Protein 4IJ5 (pdb70)

Secondary structure (DSSP, 8-state):
-EEEEEEEPPPBTTTTTTB--TT--PPBPHHHHHHHHHHHHHHTTS---EEEE-SSHHHHHHHHHHHHTTT--EEE-GGGSPP--GGGTT-BHHHHHHH-HHHHHHHHH-GGG-B-TTS-BHHHHHHHHHHHHHHHHHH-TTSEEEEEE-HHHHHHHHHHHHT--GGGGGGB---TT-EEEEEE-SS-EEEEEEEE-GGGGGG--PPPTT-/-EEEEEEEPPPBTTTTTTB--TT--PPBPHHHHHHHHHHHHHHTTS---EEEE-SSHHHHHHHHHHHTTTT-PEEE-GGGSPP--GGGTT-BHHHHHHHSHHHHHHHHH-GGG-B-TTS-BHHHHHHHHHHHHHHHHHHTTTSEEEEEE-HHHHHHHHHHHHT--GGGGGGB---TT-EEEEEE-SS-EEEEEEEE-GGGGGG--PPPTT-

Foldseek 3Di:
DEWEKEWEFFAFPCFVQQQAAAQNAGAHDPLRLLLLLLLLVVLLVDDADAEEFAPGRRQVSSRVNNCVSPVHDYHYDNLQEGWRLAPSHGPHPVRCCVPPVVLLVCCQQPQQPDQHVRTGHLVSSLVSLLVVVVVCCVPAPPGYYYYYHHLSSVLSVVCSQQVHDCSCSVVAFHWHGFIWIWDADPPGIRGPGGGDRPSSVPSTDGGDPSD/DEWEKEWEFFAFPCFVQQQAAAPNAGARDPLRLVLLLLLLVVLLVDDADAEEFAPGRRQVSSRVNNCVNVVHDYHHDNLQEGWRLAPSHGPHPVRCCVPPVVLLVCCQQPQQPHQHDRTGHLVSSLVSLLVVVVVCCVPAPVGYYYYYHHLSSVLSNVCSQQVHDCSCSVVAFHFHSFIWIWDADPPGIRGPGGGDRPSSVPSGDGGDPSD

Sequence (422 aa):
MVKLILLVRHAESEWNPVGRYQGLLDPDLSERGKKQAKLLAQELSREHLDVIYSSPLKRTYLTALEIAEAKNLEVIKEDRIIEIDHGMWSGMLVEEVMEKYPEDFRRWVEEPHKVEFQGGESLASVYNRVKGFLEEVRKRHWNQTVVVVSHTTVPMRAMYCALLGVDLSKFWSFGCDNASYSVIHMEERRNVILLKLNITCCHLGEFYVEAHKAIMVKLILLVRHAESEWNPVGRYQGLLDPDLSERGKKQAKLLAQELSREHLDVIYSSPLKRTYLTALEIAEAKNLEVIKEDRIIEIDHGMWSGMLVEEVMEKYPEDFRRWVEEPHKVEFQGGESLASVYNRVKGFLEEVRKRHWNQTVVVVSHTVPMRAMYCALLGVDLSKFWSFGCDNASYSVIHMEERRNVILKLNITCCHLGEFYVEAHKAI

Structure (mmCIF, N/CA/C/O backbone):
data_4IJ5
#
_entry.id   4IJ5
#
_cell.length_a   49.810
_cell.length_b   73.630
_cell.length_c   124.280
_cell.angle_alpha   90.000
_cell.angle_beta   90.000
_cell.angle_gamma   90.000
#
_symmetry.space_group_name_H-M   'P 21 21 21'
#
loop_
_entity.id
_entity.type
_entity.pdbx_description
1 polymer 'Phosphoserine phosphatase 1'
2 non-polymer 'CHLORIDE ION'
3 non-polymer 1,2-ETHANEDIOL
4 water water
#
loop_
_atom_site.group_PDB
_atom_site.id
_atom_site.type_symbol
_atom_site.label_atom_id
_atom_site.label_alt_id
_atom_site.label_comp_id
_atom_site.label_asym_id
_atom_site.label_entity_id
_atom_site.label_seq_id
_atom_site.pdbx_PDB_ins_code
_atom_site.Cartn_x
_atom_site.Cartn_y
_atom_site.Cartn_z
_atom_site.occupancy
_atom_site.B_iso_or_equiv
_atom_site.auth_seq_id
_atom_site.auth_comp_id
_atom_site.auth_asym_id
_atom_site.auth_atom_id
_atom_site.pdbx_PDB_model_num
ATOM 1 N N . MET A 1 1 ? 6.913 -4.055 20.648 1.00 19.27 1 MET A N 1
ATOM 2 C CA . MET A 1 1 ? 5.625 -4.253 19.909 1.00 18.38 1 MET A CA 1
ATOM 3 C C . MET A 1 1 ? 5.617 -3.386 18.666 1.00 16.78 1 MET A C 1
ATOM 4 O O . MET A 1 1 ? 6.401 -2.448 18.556 1.00 16.45 1 MET A O 1
ATOM 9 N N . VAL A 1 2 ? 4.739 -3.703 17.721 1.00 14.93 2 VAL A N 1
ATOM 10 C CA . VAL A 1 2 ? 4.506 -2.794 16.604 1.00 14.11 2 VAL A CA 1
ATOM 11 C C . VAL A 1 2 ? 3.241 -1.998 16.899 1.00 13.15 2 VAL A C 1
ATOM 12 O O . VAL A 1 2 ? 2.224 -2.586 17.260 1.00 12.47 2 VAL A O 1
ATOM 16 N N . LYS A 1 3 ? 3.308 -0.678 16.725 1.00 13.10 3 LYS A N 1
ATOM 17 C CA . LYS A 1 3 ? 2.091 0.137 16.724 1.00 12.65 3 LYS A CA 1
ATOM 18 C C . LYS A 1 3 ? 1.693 0.282 15.272 1.00 11.99 3 LYS A C 1
ATOM 19 O O . LYS A 1 3 ? 2.332 0.974 14.496 1.00 11.84 3 LYS A O 1
ATOM 25 N N . LEU A 1 4 ? 0.639 -0.440 14.911 1.00 11.27 4 LEU A N 1
ATOM 26 C CA . LEU A 1 4 ? 0.164 -0.542 13.553 1.00 11.13 4 LEU A CA 1
ATOM 27 C C . LEU A 1 4 ? -1.063 0.360 13.414 1.00 10.35 4 LEU A C 1
ATOM 28 O O . LEU A 1 4 ? -2.052 0.190 14.113 1.00 10.34 4 LEU A O 1
ATOM 33 N N . ILE A 1 5 ? -0.973 1.345 12.537 1.00 10.06 5 ILE A N 1
ATOM 34 C CA . ILE A 1 5 ? -2.049 2.287 12.286 1.00 9.77 5 ILE A CA 1
ATOM 35 C C . ILE A 1 5 ? -2.627 1.960 10.921 1.00 9.23 5 ILE A C 1
ATOM 36 O O . ILE A 1 5 ? -1.977 2.179 9.898 1.00 9.43 5 ILE A O 1
ATOM 41 N N . LEU A 1 6 ? -3.831 1.377 10.925 1.00 8.65 6 LEU A N 1
ATOM 42 C CA A LEU A 1 6 ? -4.460 0.908 9.709 0.50 8.36 6 LEU A CA 1
ATOM 43 C CA B LEU A 1 6 ? -4.460 0.919 9.685 0.50 8.26 6 LEU A CA 1
ATOM 44 C C . LEU A 1 6 ? -5.446 1.969 9.224 1.00 8.05 6 LEU A C 1
ATOM 45 O O . LEU A 1 6 ? -6.420 2.283 9.925 1.00 8.36 6 LEU A O 1
ATOM 54 N N . VAL A 1 7 ? -5.186 2.505 8.035 1.00 7.86 7 VAL A N 1
ATOM 55 C CA . VAL A 1 7 ? -5.919 3.637 7.476 1.00 7.85 7 VAL A CA 1
ATOM 56 C C . VAL A 1 7 ? -6.656 3.225 6.210 1.00 7.49 7 VAL A C 1
ATOM 57 O O . VAL A 1 7 ? -6.070 2.641 5.306 1.00 7.53 7 VAL A O 1
ATOM 61 N N . ARG A 1 8 ? -7.931 3.567 6.127 1.00 7.12 8 ARG A N 1
ATOM 62 C CA . ARG A 1 8 ? -8.658 3.464 4.851 1.00 7.07 8 ARG A CA 1
ATOM 63 C C . ARG A 1 8 ? -8.465 4.767 4.089 1.00 7.29 8 ARG A C 1
ATOM 64 O O . ARG A 1 8 ? -8.554 5.868 4.661 1.00 7.62 8 ARG A O 1
ATOM 72 N N . HIS A 1 9 ? -8.184 4.650 2.789 1.00 7.35 9 HIS A N 1
ATOM 73 C CA . HIS A 1 9 ? -8.052 5.843 1.952 1.00 7.80 9 HIS A CA 1
ATOM 74 C C . HIS A 1 9 ? -9.225 6.795 2.116 1.00 8.06 9 HIS A C 1
ATOM 75 O O . HIS A 1 9 ? -10.374 6.386 2.398 1.00 7.76 9 HIS A O 1
ATOM 82 N N . ALA A 1 10 ? -8.929 8.069 1.919 1.00 8.71 10 ALA A N 1
ATOM 83 C CA . ALA A 1 10 ? -9.975 9.078 1.815 1.00 9.20 10 ALA A CA 1
ATOM 84 C C . ALA A 1 10 ? -10.912 8.815 0.637 1.00 9.20 10 ALA A C 1
ATOM 85 O O . ALA A 1 10 ? -10.619 8.040 -0.275 1.00 8.91 10 ALA A O 1
ATOM 87 N N . GLU A 1 11 ? -12.027 9.518 0.650 1.00 9.74 11 GLU A N 1
ATOM 88 C CA . GLU A 1 11 ? -13.084 9.293 -0.330 1.00 10.03 11 GLU A CA 1
ATOM 89 C C . GLU A 1 11 ? -12.607 9.466 -1.770 1.00 10.30 11 GLU A C 1
ATOM 90 O O . GLU A 1 11 ? -12.010 10.497 -2.111 1.00 10.50 11 GLU A O 1
ATOM 96 N N . SER A 1 12 ? -12.886 8.469 -2.613 1.00 10.22 12 SER A N 1
ATOM 97 C CA . SER A 1 12 ? -12.612 8.619 -4.032 1.00 10.68 12 SER A CA 1
ATOM 98 C C . SER A 1 12 ? -13.848 9.131 -4.759 1.00 11.08 12 SER A C 1
ATOM 99 O O . SER A 1 12 ? -14.947 9.158 -4.201 1.00 11.09 12 SER A O 1
ATOM 102 N N . GLU A 1 13 ? -13.664 9.491 -6.022 1.00 11.74 13 GLU A N 1
ATOM 103 C CA . GLU A 1 13 ? -14.780 9.972 -6.841 1.00 12.62 13 GLU A CA 1
ATOM 104 C C . GLU A 1 13 ? -15.905 8.946 -6.985 1.00 12.01 13 GLU A C 1
ATOM 105 O O . GLU A 1 13 ? -17.030 9.342 -7.275 1.00 12.63 13 GLU A O 1
ATOM 111 N N . TRP A 1 14 ? -15.614 7.653 -6.815 1.00 11.19 14 TRP A N 1
ATOM 112 C CA . TRP A 1 14 ? -16.622 6.609 -6.992 1.00 10.98 14 TRP A CA 1
ATOM 113 C C . TRP A 1 14 ? -17.305 6.217 -5.700 1.00 11.01 14 TRP A C 1
ATOM 114 O O . TRP A 1 14 ? -18.296 5.469 -5.729 1.00 11.19 14 TRP A O 1
ATOM 125 N N . ASN A 1 15 ? -16.785 6.685 -4.568 1.00 11.38 15 ASN A N 1
ATOM 126 C CA . ASN A 1 15 ? -17.379 6.283 -3.284 1.00 11.48 15 ASN A CA 1
ATOM 127 C C . ASN A 1 15 ? -18.821 6.798 -3.058 1.00 12.30 15 ASN A C 1
ATOM 128 O O . ASN A 1 15 ? -19.669 6.001 -2.643 1.00 12.39 15 ASN A O 1
ATOM 133 N N . PRO A 1 16 ? -19.120 8.083 -3.346 1.00 13.29 16 PRO A N 1
ATOM 134 C CA . PRO A 1 16 ? -20.491 8.554 -3.078 1.00 14.23 16 PRO A CA 1
ATOM 135 C C . PRO A 1 16 ? -21.580 7.822 -3.861 1.00 14.88 16 PRO A C 1
ATOM 136 O O . PRO A 1 16 ? -22.669 7.610 -3.323 1.00 15.81 16 PRO A O 1
ATOM 140 N N . VAL A 1 17 ? -21.303 7.408 -5.097 1.00 15.05 17 VAL A N 1
ATOM 141 C CA . VAL A 1 17 ? -22.295 6.657 -5.887 1.00 15.57 17 VAL A CA 1
ATOM 142 C C . VAL A 1 17 ? -22.254 5.128 -5.650 1.00 15.03 17 VAL A C 1
ATOM 143 O O . VAL A 1 17 ? -23.132 4.391 -6.083 1.00 15.89 17 VAL A O 1
ATOM 147 N N . GLY A 1 18 ? -21.264 4.664 -4.919 1.00 14.28 18 GLY A N 1
ATOM 148 C CA . GLY A 1 18 ? -21.140 3.236 -4.646 1.00 13.81 18 GLY A CA 1
ATOM 149 C C . GLY A 1 18 ? -20.784 2.420 -5.882 1.00 13.69 18 GLY A C 1
ATOM 150 O O . GLY A 1 18 ? -21.366 1.363 -6.129 1.00 14.19 18 GLY A O 1
ATOM 151 N N . ARG A 1 19 ? -19.822 2.895 -6.658 1.00 12.96 19 ARG A N 1
ATOM 152 C CA . ARG A 1 19 ? -19.340 2.152 -7.815 1.00 12.38 19 ARG A CA 1
ATOM 153 C C . ARG A 1 19 ? -18.134 1.305 -7.407 1.00 11.49 19 ARG A C 1
ATOM 154 O O . ARG A 1 19 ? -17.168 1.815 -6.835 1.00 11.37 19 ARG A O 1
ATOM 162 N N . TYR A 1 20 ? -18.190 0.004 -7.695 1.00 10.91 20 TYR A N 1
ATOM 163 C CA . TYR A 1 20 ? -17.092 -0.925 -7.359 1.00 10.41 20 TYR A CA 1
ATOM 164 C C . TYR A 1 20 ? -15.817 -0.510 -8.091 1.00 10.17 20 TYR A C 1
ATOM 165 O O . TYR A 1 20 ? -15.812 -0.370 -9.319 1.00 10.19 20 TYR A O 1
ATOM 174 N N . GLN A 1 21 ? -14.748 -0.320 -7.322 1.00 9.99 21 GLN A N 1
ATOM 175 C CA . GLN A 1 21 ? -13.502 0.193 -7.867 1.00 10.24 21 GLN A CA 1
ATOM 176 C C . GLN A 1 21 ? -12.524 -0.920 -8.226 1.00 10.10 21 GLN A C 1
ATOM 177 O O . GLN A 1 21 ? -11.939 -0.880 -9.288 1.00 10.90 21 GLN A O 1
ATOM 183 N N . GLY A 1 22 ? -12.345 -1.902 -7.348 1.00 9.39 22 GLY A N 1
ATOM 184 C CA . GLY A 1 22 ? -11.350 -2.947 -7.557 1.00 9.13 22 GLY A CA 1
ATOM 185 C C . GLY A 1 22 ? -9.989 -2.339 -7.858 1.00 9.07 22 GLY A C 1
ATOM 186 O O . GLY A 1 22 ? -9.525 -1.415 -7.171 1.00 8.67 22 GLY A O 1
ATOM 187 N N . LEU A 1 23 ? -9.353 -2.852 -8.906 1.00 9.43 23 LEU A N 1
ATOM 188 C CA . LEU A 1 23 ? -8.028 -2.411 -9.313 1.00 9.96 23 LEU A CA 1
ATOM 189 C C . LEU A 1 23 ? -8.063 -1.184 -10.190 1.00 10.13 23 LEU A C 1
ATOM 190 O O . LEU A 1 23 ? -7.025 -0.699 -10.597 1.00 10.54 23 LEU A O 1
ATOM 195 N N . LEU A 1 24 ? -9.254 -0.673 -10.469 1.00 9.96 24 LEU A N 1
ATOM 196 C CA . LEU A 1 24 ? -9.395 0.558 -11.237 1.00 10.24 24 LEU A CA 1
ATOM 197 C C . LEU A 1 24 ? -9.054 1.751 -10.357 1.00 10.31 24 LEU A C 1
ATOM 198 O O . LEU A 1 24 ? -9.010 1.635 -9.132 1.00 10.00 24 LEU A O 1
ATOM 203 N N . ASP A 1 25 ? -8.778 2.902 -10.957 1.00 10.63 25 ASP A N 1
ATOM 204 C CA . ASP A 1 25 ? -7.953 3.914 -10.278 1.00 10.89 25 ASP A CA 1
ATOM 205 C C . ASP A 1 25 ? -8.502 5.349 -10.337 1.00 11.13 25 ASP A C 1
ATOM 206 O O . ASP A 1 25 ? -7.833 6.251 -10.836 1.00 11.79 25 ASP A O 1
ATOM 211 N N . PRO A 1 26 ? -9.724 5.564 -9.802 1.00 10.86 26 PRO A N 1
ATOM 212 C CA . PRO A 1 26 ? -10.210 6.937 -9.741 1.00 11.40 26 PRO A CA 1
ATOM 213 C C . PRO A 1 26 ? -9.456 7.841 -8.740 1.00 11.65 26 PRO A C 1
ATOM 214 O O . PRO A 1 26 ? -8.839 7.366 -7.773 1.00 11.33 26 PRO A O 1
ATOM 218 N N . ASP A 1 27 ? -9.534 9.138 -8.988 1.00 12.47 27 ASP A N 1
ATOM 219 C CA . ASP A 1 27 ? -8.943 10.150 -8.132 1.00 13.23 27 ASP A CA 1
ATOM 220 C C . ASP A 1 27 ? -9.718 10.273 -6.824 1.00 12.47 27 ASP A C 1
ATOM 221 O O . ASP A 1 27 ? -10.852 9.786 -6.700 1.00 11.71 27 ASP A O 1
ATOM 226 N N . LEU A 1 28 ? -9.114 10.932 -5.841 1.00 12.66 28 LEU A N 1
ATOM 227 C CA . LEU A 1 28 ? -9.856 11.322 -4.652 1.00 12.52 28 LEU A CA 1
ATOM 228 C C . LEU A 1 28 ? -10.922 12.335 -5.050 1.00 13.05 28 LEU A C 1
ATOM 229 O O . LEU A 1 28 ? -10.712 13.157 -5.959 1.00 14.01 28 LEU A O 1
ATOM 234 N N . SER A 1 29 ? -12.056 12.303 -4.360 1.00 12.90 29 SER A N 1
ATOM 235 C CA . SER A 1 29 ? -13.027 13.391 -4.498 1.00 13.64 29 SER A CA 1
ATOM 236 C C . SER A 1 29 ? -12.494 14.641 -3.817 1.00 14.75 29 SER A C 1
ATOM 237 O O . SER A 1 29 ? -11.540 14.588 -3.049 1.00 14.39 29 SER A O 1
ATOM 240 N N . GLU A 1 30 ? -13.118 15.786 -4.080 1.00 16.32 30 GLU A N 1
ATOM 241 C CA . GLU A 1 30 ? -12.705 16.989 -3.376 1.00 17.91 30 GLU A CA 1
ATOM 242 C C . GLU A 1 30 ? -12.878 16.848 -1.854 1.00 17.18 30 GLU A C 1
ATOM 243 O O . GLU A 1 30 ? -12.009 17.279 -1.091 1.00 17.23 30 GLU A O 1
ATOM 249 N N . ARG A 1 31 ? -13.985 16.241 -1.430 1.00 16.54 31 ARG A N 1
ATOM 250 C CA . ARG A 1 31 ? -14.171 15.927 -0.016 1.00 16.36 31 ARG A CA 1
ATOM 251 C C . ARG A 1 31 ? -13.043 15.015 0.490 1.00 15.11 31 ARG A C 1
ATOM 252 O O . ARG A 1 31 ? -12.536 15.207 1.591 1.00 14.87 31 ARG A O 1
ATOM 260 N N . GLY A 1 32 ? -12.649 14.016 -0.307 1.00 14.23 32 GLY A N 1
ATOM 261 C CA . GLY A 1 32 ? -11.590 13.104 0.088 1.00 13.34 32 GLY A CA 1
ATOM 262 C C . GLY A 1 32 ? -10.260 13.816 0.250 1.00 13.65 32 GLY A C 1
ATOM 263 O O . GLY A 1 32 ? -9.497 13.501 1.142 1.00 13.09 32 GLY A O 1
ATOM 264 N N . LYS A 1 33 ? -9.968 14.779 -0.622 1.00 14.39 33 LYS A N 1
ATOM 265 C CA . LYS A 1 33 ? -8.727 15.548 -0.484 1.00 15.40 33 LYS A CA 1
ATOM 266 C C . LYS A 1 33 ? -8.684 16.286 0.866 1.00 15.69 33 LYS A C 1
ATOM 267 O O . LYS A 1 33 ? -7.646 16.331 1.527 1.00 15.79 33 LYS A O 1
ATOM 273 N N . LYS A 1 34 ? -9.829 16.825 1.268 1.00 16.03 34 LYS A N 1
ATOM 274 C CA . LYS A 1 34 ? -9.973 17.467 2.576 1.00 16.73 34 LYS A CA 1
ATOM 275 C C . LYS A 1 34 ? -9.843 16.460 3.717 1.00 15.46 34 LYS A C 1
ATOM 276 O O . LYS A 1 34 ? -9.150 16.717 4.705 1.00 15.62 34 LYS A O 1
ATOM 282 N N . GLN A 1 35 ? -10.499 15.311 3.582 1.00 14.09 35 GLN A N 1
ATOM 283 C CA . GLN A 1 35 ? -10.351 14.267 4.589 1.00 13.15 35 GLN A CA 1
ATOM 284 C C . GLN A 1 35 ? -8.899 13.867 4.779 1.00 12.93 35 GLN A C 1
ATOM 285 O O . GLN A 1 35 ? -8.461 13.670 5.898 1.00 12.87 35 GLN A O 1
ATOM 291 N N . ALA A 1 36 ? -8.162 13.706 3.680 1.00 12.86 36 ALA A N 1
ATOM 292 C CA . ALA A 1 36 ? -6.778 13.256 3.752 1.00 12.94 36 ALA A CA 1
ATOM 293 C C . ALA A 1 36 ? -5.916 14.239 4.518 1.00 14.04 36 ALA A C 1
ATOM 294 O O . ALA A 1 36 ? -5.026 13.840 5.254 1.00 13.88 36 ALA A O 1
ATOM 296 N N . LYS A 1 37 ? -6.168 15.526 4.316 1.00 15.16 37 LYS A N 1
ATOM 297 C CA . LYS A 1 37 ? -5.422 16.555 5.033 1.00 16.54 37 LYS A CA 1
ATOM 298 C C . LYS A 1 37 ? -5.735 16.509 6.529 1.00 16.33 37 LYS A C 1
ATOM 299 O O . LYS A 1 37 ? -4.826 16.610 7.359 1.00 16.64 37 LYS A O 1
ATOM 305 N N . LEU A 1 38 ? -7.010 16.329 6.865 1.00 15.82 38 LEU A N 1
ATOM 306 C CA . LEU A 1 38 ? -7.424 16.273 8.278 1.00 15.84 38 LEU A CA 1
ATOM 307 C C . LEU A 1 38 ? -6.848 15.053 8.985 1.00 15.18 38 L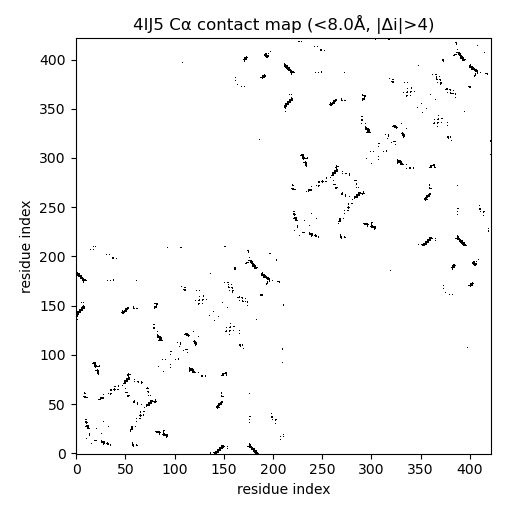EU A C 1
ATOM 308 O O . LEU A 1 38 ? -6.441 15.128 10.139 1.00 15.52 38 LEU A O 1
ATOM 313 N N . LEU A 1 39 ? -6.838 13.922 8.296 1.00 14.21 39 LEU A N 1
ATOM 314 C CA . LEU A 1 39 ? -6.232 12.698 8.822 1.00 13.67 39 LEU A CA 1
ATOM 315 C C . LEU A 1 39 ? -4.717 12.865 8.984 1.00 14.46 39 LEU A C 1
ATOM 316 O O . LEU A 1 39 ? -4.148 12.441 9.985 1.00 14.30 39 LEU A O 1
ATOM 321 N N . ALA A 1 40 ? -4.059 13.473 8.001 1.00 15.42 40 ALA A N 1
ATOM 322 C CA . ALA A 1 40 ? -2.618 13.708 8.098 1.00 16.58 40 ALA A CA 1
ATOM 323 C C . ALA A 1 40 ? -2.266 14.586 9.300 1.00 18.11 40 ALA A C 1
ATOM 324 O O . ALA A 1 40 ? -1.279 14.335 9.980 1.00 18.19 40 ALA A O 1
ATOM 326 N N . GLN A 1 41 ? -3.077 15.603 9.557 1.00 19.67 41 GLN A N 1
ATOM 327 C CA . GLN A 1 41 ? -2.851 16.503 10.704 1.00 21.82 41 GLN A CA 1
ATOM 328 C C . GLN A 1 41 ? -2.985 15.750 12.026 1.00 21.48 41 GLN A C 1
ATOM 329 O O . GLN A 1 41 ? -2.237 15.991 12.970 1.00 22.22 41 GLN A O 1
ATOM 335 N N . GLU A 1 42 ? -3.947 14.841 12.097 1.00 20.55 42 GLU A N 1
ATOM 336 C CA . GLU A 1 42 ? -4.141 14.047 13.303 1.00 20.53 42 GLU A CA 1
ATOM 337 C C . GLU A 1 42 ? -2.973 13.086 13.537 1.00 19.81 42 GLU A C 1
ATOM 338 O O . GLU A 1 42 ? -2.474 12.975 14.663 1.00 20.06 42 GLU A O 1
ATOM 344 N N . LEU A 1 43 ? -2.532 12.387 12.492 1.00 18.66 43 LEU A N 1
ATOM 345 C CA . LEU A 1 43 ? -1.463 11.388 12.649 1.00 18.42 43 LEU A CA 1
ATOM 346 C C . LEU A 1 43 ? -0.077 12.012 12.886 1.00 19.94 43 LEU A C 1
ATOM 347 O O . LEU A 1 43 ? 0.813 11.367 13.448 1.00 20.37 43 LEU A O 1
ATOM 352 N N . SER A 1 44 ? 0.077 13.254 12.451 1.00 21.19 44 SER A N 1
ATOM 353 C CA . SER A 1 44 ? 1.356 13.976 12.585 1.00 22.58 44 SER A CA 1
ATOM 354 C C . SER A 1 44 ? 1.668 14.335 14.036 1.00 24.06 44 SER A C 1
ATOM 355 O O . SER A 1 44 ? 2.796 14.699 14.347 1.00 24.08 44 SER A O 1
ATOM 358 N N . ARG A 1 45 ? 0.676 14.215 14.913 1.00 24.75 45 ARG A N 1
ATOM 359 C CA . ARG A 1 45 ? 0.841 14.489 16.337 1.00 26.80 45 ARG A CA 1
ATOM 360 C C . ARG A 1 45 ? 1.658 13.415 17.023 1.00 27.09 45 ARG A C 1
ATOM 361 O O . ARG A 1 45 ? 2.020 13.560 18.193 1.00 28.33 45 ARG A O 1
ATOM 369 N N . GLU A 1 46 ? 1.950 12.328 16.320 1.00 26.99 46 GLU A N 1
ATOM 370 C CA . GLU A 1 46 ? 2.795 11.299 16.915 1.00 27.41 46 GLU A CA 1
ATOM 371 C C . GLU A 1 46 ? 3.901 10.803 16.007 1.00 26.09 46 GLU A C 1
ATOM 372 O O . GLU A 1 46 ? 3.943 11.105 14.816 1.00 25.32 46 GLU A O 1
ATOM 378 N N . HIS A 1 47 ? 4.820 10.055 16.601 1.00 25.07 47 HIS A N 1
ATOM 379 C CA . HIS A 1 47 ? 5.984 9.589 15.887 1.00 24.49 47 HIS A CA 1
ATOM 380 C C . HIS A 1 47 ? 5.571 8.494 14.920 1.00 21.98 47 HIS A C 1
ATOM 381 O O . HIS A 1 47 ? 4.952 7.514 15.320 1.00 20.83 47 HIS A O 1
ATOM 388 N N . LEU A 1 48 ? 5.919 8.662 13.653 1.00 20.78 48 LEU A N 1
ATOM 389 C CA . LEU A 1 48 ? 5.709 7.625 12.641 1.00 19.14 48 LEU A CA 1
ATOM 390 C C . LEU A 1 48 ? 7.056 7.194 12.068 1.00 19.18 48 LEU A C 1
ATOM 391 O O . LEU A 1 48 ? 7.899 8.036 11.740 1.00 20.42 48 LEU A O 1
ATOM 396 N N . ASP A 1 49 ? 7.273 5.887 11.977 1.00 17.98 49 ASP A N 1
ATOM 397 C CA . ASP A 1 49 ? 8.527 5.365 11.422 1.00 18.23 49 ASP A CA 1
ATOM 398 C C . ASP A 1 49 ? 8.462 5.052 9.940 1.00 17.90 49 ASP A C 1
ATOM 399 O O . ASP A 1 49 ? 9.423 5.315 9.214 1.00 18.94 49 ASP A O 1
ATOM 404 N N . VAL A 1 50 ? 7.330 4.509 9.479 1.00 16.61 50 VAL A N 1
ATOM 405 C CA . VAL A 1 50 ? 7.235 4.007 8.112 1.00 16.27 50 VAL A CA 1
ATOM 406 C C . VAL A 1 50 ? 5.783 4.055 7.654 1.00 14.97 50 VAL A C 1
ATOM 407 O O . VAL A 1 50 ? 4.886 3.873 8.456 1.00 14.20 50 VAL A O 1
ATOM 411 N N . ILE A 1 51 ? 5.581 4.345 6.378 1.00 14.78 51 ILE A N 1
ATOM 412 C CA . ILE A 1 51 ? 4.235 4.373 5.799 1.00 13.95 51 ILE A CA 1
ATOM 413 C C . ILE A 1 51 ? 4.202 3.504 4.554 1.00 13.59 51 ILE A C 1
ATOM 414 O O . ILE A 1 51 ? 4.954 3.737 3.600 1.00 14.01 51 ILE A O 1
ATOM 419 N N . TYR A 1 52 ? 3.356 2.485 4.582 1.00 12.45 52 TYR A N 1
ATOM 420 C CA . TYR A 1 52 ? 3.087 1.616 3.439 1.00 12.12 52 TYR A CA 1
ATOM 421 C C . TYR A 1 52 ? 1.764 2.008 2.837 1.00 11.27 52 TYR A C 1
ATOM 422 O O . TYR A 1 52 ? 0.838 2.362 3.566 1.00 10.62 52 TYR A O 1
ATOM 431 N N . SER A 1 53 ? 1.656 1.934 1.515 1.00 11.13 53 SER A N 1
ATOM 432 C CA . SER A 1 53 ? 0.378 2.238 0.856 1.00 10.39 53 SER A CA 1
ATOM 433 C C . SER A 1 53 ? 0.119 1.307 -0.308 1.00 10.24 53 SER A C 1
ATOM 434 O O . SER A 1 53 ? 1.023 0.971 -1.063 1.00 10.84 53 SER A O 1
ATOM 437 N N . SER A 1 54 ? -1.139 0.928 -0.485 1.00 9.53 54 SER A N 1
ATOM 438 C CA . SER A 1 54 ? -1.571 0.416 -1.756 1.00 9.48 54 SER A CA 1
ATOM 439 C C . SER A 1 54 ? -1.168 1.439 -2.841 1.00 10.02 54 SER A C 1
ATOM 440 O O . SER A 1 54 ? -1.278 2.647 -2.638 1.00 9.90 54 SER A O 1
ATOM 443 N N . PRO A 1 55 ? -0.710 0.961 -4.014 1.00 10.65 55 PRO A N 1
ATOM 444 C CA . PRO A 1 55 ? -0.215 1.861 -5.049 1.00 11.42 55 PRO A CA 1
ATOM 445 C C . PRO A 1 55 ? -1.287 2.623 -5.838 1.00 11.38 55 PRO A C 1
ATOM 446 O O . PRO A 1 55 ? -0.943 3.510 -6.637 1.00 12.21 55 PRO A O 1
ATOM 450 N N . LEU A 1 56 ? -2.556 2.306 -5.619 1.00 10.84 56 LEU A N 1
ATOM 451 C CA . LEU A 1 56 ? -3.630 3.017 -6.310 1.00 10.89 56 LEU A CA 1
ATOM 452 C C . LEU A 1 56 ? -3.686 4.462 -5.850 1.00 11.16 56 LEU A C 1
ATOM 453 O O . LEU A 1 56 ? -3.239 4.773 -4.750 1.00 11.35 56 LEU A O 1
ATOM 458 N N . LYS A 1 57 ? -4.181 5.359 -6.703 1.00 11.53 57 LYS A N 1
ATOM 459 C CA . LYS A 1 57 ? -4.172 6.798 -6.414 1.00 12.26 57 LYS A CA 1
ATOM 460 C C . LYS A 1 57 ? -4.887 7.153 -5.113 1.00 11.25 57 LYS A C 1
ATOM 461 O O . LYS A 1 57 ? -4.378 7.917 -4.292 1.00 11.31 57 LYS A O 1
ATOM 467 N N . ARG A 1 58 ? -6.058 6.575 -4.902 1.00 10.19 58 ARG A N 1
ATOM 468 C CA . ARG A 1 58 ? -6.852 6.950 -3.732 1.00 9.73 58 ARG A CA 1
ATOM 469 C C . ARG A 1 58 ? -6.089 6.707 -2.427 1.00 9.50 58 ARG A C 1
ATOM 470 O O . ARG A 1 58 ? -6.110 7.531 -1.517 1.00 9.68 58 ARG A O 1
ATOM 478 N N . THR A 1 59 ? -5.431 5.562 -2.344 1.00 9.32 59 THR A N 1
ATOM 479 C CA . THR A 1 59 ? -4.616 5.222 -1.188 1.00 9.30 59 THR A CA 1
ATOM 480 C C . THR A 1 59 ? -3.294 5.998 -1.182 1.00 10.14 59 THR A C 1
ATOM 481 O O . THR A 1 59 ? -2.896 6.596 -0.160 1.00 10.20 59 TH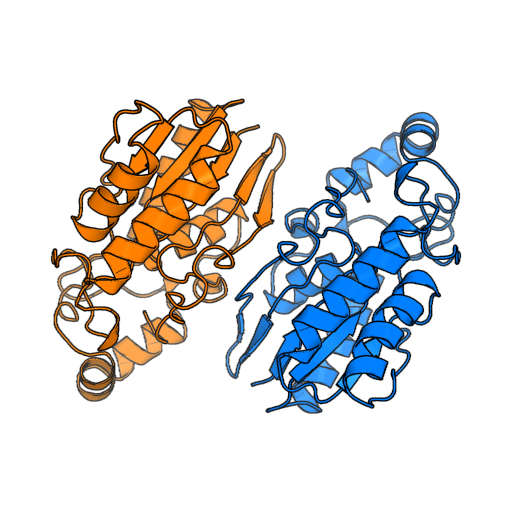R A O 1
ATOM 485 N N . TYR A 1 60 ? -2.608 6.008 -2.318 1.00 10.80 60 TYR A N 1
ATOM 486 C CA . TYR A 1 60 ? -1.301 6.668 -2.379 1.00 11.93 60 TYR A CA 1
ATOM 487 C C . TYR A 1 60 ? -1.366 8.165 -2.050 1.00 12.25 60 TYR A C 1
ATOM 488 O O . TYR A 1 60 ? -0.512 8.669 -1.318 1.00 12.65 60 TYR A O 1
ATOM 497 N N . LEU A 1 61 ? -2.390 8.857 -2.557 1.00 12.11 61 LEU A N 1
ATOM 498 C CA . LEU A 1 61 ? -2.561 10.279 -2.271 1.00 12.76 61 LEU A CA 1
ATOM 499 C C . LEU A 1 61 ? -2.888 10.522 -0.802 1.00 12.37 61 LEU A C 1
ATOM 500 O O . LEU A 1 61 ? -2.434 11.509 -0.213 1.00 13.12 61 LEU A O 1
ATOM 505 N N . THR A 1 62 ? -3.652 9.621 -0.189 1.00 11.43 62 THR A N 1
ATOM 506 C CA . THR A 1 62 ? -3.910 9.716 1.250 1.00 11.14 62 THR A CA 1
ATOM 507 C C . THR A 1 62 ? -2.609 9.537 2.035 1.00 11.46 62 THR A C 1
ATOM 508 O O . THR A 1 62 ? -2.293 10.328 2.938 1.00 11.94 62 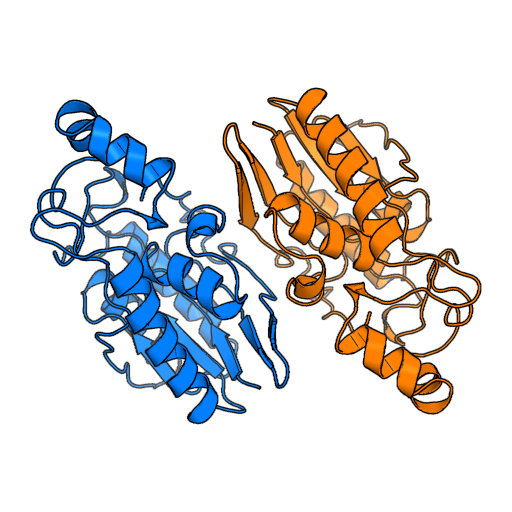THR A O 1
ATOM 512 N N . ALA A 1 63 ? -1.836 8.521 1.658 1.00 11.48 63 ALA A N 1
ATOM 513 C CA . ALA A 1 63 ? -0.524 8.240 2.271 1.00 12.11 63 ALA A CA 1
ATOM 514 C C . ALA A 1 63 ? 0.465 9.391 2.108 1.00 13.50 63 ALA A C 1
ATOM 515 O O . ALA A 1 63 ? 1.190 9.683 3.042 1.00 13.94 63 ALA A O 1
ATOM 517 N N . LEU A 1 64 ? 0.465 10.043 0.945 1.00 14.25 64 LEU A N 1
ATOM 518 C CA . LEU A 1 64 ? 1.367 11.160 0.691 1.00 15.85 64 LEU A CA 1
ATOM 519 C C . LEU A 1 64 ? 1.088 12.319 1.627 1.00 16.61 64 LEU A C 1
ATOM 520 O O . LEU A 1 64 ? 2.026 12.980 2.084 1.00 17.49 64 LEU A O 1
ATOM 525 N N . GLU A 1 65 ? -0.184 12.595 1.907 1.00 16.71 65 GLU A N 1
ATOM 526 C CA . GLU A 1 65 ? -0.518 13.669 2.847 1.00 18.07 65 GLU A CA 1
ATOM 527 C C . GLU A 1 65 ? 0.020 13.350 4.235 1.00 18.01 65 GLU A C 1
ATOM 528 O O . GLU A 1 65 ? 0.562 14.219 4.905 1.00 18.21 65 GLU A O 1
ATOM 534 N N . ILE A 1 66 ? -0.147 12.100 4.662 1.00 17.44 66 ILE A N 1
ATOM 535 C CA . ILE A 1 66 ? 0.389 11.654 5.959 1.00 17.95 66 ILE A CA 1
ATOM 536 C C . ILE A 1 66 ? 1.923 11.758 5.998 1.00 19.13 66 ILE A C 1
ATOM 537 O O . ILE A 1 66 ? 2.494 12.271 6.975 1.00 20.39 66 ILE A O 1
ATOM 542 N N . ALA A 1 67 ? 2.569 11.324 4.917 1.00 19.49 67 ALA A N 1
ATOM 543 C CA . ALA A 1 67 ? 4.031 11.285 4.805 1.00 21.00 67 ALA A CA 1
ATOM 544 C C . ALA A 1 67 ? 4.668 12.666 4.715 1.00 23.31 67 ALA A C 1
ATOM 545 O O . ALA A 1 67 ? 5.733 12.892 5.297 1.00 24.90 67 ALA A O 1
ATOM 547 N N . GLU A 1 68 ? 4.040 13.564 3.957 1.00 24.70 68 GLU A N 1
ATOM 548 C CA . GLU A 1 68 ? 4.556 14.926 3.770 1.00 27.15 68 GLU A CA 1
ATOM 549 C C . GLU A 1 68 ? 4.631 15.618 5.114 1.00 28.43 68 GLU A C 1
ATOM 550 O O . GLU A 1 68 ? 5.588 16.340 5.384 1.00 28.81 68 GLU A O 1
ATOM 556 N N . ALA A 1 69 ? 3.634 15.349 5.959 1.00 29.19 69 ALA A N 1
ATOM 557 C CA . ALA A 1 69 ? 3.494 15.987 7.256 1.00 30.44 69 ALA A CA 1
ATOM 558 C C . ALA A 1 69 ? 4.587 15.549 8.224 1.00 31.98 69 ALA A C 1
ATOM 559 O O . ALA A 1 69 ? 4.781 16.185 9.263 1.00 33.39 69 ALA A O 1
ATOM 561 N N . LYS A 1 70 ? 5.304 14.478 7.876 1.00 32.46 70 LYS A N 1
ATOM 562 C CA . LYS A 1 70 ? 6.353 13.927 8.732 1.00 33.02 70 LYS A CA 1
ATOM 563 C C . LYS A 1 70 ? 7.706 13.753 8.036 1.00 32.66 70 LYS A C 1
ATOM 564 O O . LYS A 1 70 ? 8.621 13.162 8.614 1.00 32.59 70 LYS A O 1
ATOM 570 N N . ASN A 1 71 ? 7.835 14.263 6.812 1.00 31.75 71 ASN A N 1
ATOM 571 C CA . ASN A 1 71 ? 9.043 14.088 6.000 1.00 32.13 71 ASN A CA 1
ATOM 572 C C . ASN A 1 71 ? 9.432 12.632 5.743 1.00 30.92 71 ASN A C 1
ATOM 573 O O . ASN A 1 71 ? 10.616 12.286 5.784 1.00 31.95 71 ASN A O 1
ATOM 578 N N . LEU A 1 72 ? 8.441 11.773 5.508 1.00 27.97 72 LEU A N 1
ATOM 579 C CA . LEU A 1 72 ? 8.709 10.365 5.208 1.00 27.10 72 LEU A CA 1
ATOM 580 C C . LEU A 1 72 ? 8.427 10.031 3.749 1.00 25.85 72 LEU A C 1
ATOM 581 O O . LEU A 1 72 ? 7.697 10.747 3.080 1.00 25.77 72 LEU A O 1
ATOM 586 N N . GLU A 1 73 ? 9.018 8.937 3.274 1.00 25.68 73 GLU A N 1
ATOM 587 C CA . GLU A 1 73 ? 8.708 8.357 1.971 1.00 25.60 73 GLU A CA 1
ATOM 588 C C . GLU A 1 73 ? 7.517 7.402 2.105 1.00 22.95 73 GLU A C 1
ATOM 589 O O . GLU A 1 73 ? 7.311 6.782 3.152 1.00 23.34 73 GLU A O 1
ATOM 595 N N . VAL A 1 74 ? 6.716 7.310 1.059 1.00 21.23 74 VAL A N 1
ATOM 596 C CA . VAL A 1 74 ? 5.677 6.283 1.028 1.00 19.22 74 VAL A CA 1
ATOM 597 C C . VAL A 1 74 ? 6.246 5.068 0.314 1.00 18.99 74 VAL A C 1
ATOM 598 O O . VAL A 1 74 ? 6.844 5.196 -0.760 1.00 20.39 74 VAL A O 1
ATOM 602 N N . ILE A 1 75 ? 6.121 3.905 0.934 1.00 17.92 75 ILE A N 1
ATOM 603 C CA . ILE A 1 75 ? 6.508 2.651 0.317 1.00 17.76 75 ILE A CA 1
ATOM 604 C C . ILE A 1 75 ? 5.268 2.016 -0.291 1.00 16.56 75 ILE A C 1
ATOM 605 O O . ILE A 1 75 ? 4.342 1.606 0.432 1.00 15.18 75 ILE A O 1
ATOM 610 N N . LYS A 1 76 ? 5.227 1.957 -1.617 1.00 16.65 76 LYS A N 1
ATOM 611 C CA . LYS A 1 76 ? 4.177 1.228 -2.304 1.00 16.03 76 LYS A CA 1
ATOM 612 C C . LYS A 1 76 ? 4.237 -0.259 -2.014 1.00 15.90 76 LYS A C 1
ATOM 613 O O . LYS A 1 76 ? 5.311 -0.875 -1.984 1.00 16.77 76 LYS A O 1
ATOM 619 N N . GLU A 1 77 ? 3.068 -0.835 -1.773 1.00 14.76 77 GLU A N 1
ATOM 620 C CA . GLU A 1 77 ? 2.979 -2.209 -1.330 1.00 14.65 77 GLU A CA 1
ATOM 621 C C . GLU A 1 77 ? 1.821 -2.910 -2.045 1.00 13.95 77 GLU A C 1
ATOM 622 O O . GLU A 1 77 ? 0.651 -2.693 -1.734 1.00 13.05 77 GLU A O 1
ATOM 628 N N . ASP A 1 78 ? 2.161 -3.787 -2.987 1.00 14.56 78 ASP A N 1
ATOM 629 C CA . ASP A 1 78 ? 1.138 -4.528 -3.724 1.00 14.31 78 ASP A CA 1
ATOM 630 C C . ASP A 1 78 ? 0.299 -5.449 -2.842 1.00 13.30 78 ASP A C 1
ATOM 631 O O . ASP A 1 78 ? -0.848 -5.717 -3.158 1.00 12.51 78 ASP A O 1
ATOM 636 N N . ARG A 1 79 ? 0.852 -5.936 -1.734 1.00 12.99 79 ARG A N 1
ATOM 637 C CA . ARG A 1 79 ? 0.105 -6.898 -0.915 1.00 12.42 79 ARG A CA 1
ATOM 638 C C . ARG A 1 79 ? -1.106 -6.326 -0.210 1.00 11.12 79 ARG A C 1
ATOM 639 O O . ARG A 1 79 ? -1.939 -7.102 0.249 1.00 10.73 79 ARG A O 1
ATOM 647 N N . ILE A 1 80 ? -1.212 -4.995 -0.148 1.00 10.38 80 ILE A N 1
ATOM 648 C CA . ILE A 1 80 ? -2.353 -4.330 0.484 1.00 9.46 80 ILE A CA 1
ATOM 649 C C . ILE A 1 80 ? -3.257 -3.617 -0.539 1.00 8.96 80 ILE A C 1
ATOM 650 O O . ILE A 1 80 ? -4.110 -2.808 -0.182 1.00 8.46 80 ILE A O 1
ATOM 655 N N . ILE A 1 81 ? -3.068 -3.922 -1.817 1.00 9.17 81 ILE A N 1
ATOM 656 C CA . ILE A 1 81 ? -3.909 -3.380 -2.870 1.00 8.95 81 ILE A CA 1
ATOM 657 C C . ILE A 1 81 ? -5.342 -3.911 -2.728 1.00 8.54 81 ILE A C 1
ATOM 658 O O . ILE A 1 81 ? -5.579 -4.954 -2.100 1.00 8.39 81 ILE A O 1
ATOM 663 N N . GLU A 1 82 ? -6.293 -3.179 -3.305 1.00 8.38 82 GLU A N 1
ATOM 664 C CA . GLU A 1 82 ? -7.708 -3.576 -3.314 1.00 8.31 82 GLU A CA 1
ATOM 665 C C . GLU A 1 82 ? -7.887 -4.953 -3.925 1.00 8.42 82 GLU A C 1
ATOM 666 O O . GLU A 1 82 ? -7.103 -5.365 -4.774 1.00 8.87 82 GLU A O 1
ATOM 672 N N . ILE A 1 83 ? -8.928 -5.653 -3.485 1.00 8.18 83 ILE A N 1
ATOM 673 C CA . ILE A 1 83 ? -9.323 -6.885 -4.137 1.00 8.63 83 ILE A CA 1
ATOM 674 C C . ILE A 1 83 ? -9.628 -6.624 -5.609 1.00 9.01 83 ILE A C 1
ATOM 675 O O . ILE A 1 83 ? -10.192 -5.587 -5.967 1.00 8.57 83 ILE A O 1
ATOM 680 N N . ASP A 1 84 ? -9.275 -7.580 -6.467 1.00 9.83 84 ASP A N 1
ATOM 681 C CA . ASP A 1 84 ? -9.696 -7.500 -7.856 1.00 10.63 84 ASP A CA 1
ATOM 682 C C . ASP A 1 84 ? -11.152 -7.956 -7.966 1.00 10.89 84 ASP A C 1
ATOM 683 O O . ASP A 1 84 ? -11.462 -9.149 -7.964 1.00 11.07 84 ASP A O 1
ATOM 688 N N . HIS A 1 85 ? -12.048 -6.973 -8.077 1.00 11.17 85 HIS A N 1
ATOM 689 C CA . HIS A 1 85 ? -13.480 -7.241 -8.189 1.00 12.03 85 HIS A CA 1
ATOM 690 C C . HIS A 1 85 ? -13.900 -7.805 -9.539 1.00 12.54 85 HIS A C 1
ATOM 691 O O . HIS A 1 85 ? -15.073 -8.129 -9.729 1.00 12.39 85 HIS A O 1
ATOM 698 N N . GLY A 1 86 ? -12.960 -7.943 -10.469 1.00 13.01 86 GLY A N 1
ATOM 699 C CA . GLY A 1 86 ? -13.246 -8.587 -11.745 1.00 14.07 86 GLY A CA 1
ATOM 700 C C . GLY A 1 86 ? -14.411 -7.921 -12.457 1.00 14.50 86 GLY A C 1
ATOM 701 O O . GLY A 1 86 ? -14.440 -6.711 -12.625 1.00 13.97 86 GLY A O 1
ATOM 702 N N . MET A 1 87 ? -15.399 -8.726 -12.834 1.00 15.66 87 MET A N 1
ATOM 703 C CA . MET A 1 87 ? -16.543 -8.234 -13.601 1.00 16.68 87 MET A CA 1
ATOM 704 C C . MET A 1 87 ? -17.411 -7.196 -12.872 1.00 14.78 87 MET A C 1
ATOM 705 O O . MET A 1 87 ? -18.123 -6.417 -13.514 1.00 14.84 87 MET A O 1
ATOM 710 N N . TRP A 1 88 ? -17.327 -7.121 -11.541 1.00 12.82 88 TRP A N 1
ATOM 711 C CA . TRP A 1 88 ? -18.070 -6.096 -10.826 1.00 11.88 88 TRP A CA 1
ATOM 712 C C . TRP A 1 88 ? -17.417 -4.735 -10.950 1.00 11.43 88 TRP A C 1
ATOM 713 O O . TRP A 1 88 ? -18.052 -3.729 -10.642 1.00 11.58 88 TRP A O 1
ATOM 724 N N . SER A 1 89 ? -16.146 -4.687 -11.346 1.00 11.42 89 SER A N 1
ATOM 725 C CA . SER A 1 89 ? -15.432 -3.411 -11.407 1.00 11.14 89 SER A CA 1
ATOM 726 C C . SER A 1 89 ? -16.120 -2.424 -12.363 1.00 11.32 89 SER A C 1
ATOM 727 O O . SER A 1 89 ? -16.361 -2.748 -13.507 1.00 12.26 89 SER A O 1
ATOM 730 N N . GLY A 1 90 ? -16.449 -1.239 -11.858 1.00 11.00 90 GLY A N 1
ATOM 731 C CA . GLY A 1 90 ? -17.169 -0.229 -12.615 1.00 11.30 90 GLY A CA 1
ATOM 732 C C . GLY A 1 90 ? -18.684 -0.267 -12.440 1.00 11.64 90 GLY A C 1
ATOM 733 O O . GLY A 1 90 ? -19.381 0.634 -12.890 1.00 12.02 90 GLY A O 1
ATOM 734 N N . MET A 1 91 ? -19.203 -1.293 -11.777 1.00 11.53 91 MET A N 1
ATOM 735 C CA . MET A 1 91 ? -20.646 -1.392 -11.582 1.00 11.87 91 MET A CA 1
ATOM 736 C C . MET A 1 91 ? -21.094 -0.765 -10.273 1.00 11.85 91 MET A C 1
ATOM 737 O O . MET A 1 91 ? -20.411 -0.855 -9.270 1.00 11.34 91 MET A O 1
ATOM 742 N N . LEU A 1 92 ? -22.287 -0.168 -10.282 1.00 12.55 92 LEU A N 1
ATOM 743 C CA . LEU A 1 92 ? -22.919 0.286 -9.057 1.00 12.86 92 LEU A CA 1
ATOM 744 C C . LEU A 1 92 ? -23.370 -0.918 -8.243 1.00 12.93 92 LEU A C 1
ATOM 745 O O . LEU A 1 92 ? -23.678 -1.969 -8.806 1.00 13.17 92 LEU A O 1
ATOM 750 N N . VAL A 1 93 ? -23.455 -0.744 -6.934 1.00 13.26 93 VAL A N 1
ATOM 751 C CA . VAL A 1 93 ? -23.986 -1.799 -6.049 1.00 13.69 93 VAL A CA 1
ATOM 752 C C . VAL A 1 93 ? -25.359 -2.259 -6.570 1.00 14.71 93 VAL A C 1
ATOM 753 O O . VAL A 1 93 ? -25.622 -3.466 -6.683 1.00 14.64 93 VAL A O 1
ATOM 757 N N . GLU A 1 94 ? -26.251 -1.315 -6.861 1.00 15.52 94 GLU A N 1
ATOM 758 C CA . GLU A 1 94 ? -27.578 -1.676 -7.323 1.00 16.53 94 GLU A CA 1
ATOM 759 C C . GLU A 1 94 ? -27.522 -2.421 -8.663 1.00 16.15 94 GLU A C 1
ATOM 760 O O . GLU A 1 94 ? -28.393 -3.249 -8.933 1.00 16.59 94 GLU A O 1
ATOM 766 N N . GLU A 1 95 ? -26.527 -2.127 -9.514 1.00 15.11 95 GLU A N 1
ATOM 767 C CA . GLU A 1 95 ? -26.375 -2.865 -10.784 1.00 15.10 95 GLU A CA 1
ATOM 768 C C . GLU A 1 95 ? -25.943 -4.319 -10.564 1.00 14.77 95 GLU A C 1
ATOM 769 O O . GLU A 1 95 ? -26.407 -5.245 -11.262 1.00 15.35 95 GLU A O 1
ATOM 775 N N . VAL A 1 96 ? -25.050 -4.519 -9.609 1.00 13.92 96 VAL A N 1
ATOM 776 C CA . VAL A 1 96 ? -24.603 -5.857 -9.253 1.00 13.66 96 VAL A CA 1
ATOM 777 C C . VAL A 1 96 ? -25.759 -6.645 -8.637 1.00 14.51 96 VAL A C 1
ATOM 778 O O . VAL A 1 96 ? -25.947 -7.820 -8.962 1.00 14.46 96 VAL A O 1
ATOM 782 N N . MET A 1 97 ? -26.552 -5.990 -7.789 1.00 15.13 97 MET A N 1
ATOM 783 C CA . MET A 1 97 ? -27.695 -6.655 -7.133 1.00 1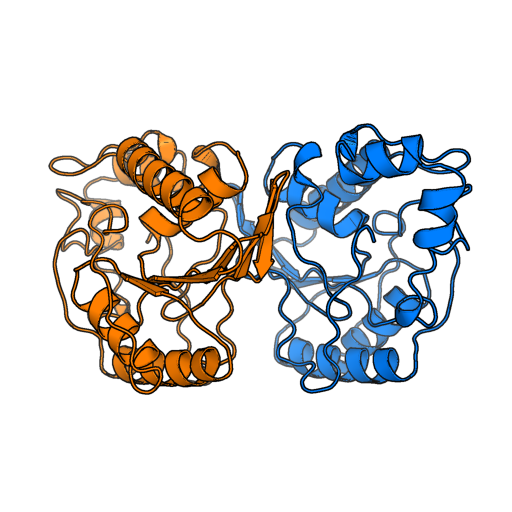6.47 97 MET A CA 1
ATOM 784 C C . MET A 1 97 ? -28.689 -7.168 -8.162 1.00 17.59 97 MET A C 1
ATOM 785 O O . MET A 1 97 ? -29.287 -8.232 -7.981 1.00 17.65 97 MET A O 1
ATOM 790 N N . GLU A 1 98 ? -28.855 -6.409 -9.242 1.00 18.00 98 GLU A N 1
ATOM 791 C CA . GLU A 1 98 ? -29.817 -6.748 -10.304 1.00 19.76 98 GLU A CA 1
ATOM 792 C C . GLU A 1 98 ? -29.260 -7.824 -11.242 1.00 19.29 98 GLU A C 1
ATOM 793 O O . GLU A 1 98 ? -29.959 -8.787 -11.566 1.00 20.23 98 GLU A O 1
ATOM 799 N N . LYS A 1 99 ? -28.005 -7.671 -11.661 1.00 18.38 99 LYS A N 1
ATOM 800 C CA . LYS A 1 99 ? -27.421 -8.555 -12.664 1.00 18.55 99 LYS A CA 1
ATOM 801 C C . LYS A 1 99 ? -26.900 -9.866 -12.082 1.00 17.90 99 LYS A C 1
ATOM 802 O O . LYS A 1 99 ? -27.049 -10.917 -12.699 1.00 18.71 99 LYS A O 1
ATOM 808 N N . TYR A 1 100 ? -26.295 -9.795 -10.897 1.00 16.44 100 TYR A N 1
ATOM 809 C CA . TYR A 1 100 ? -25.648 -10.946 -10.285 1.00 16.04 100 TYR A CA 1
ATOM 810 C C . TYR A 1 100 ? -26.191 -11.166 -8.877 1.00 15.49 100 TYR A C 1
ATOM 811 O O . TYR A 1 100 ? -25.425 -11.161 -7.907 1.00 14.57 100 TYR A O 1
ATOM 820 N N . PRO A 1 101 ? -27.511 -11.371 -8.743 1.00 15.82 101 PRO A N 1
ATOM 821 C CA . PRO A 1 101 ? -28.074 -11.402 -7.396 1.00 15.64 101 PRO A CA 1
ATOM 822 C C . PRO A 1 101 ? -27.541 -12.527 -6.526 1.00 15.45 101 PRO A C 1
ATOM 823 O O . PRO A 1 101 ? -27.376 -12.333 -5.324 1.00 14.94 101 PRO A O 1
ATOM 827 N N . GLU A 1 102 ? -27.256 -13.685 -7.110 1.00 15.94 102 GLU A N 1
ATOM 828 C CA . GLU A 1 102 ? -26.768 -14.815 -6.309 1.00 16.18 102 GLU A CA 1
ATOM 829 C C . GLU A 1 102 ? -25.330 -14.598 -5.864 1.00 15.31 102 GLU A C 1
ATOM 830 O O . GLU A 1 102 ? -24.973 -14.937 -4.740 1.00 15.08 102 GLU A O 1
ATOM 836 N N . ASP A 1 103 ? -24.507 -14.008 -6.735 1.00 14.92 103 ASP A N 1
ATOM 837 C CA . ASP A 1 103 ? -23.129 -13.668 -6.361 1.00 14.26 103 ASP A CA 1
ATOM 838 C C . ASP A 1 103 ? -23.103 -12.564 -5.313 1.00 13.31 103 ASP A C 1
ATOM 839 O O . ASP A 1 103 ? -22.267 -12.588 -4.395 1.00 12.92 103 ASP A O 1
ATOM 844 N N . PHE A 1 104 ? -24.001 -11.589 -5.455 1.00 13.08 104 PHE A N 1
ATOM 845 C CA . PHE A 1 104 ? -24.131 -10.571 -4.435 1.00 12.56 104 PHE A CA 1
ATOM 846 C C . PHE A 1 104 ? -24.518 -11.147 -3.077 1.00 12.75 104 PHE A C 1
ATOM 847 O O . PHE A 1 104 ? -23.974 -10.766 -2.036 1.00 12.14 104 PHE A O 1
ATOM 855 N N . ARG A 1 105 ? -25.468 -12.080 -3.083 1.00 13.76 105 ARG A N 1
ATOM 856 C CA . ARG A 1 105 ? -25.878 -12.715 -1.851 1.00 14.49 105 ARG A CA 1
ATOM 857 C C . ARG A 1 105 ? -24.707 -13.442 -1.181 1.00 14.15 105 ARG A C 1
ATOM 858 O O . ARG A 1 105 ? -24.527 -13.361 0.032 1.00 13.77 105 ARG A O 1
ATOM 866 N N . ARG A 1 106 ? -23.930 -14.169 -1.979 1.00 14.37 106 ARG A N 1
ATOM 867 C CA . ARG A 1 106 ? -22.767 -14.870 -1.436 1.00 14.56 106 ARG A CA 1
ATOM 868 C C . ARG A 1 106 ? -21.740 -13.908 -0.822 1.00 13.40 106 ARG A C 1
ATOM 869 O O . ARG A 1 106 ? -21.172 -14.189 0.234 1.00 13.00 106 ARG A O 1
ATOM 877 N N . TRP A 1 107 ? -21.506 -12.779 -1.482 1.00 12.62 107 TRP A N 1
ATOM 878 C CA . TRP A 1 107 ? -20.614 -11.756 -0.960 1.00 11.96 107 TRP A CA 1
ATOM 879 C C . TRP A 1 107 ? -21.074 -11.252 0.395 1.00 11.96 107 TRP A C 1
ATOM 880 O O . TRP A 1 107 ? -20.271 -11.148 1.329 1.00 11.31 107 TRP A O 1
ATOM 891 N N . VAL A 1 108 ? -22.356 -10.935 0.517 1.00 12.71 108 VAL A N 1
ATOM 892 C CA . VAL A 1 108 ? -22.850 -10.332 1.744 1.00 13.27 108 VAL A CA 1
ATOM 893 C C . VAL A 1 108 ? -23.064 -11.330 2.874 1.00 13.83 108 VAL A C 1
ATOM 894 O O . VAL A 1 108 ? -22.946 -10.952 4.043 1.00 13.99 108 VAL A O 1
ATOM 898 N N . GLU A 1 109 ? -23.340 -12.602 2.548 1.00 14.34 109 GLU A N 1
ATOM 899 C CA . GLU A 1 109 ? -23.636 -13.622 3.556 1.00 15.10 109 GLU A CA 1
ATOM 900 C C . GLU A 1 109 ? -22.465 -14.546 3.860 1.00 14.99 109 GLU A C 1
ATOM 901 O O . GLU A 1 109 ? -22.308 -15.009 5.000 1.00 15.55 109 GLU A O 1
ATOM 907 N N . GLU A 1 110 ? -21.649 -14.832 2.851 1.00 14.79 110 GLU A N 1
ATOM 908 C CA . GLU A 1 110 ? -20.555 -15.790 2.967 1.00 14.97 110 GLU A CA 1
ATOM 909 C C . GLU A 1 110 ? -19.314 -15.296 2.233 1.00 13.79 110 GLU A C 1
ATOM 910 O O . GLU A 1 110 ? -18.820 -15.934 1.317 1.00 13.81 110 GLU A O 1
ATOM 916 N N . PRO A 1 111 ? -18.794 -14.136 2.647 1.00 12.46 111 PRO A N 1
ATOM 917 C CA . PRO A 1 111 ? -17.731 -13.488 1.880 1.00 11.89 111 PRO A CA 1
ATOM 918 C C . PRO A 1 111 ? -16.480 -14.346 1.707 1.00 12.19 111 PRO A C 1
ATOM 919 O O . PRO A 1 111 ? -15.787 -14.255 0.703 1.00 11.68 111 PRO A O 1
ATOM 923 N N . HIS A 1 112 ? -16.187 -15.150 2.714 1.00 12.88 112 HIS A N 1
ATOM 924 C CA . HIS A 1 112 ? -15.003 -16.001 2.697 1.00 13.75 112 HIS A CA 1
ATOM 925 C C . HIS A 1 112 ? -15.016 -17.025 1.557 1.00 14.97 112 HIS A C 1
ATOM 926 O O . HIS A 1 112 ? -13.957 -17.517 1.194 1.00 15.52 112 HIS A O 1
ATOM 933 N N . LYS A 1 113 ? -16.185 -17.305 0.980 1.00 16.05 113 LYS A N 1
ATOM 934 C CA . LYS A 1 113 ? -16.302 -18.246 -0.141 1.00 17.86 113 LYS A CA 1
ATOM 935 C C . LYS A 1 113 ? -16.172 -17.595 -1.518 1.00 17.52 113 LYS A C 1
ATOM 936 O O . LYS A 1 113 ? -16.188 -18.293 -2.550 1.00 18.12 113 LYS A O 1
ATOM 942 N N . VAL A 1 114 ? -16.077 -16.273 -1.571 1.00 16.31 114 VAL A N 1
ATOM 943 C CA . VAL A 1 114 ? -16.230 -15.579 -2.856 1.00 16.32 114 VAL A CA 1
ATOM 944 C C . VAL A 1 114 ? -14.943 -15.593 -3.668 1.00 16.28 114 VAL A C 1
ATOM 945 O O . VAL A 1 114 ? -13.844 -15.448 -3.129 1.00 15.46 114 VAL A O 1
ATOM 949 N N . GLU A 1 115 ? -15.101 -15.823 -4.969 1.00 16.56 115 GLU A N 1
ATOM 950 C CA . GLU A 1 115 ? -14.046 -15.597 -5.933 1.00 17.42 115 GLU A CA 1
ATOM 951 C C . GLU A 1 115 ? -14.663 -14.810 -7.072 1.00 16.61 115 GLU A C 1
ATOM 952 O O . GLU A 1 115 ? -15.546 -15.319 -7.769 1.00 17.05 115 GLU A O 1
ATOM 958 N N . PHE A 1 116 ? -14.220 -13.568 -7.254 1.00 15.51 116 PHE A N 1
ATOM 959 C CA . PHE A 1 116 ? -14.807 -12.705 -8.270 1.00 15.27 116 PHE A CA 1
ATOM 960 C C . PHE A 1 116 ? -14.422 -13.214 -9.643 1.00 16.22 116 PHE A C 1
ATOM 961 O O . PHE A 1 116 ? -13.252 -13.466 -9.903 1.00 15.85 116 PHE A O 1
ATOM 969 N N . GLN A 1 117 ? -15.425 -13.397 -10.498 1.00 17.65 117 GLN A N 1
ATOM 970 C CA . GLN A 1 117 ? -15.192 -13.856 -11.862 1.00 19.59 117 GLN A CA 1
ATOM 971 C C . GLN A 1 117 ? -14.327 -12.814 -12.587 1.00 18.08 117 GLN A C 1
ATOM 972 O O . GLN A 1 117 ? -14.614 -11.620 -12.573 1.00 17.53 117 GLN A O 1
ATOM 978 N N . GLY A 1 118 ? -13.238 -13.299 -13.169 1.00 18.08 118 GLY A N 1
ATOM 979 C CA . GLY A 1 118 ? -12.241 -12.453 -13.798 1.00 17.73 118 GLY A CA 1
ATOM 980 C C . GLY A 1 118 ? -11.351 -11.736 -12.800 1.00 16.62 118 GLY A C 1
ATOM 981 O O . GLY A 1 118 ? -10.481 -10.968 -13.199 1.00 17.37 118 GLY A O 1
ATOM 982 N N . GLY A 1 119 ? -11.555 -11.993 -11.511 1.00 15.38 119 GLY A N 1
ATOM 983 C CA . GLY A 1 119 ? -10.808 -11.297 -10.462 1.00 14.08 119 GLY A CA 1
ATOM 984 C C . GLY A 1 119 ? -10.249 -12.233 -9.418 1.00 13.74 119 GLY A C 1
ATOM 985 O O . GLY A 1 119 ? -9.813 -13.340 -9.724 1.00 14.43 119 GLY A O 1
ATOM 986 N N . GLU A 1 120 ? -10.259 -11.769 -8.174 1.00 12.46 120 GLU A N 1
ATOM 987 C CA . GLU A 1 120 ? -9.541 -12.381 -7.084 1.00 12.31 120 GLU A CA 1
ATOM 988 C C . GLU A 1 120 ? -10.516 -12.979 -6.054 1.00 11.87 120 GLU A C 1
ATOM 989 O O . GLU A 1 120 ? -11.660 -12.554 -5.953 1.00 11.46 120 GLU A O 1
ATOM 995 N N . SER A 1 121 ? -10.069 -13.974 -5.309 1.00 12.10 121 SER A N 1
ATOM 996 C CA . SER A 1 121 ? -10.848 -14.505 -4.208 1.00 11.94 121 SER A CA 1
ATOM 997 C C . SER A 1 121 ? -10.520 -13.770 -2.915 1.00 11.20 121 SER A C 1
ATOM 998 O O . SER A 1 121 ? -9.413 -13.205 -2.748 1.00 10.85 121 SER A O 1
ATOM 1001 N N . LEU A 1 122 ? -11.472 -13.766 -1.987 1.00 10.77 122 LEU A N 1
ATOM 1002 C CA . LEU A 1 122 ? -11.217 -13.185 -0.688 1.00 10.21 122 LEU A CA 1
ATOM 1003 C C . LEU A 1 122 ? -10.137 -13.962 0.038 1.00 10.46 122 LEU A C 1
ATOM 1004 O O . LEU A 1 122 ? -9.322 -13.349 0.740 1.00 10.13 122 LEU A O 1
ATOM 1009 N N . ALA A 1 123 ? -10.110 -15.284 -0.111 1.00 11.15 123 ALA A N 1
ATOM 1010 C CA . ALA A 1 123 ? -9.032 -16.058 0.470 1.00 11.62 123 ALA A CA 1
ATOM 1011 C C . ALA A 1 123 ? -7.651 -15.583 0.018 1.00 11.66 123 ALA A C 1
ATOM 1012 O O . ALA A 1 123 ? -6.736 -15.490 0.833 1.00 11.62 123 ALA A O 1
ATOM 1014 N N . SER A 1 124 ? -7.500 -15.272 -1.272 1.00 11.92 124 SER A N 1
ATOM 1015 C CA . SER A 1 124 ? -6.244 -14.734 -1.808 1.00 12.13 124 SER A CA 1
ATOM 1016 C C . SER A 1 124 ? -5.874 -13.410 -1.143 1.00 11.18 124 SER A C 1
ATOM 1017 O O . SER A 1 124 ? -4.721 -13.187 -0.7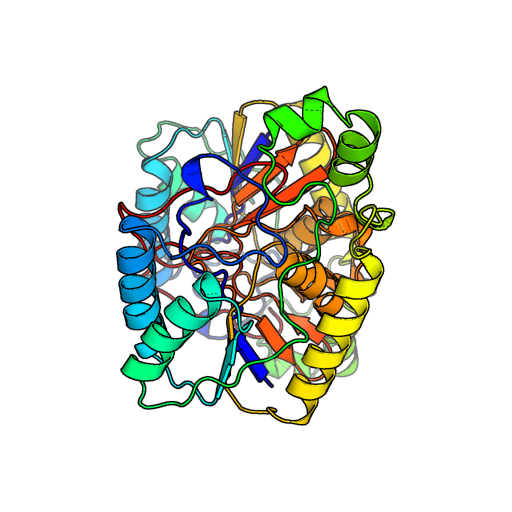83 1.00 11.38 124 SER A O 1
ATOM 1020 N N . VAL A 1 125 ? -6.855 -12.539 -0.930 1.00 10.25 125 VAL A N 1
ATOM 1021 C CA . VAL A 1 125 ? -6.595 -11.287 -0.231 1.00 9.58 125 VAL A CA 1
ATOM 1022 C C . VAL A 1 125 ? -6.088 -11.562 1.189 1.00 9.58 125 VAL A C 1
ATOM 1023 O O . VAL A 1 125 ? -5.123 -10.954 1.645 1.00 9.65 125 VAL A O 1
ATOM 1027 N N . TYR A 1 126 ? -6.768 -12.448 1.905 1.00 9.71 126 TYR A N 1
ATOM 1028 C CA . TYR A 1 126 ? -6.379 -12.779 3.258 1.00 9.92 126 TYR A CA 1
ATOM 1029 C C . TYR A 1 126 ? -4.921 -13.272 3.270 1.00 10.63 126 TYR A C 1
ATOM 1030 O O . TYR A 1 126 ? -4.105 -12.843 4.095 1.00 10.51 126 TYR A O 1
ATOM 1039 N N . ASN A 1 127 ? -4.589 -14.162 2.347 1.00 11.38 127 ASN A N 1
ATOM 1040 C CA . ASN A 1 127 ? -3.231 -14.701 2.337 1.00 12.39 127 ASN A CA 1
ATOM 1041 C C . ASN A 1 127 ? -2.168 -13.636 2.109 1.00 12.17 127 ASN A C 1
ATOM 1042 O O . ASN A 1 127 ? -1.117 -13.655 2.759 1.00 12.66 127 ASN A O 1
ATOM 1047 N N . ARG A 1 128 ? -2.408 -12.722 1.176 1.00 11.68 128 ARG A N 1
ATOM 1048 C CA . ARG A 1 128 ? -1.387 -11.718 0.882 1.00 11.69 128 ARG A CA 1
ATOM 1049 C C . ARG A 1 128 ? -1.253 -10.662 1.979 1.00 11.28 128 ARG A C 1
ATOM 1050 O O . ARG A 1 128 ? -0.139 -10.253 2.313 1.00 11.70 128 ARG A O 1
ATOM 1058 N N . VAL A 1 129 ? -2.373 -10.234 2.560 1.00 10.60 129 VAL A N 1
ATOM 1059 C CA . VAL A 1 129 ? -2.290 -9.261 3.640 1.00 10.26 129 VAL A CA 1
ATOM 1060 C C . VAL A 1 129 ? -1.660 -9.868 4.903 1.00 10.95 129 VAL A C 1
ATOM 1061 O O . VAL A 1 129 ? -0.938 -9.191 5.629 1.00 10.84 129 VAL A O 1
ATOM 1065 N N . LYS A 1 130 ? -1.957 -11.138 5.174 1.00 11.59 130 LYS A N 1
ATOM 1066 C CA . LYS A 1 130 ? -1.372 -11.781 6.346 1.00 12.25 130 LYS A CA 1
ATOM 1067 C C . LYS A 1 130 ? 0.134 -11.955 6.176 1.00 12.92 130 LYS A C 1
ATOM 1068 O O . LYS A 1 130 ? 0.876 -11.715 7.106 1.00 13.03 130 LYS A O 1
ATOM 1074 N N . GLY A 1 131 ? 0.586 -12.329 4.987 1.00 13.56 131 GLY A N 1
ATOM 1075 C CA . GLY A 1 131 ? 2.029 -12.415 4.744 1.00 14.50 131 GLY A CA 1
ATOM 1076 C C . GLY A 1 131 ? 2.699 -11.057 4.954 1.00 14.30 131 GLY A C 1
ATOM 1077 O O . GLY A 1 131 ? 3.761 -10.976 5.547 1.00 15.07 131 GLY A O 1
ATOM 1078 N N . PHE A 1 132 ? 2.064 -9.985 4.473 1.00 13.57 132 PHE A N 1
ATOM 1079 C CA . PHE A 1 132 ? 2.556 -8.630 4.696 1.00 13.49 132 PHE A CA 1
ATOM 1080 C C . PHE A 1 132 ? 2.643 -8.310 6.191 1.00 13.49 132 PHE A C 1
ATOM 1081 O O . PHE A 1 132 ? 3.668 -7.826 6.668 1.00 14.08 132 PHE A O 1
ATOM 1089 N N . LEU A 1 133 ? 1.569 -8.571 6.929 1.00 13.15 133 LEU A N 1
ATOM 1090 C CA . LEU A 1 133 ? 1.564 -8.293 8.371 1.00 13.20 133 LEU A CA 1
ATOM 1091 C C . LEU A 1 133 ? 2.606 -9.096 9.151 1.00 14.09 133 LEU A C 1
ATOM 1092 O O . LEU A 1 133 ? 3.201 -8.595 10.126 1.00 13.86 133 LEU A O 1
ATOM 1097 N N . GLU A 1 134 ? 2.824 -10.346 8.743 1.00 15.07 134 GLU A N 1
ATOM 1098 C CA . GLU A 1 134 ? 3.857 -11.162 9.387 1.00 16.72 134 GLU A CA 1
ATOM 1099 C C . GLU A 1 134 ? 5.229 -10.563 9.155 1.00 17.43 134 GLU A C 1
ATOM 1100 O O . GLU A 1 134 ? 6.067 -10.558 10.052 1.00 17.65 134 GLU A O 1
ATOM 1106 N N . GLU A 1 135 ? 5.459 -10.051 7.954 1.00 17.36 135 GLU A N 1
ATOM 1107 C CA . GLU A 1 135 ? 6.737 -9.434 7.645 1.00 18.49 135 GLU A CA 1
ATOM 1108 C C . GLU A 1 135 ? 6.883 -8.100 8.388 1.00 17.70 135 GLU A C 1
ATOM 1109 O O . GLU A 1 135 ? 7.963 -7.776 8.868 1.00 18.34 135 GLU A O 1
ATOM 1115 N N . VAL A 1 136 ? 5.789 -7.350 8.536 1.00 16.21 136 VAL A N 1
ATOM 1116 C CA . VAL A 1 136 ? 5.814 -6.111 9.304 1.00 15.90 136 VAL A CA 1
ATOM 1117 C C . VAL A 1 136 ? 6.179 -6.384 10.770 1.00 16.37 136 VAL A C 1
ATOM 1118 O O . VAL A 1 136 ? 6.981 -5.663 11.372 1.00 16.54 136 VAL A O 1
ATOM 1122 N N . ARG A 1 137 ? 5.587 -7.428 11.338 1.00 16.43 137 ARG A N 1
ATOM 1123 C CA . ARG A 1 137 ? 5.834 -7.791 12.740 1.00 17.30 137 ARG A CA 1
ATOM 1124 C C . ARG A 1 137 ? 7.326 -8.061 12.993 1.00 18.89 137 ARG A C 1
ATOM 1125 O O . ARG A 1 137 ? 7.865 -7.686 14.021 1.00 19.32 137 ARG A O 1
ATOM 1133 N N . LYS A 1 138 ? 7.969 -8.708 12.030 1.00 20.04 138 LYS A N 1
ATOM 1134 C CA . LYS A 1 138 ? 9.386 -9.057 12.133 1.00 22.08 138 LYS A CA 1
ATOM 1135 C C . LYS A 1 138 ? 10.263 -7.831 11.915 1.00 21.97 138 LYS A C 1
ATOM 1136 O O . LYS A 1 138 ? 11.244 -7.618 12.625 1.00 22.94 138 LYS A O 1
ATOM 1142 N N . ARG A 1 139 ? 9.929 -7.041 10.909 1.00 20.93 139 ARG A N 1
ATOM 1143 C CA . ARG A 1 139 ? 10.805 -5.968 10.457 1.00 21.66 139 ARG A CA 1
ATOM 1144 C C . ARG A 1 139 ? 10.699 -4.712 11.313 1.00 20.31 139 ARG A C 1
ATOM 1145 O O . ARG A 1 139 ? 11.690 -4.001 11.524 1.00 20.84 139 ARG A O 1
ATOM 1153 N N . HIS A 1 140 ? 9.505 -4.456 11.832 1.00 18.25 140 HIS A N 1
ATOM 1154 C CA . HIS A 1 140 ? 9.194 -3.170 12.424 1.00 17.28 140 HIS A CA 1
ATOM 1155 C C . HIS A 1 140 ? 8.862 -3.241 13.894 1.00 16.75 140 HIS A C 1
ATOM 1156 O O . HIS A 1 140 ? 8.170 -2.389 14.422 1.00 15.74 140 HIS A O 1
ATOM 1163 N N . TRP A 1 141 ? 9.395 -4.241 14.574 1.00 17.28 141 TRP A N 1
ATOM 1164 C CA . TRP A 1 141 ? 9.263 -4.319 16.013 1.00 17.29 141 TRP A CA 1
ATOM 1165 C C . TRP A 1 141 ? 9.757 -3.028 16.655 1.00 17.48 141 TRP A C 1
ATOM 1166 O O . TRP A 1 141 ? 10.792 -2.489 16.250 1.00 18.23 141 TRP A O 1
ATOM 1177 N N . ASN A 1 142 ? 9.015 -2.527 17.640 1.00 16.74 142 ASN A N 1
ATOM 1178 C CA . ASN A 1 142 ? 9.330 -1.254 18.333 1.00 16.78 142 ASN A CA 1
ATOM 1179 C C . ASN A 1 142 ? 9.174 -0.002 17.466 1.00 16.47 142 ASN A C 1
ATOM 1180 O O . ASN A 1 142 ? 9.702 1.058 17.774 1.00 17.09 142 ASN A O 1
ATOM 1185 N N . GLN A 1 143 ? 8.421 -0.116 16.379 1.00 15.47 143 GLN A N 1
ATOM 1186 C CA . GLN A 1 143 ? 8.175 1.015 15.515 1.00 15.19 143 GLN A CA 1
ATOM 1187 C C . GLN A 1 143 ? 6.687 1.250 15.326 1.00 14.13 143 GLN A C 1
ATOM 1188 O O . GLN A 1 143 ? 5.869 0.394 15.660 1.00 13.55 143 GLN A O 1
ATOM 1194 N N . THR A 1 144 ? 6.362 2.422 14.800 1.00 14.10 144 THR A N 1
ATOM 1195 C CA . THR A 1 144 ? 4.998 2.797 14.454 1.00 13.23 144 THR A CA 1
ATOM 1196 C C . THR A 1 144 ? 4.882 2.785 12.936 1.00 12.90 144 THR A C 1
ATOM 1197 O O . THR A 1 144 ? 5.624 3.460 12.225 1.00 13.42 144 THR A O 1
ATOM 1201 N N . VAL A 1 145 ? 3.964 1.972 12.451 1.00 12.02 145 VAL A N 1
ATOM 1202 C CA . VAL A 1 145 ? 3.826 1.671 11.032 1.00 11.72 145 VAL A CA 1
ATOM 1203 C C . VAL A 1 145 ? 2.425 2.061 10.568 1.00 10.93 145 VAL A C 1
ATOM 1204 O O . VAL A 1 145 ? 1.444 1.586 11.128 1.00 10.46 145 VAL A O 1
ATOM 1208 N N . VAL A 1 146 ? 2.340 2.905 9.551 1.00 10.90 146 VAL A N 1
ATOM 1209 C CA . VAL A 1 146 ? 1.062 3.290 8.935 1.00 10.36 146 VAL A CA 1
ATOM 1210 C C . VAL A 1 146 ? 0.874 2.427 7.703 1.00 10.05 146 VAL A C 1
ATOM 1211 O O . VAL A 1 146 ? 1.799 2.240 6.920 1.00 10.46 146 VAL A O 1
ATOM 1215 N N . VAL A 1 147 ? -0.327 1.891 7.555 1.00 9.25 147 VAL A N 1
ATOM 1216 C CA . VAL A 1 147 ? -0.682 1.035 6.425 1.00 9.04 147 VAL A CA 1
ATOM 1217 C C . VAL A 1 147 ? -1.945 1.651 5.816 1.00 8.52 147 VAL A C 1
ATOM 1218 O O . VAL A 1 147 ? -2.994 1.665 6.451 1.00 8.37 147 VAL A O 1
ATOM 1222 N N . VAL A 1 148 ? -1.821 2.183 4.605 1.00 8.58 148 VAL A N 1
ATOM 1223 C CA . VAL A 1 148 ? -2.960 2.823 3.926 1.00 8.22 148 VAL A CA 1
ATOM 1224 C C . VAL A 1 148 ? -3.503 1.865 2.869 1.00 7.83 148 VAL A C 1
ATOM 1225 O O . VAL A 1 148 ? -2.807 1.495 1.916 1.00 7.98 148 VAL A O 1
ATOM 1229 N N . SER A 1 149 ? -4.761 1.462 3.044 1.00 7.25 149 SER A N 1
ATOM 1230 C CA . SER A 1 149 ? -5.344 0.406 2.243 1.00 7.08 149 SER A CA 1
ATOM 1231 C C . SER A 1 149 ? -6.858 0.641 2.031 1.00 6.84 149 SER A C 1
ATOM 1232 O O . SER A 1 149 ? -7.320 1.759 2.042 1.00 6.74 149 SER A O 1
ATOM 1235 N N . HIS A 1 150 ? -7.575 -0.449 1.782 1.00 6.73 150 HIS A N 1
ATOM 1236 C CA . HIS A 1 150 ? -8.952 -0.426 1.312 1.00 6.76 150 HIS A CA 1
ATOM 1237 C C . HIS A 1 150 ? -9.784 -1.329 2.209 1.00 6.88 150 HIS A C 1
ATOM 1238 O O . HIS A 1 150 ? -9.261 -2.196 2.888 1.00 6.75 150 HIS A O 1
ATOM 1245 N N . THR A 1 151 ? -11.094 -1.151 2.188 1.00 7.14 151 THR A N 1
ATOM 1246 C CA A THR A 1 151 ? -11.983 -1.927 3.063 0.50 7.28 151 THR A CA 1
ATOM 1247 C CA B THR A 1 151 ? -11.955 -1.936 3.063 0.50 7.41 151 THR A CA 1
ATOM 1248 C C . THR A 1 151 ? -11.739 -3.440 2.984 1.00 7.11 151 THR A C 1
ATOM 1249 O O . THR A 1 151 ? -11.661 -4.104 4.007 1.00 6.79 151 THR A O 1
ATOM 1256 N N . VAL A 1 152 ? -11.629 -3.988 1.775 1.00 7.06 152 VAL A N 1
ATOM 1257 C CA . VAL A 1 152 ? -11.589 -5.437 1.645 1.00 6.96 152 VAL A CA 1
ATOM 1258 C C . VAL A 1 152 ? -10.312 -6.031 2.266 1.00 6.94 152 VAL A C 1
ATOM 1259 O O . VAL A 1 152 ? -10.379 -6.867 3.173 1.00 7.11 152 VAL A O 1
ATOM 1263 N N . PRO A 1 153 ? -9.129 -5.566 1.824 1.00 6.96 153 PRO A N 1
ATOM 1264 C CA . PRO A 1 153 ? -7.902 -6.025 2.477 1.00 7.12 153 PRO A CA 1
ATOM 1265 C C . PRO A 1 153 ? -7.852 -5.675 3.960 1.00 7.03 153 PRO A C 1
ATOM 1266 O O . PRO A 1 153 ? -7.332 -6.450 4.750 1.00 7.21 153 PRO A O 1
ATOM 1270 N N . MET A 1 154 ? -8.395 -4.525 4.371 1.00 6.88 154 MET A N 1
ATOM 1271 C CA . MET A 1 154 ? -8.361 -4.177 5.796 1.00 7.02 154 MET A CA 1
ATOM 1272 C C . MET A 1 154 ? -9.183 -5.149 6.637 1.00 7.06 154 MET A C 1
ATOM 1273 O O . MET A 1 154 ? -8.751 -5.568 7.696 1.00 6.82 154 MET A O 1
ATOM 1278 N N . ARG A 1 155 ? -10.382 -5.485 6.181 1.00 7.09 155 ARG A N 1
ATOM 1279 C CA . ARG A 1 155 ? -11.226 -6.436 6.919 1.00 7.37 155 ARG A CA 1
ATOM 1280 C C . ARG A 1 155 ? -10.566 -7.815 6.971 1.00 7.56 155 ARG A C 1
ATOM 1281 O O . ARG A 1 155 ? -10.637 -8.502 7.997 1.00 7.78 155 ARG A O 1
ATOM 1289 N N . ALA A 1 156 ? -9.947 -8.219 5.870 1.00 7.65 156 ALA A N 1
ATOM 1290 C CA . ALA A 1 156 ? -9.145 -9.433 5.870 1.00 8.06 156 ALA A CA 1
ATOM 1291 C C . ALA A 1 156 ? -8.004 -9.343 6.899 1.00 8.39 156 ALA A C 1
ATOM 1292 O O . ALA A 1 156 ? -7.726 -10.314 7.616 1.00 8.47 156 ALA A O 1
ATOM 1294 N N . MET A 1 157 ? -7.377 -8.178 6.991 1.00 8.37 157 MET A N 1
ATOM 1295 C CA . MET A 1 157 ? -6.342 -7.943 7.984 1.00 8.89 157 MET A CA 1
ATOM 1296 C C . MET A 1 157 ? -6.868 -8.094 9.393 1.00 8.34 157 MET A C 1
ATOM 1297 O O . MET A 1 157 ? -6.182 -8.673 10.236 1.00 8.41 157 MET A O 1
ATOM 1302 N N . TYR A 1 158 ? -8.052 -7.569 9.691 1.00 7.89 158 TYR A N 1
ATOM 1303 C CA . TYR A 1 158 ? -8.575 -7.743 11.055 1.00 7.82 158 TYR A CA 1
ATOM 1304 C C . TYR A 1 158 ? -8.760 -9.204 11.410 1.00 8.16 158 TYR A C 1
ATOM 1305 O O . TYR A 1 158 ? -8.462 -9.636 12.526 1.00 8.23 158 TYR A O 1
ATOM 1314 N N . CYS A 1 159 ? -9.254 -9.979 10.451 1.00 8.21 159 CYS A N 1
ATOM 1315 C CA . CYS A 1 159 ? -9.422 -11.402 10.693 1.00 8.74 159 CYS A CA 1
ATOM 1316 C C . CYS A 1 159 ? -8.075 -12.071 10.969 1.00 9.17 159 CYS A C 1
ATOM 1317 O O . CYS A 1 159 ? -7.954 -12.855 11.906 1.00 9.78 159 CYS A O 1
ATOM 1320 N N . ALA A 1 160 ? -7.076 -11.735 10.152 1.00 9.10 160 ALA A N 1
ATOM 1321 C CA . ALA A 1 160 ? -5.724 -12.285 10.299 1.00 9.55 160 ALA A CA 1
ATOM 1322 C C . ALA A 1 160 ? -5.127 -11.894 11.625 1.00 9.70 160 ALA A C 1
ATOM 1323 O O . ALA A 1 160 ? -4.564 -12.720 12.320 1.00 10.36 160 ALA A O 1
ATOM 1325 N N . LEU A 1 161 ? -5.233 -10.608 11.956 1.00 9.16 161 LEU A N 1
ATOM 1326 C CA . LEU A 1 161 ? -4.649 -10.098 13.201 1.00 9.28 161 LEU A CA 1
ATOM 1327 C C . LEU A 1 161 ? -5.252 -10.752 14.441 1.00 9.60 161 LEU A C 1
ATOM 1328 O O . LEU A 1 161 ? -4.539 -11.065 15.396 1.00 10.16 161 LEU A O 1
ATOM 1333 N N . LEU A 1 162 ? -6.560 -10.938 14.451 1.00 9.70 162 LEU A N 1
ATOM 1334 C CA . LEU A 1 162 ? -7.230 -11.559 15.591 1.00 10.07 162 LEU A CA 1
ATOM 1335 C C . LEU A 1 162 ? -7.096 -13.080 15.606 1.00 10.75 162 LEU A C 1
ATOM 1336 O O . LEU A 1 162 ? -7.350 -13.712 16.617 1.00 11.16 162 LEU A O 1
ATOM 1341 N N . GLY A 1 163 ? -6.727 -13.659 14.473 1.00 11.00 163 GLY A N 1
ATOM 1342 C CA . GLY A 1 163 ? -6.702 -15.113 14.323 1.00 11.82 163 GLY A CA 1
ATOM 1343 C C . GLY A 1 163 ? -8.095 -15.700 14.342 1.00 12.08 163 GLY A C 1
ATOM 1344 O O . GLY A 1 163 ? -8.327 -16.747 14.949 1.00 12.79 163 GLY A O 1
ATOM 1345 N N . VAL A 1 164 ? -9.034 -15.018 13.693 1.00 11.63 164 VAL A N 1
ATOM 1346 C CA . VAL A 1 164 ? -10.409 -15.493 13.617 1.00 12.07 164 VAL A CA 1
ATOM 1347 C C . VAL A 1 164 ? -10.751 -15.824 12.180 1.00 12.54 164 VAL A C 1
ATOM 1348 O O . VAL A 1 164 ? -10.020 -15.451 11.269 1.00 12.61 164 VAL A O 1
ATOM 1352 N N . ASP A 1 165 ? -11.856 -16.534 11.980 1.00 13.46 165 ASP A N 1
ATOM 1353 C CA . ASP A 1 165 ? -12.200 -16.984 10.639 1.00 14.04 165 ASP A CA 1
ATOM 1354 C C . ASP A 1 165 ? -12.476 -15.803 9.697 1.00 12.90 165 ASP A C 1
ATOM 1355 O O . ASP A 1 165 ? -13.055 -14.782 10.079 1.00 12.05 165 ASP A O 1
ATOM 1360 N N . LEU A 1 166 ? -12.080 -15.966 8.447 1.00 12.75 166 LEU A N 1
ATOM 1361 C CA . LEU A 1 166 ? -12.339 -14.992 7.404 1.00 11.96 166 LEU A CA 1
ATOM 1362 C C . LEU A 1 166 ? -13.832 -14.757 7.221 1.00 11.75 166 LEU A C 1
ATOM 1363 O O . LEU A 1 166 ? -14.246 -13.719 6.705 1.00 11.13 166 LEU A O 1
ATOM 1368 N N . SER A 1 167 ? -14.662 -15.699 7.671 1.00 12.42 167 SER A N 1
ATOM 1369 C CA . SER A 1 167 ? -16.104 -15.511 7.627 1.00 12.65 167 SER A CA 1
ATOM 1370 C C . SER A 1 167 ? -16.582 -14.335 8.463 1.00 12.07 167 SER A C 1
ATOM 1371 O O . SER A 1 167 ? -17.723 -13.904 8.299 1.00 12.64 167 SER A O 1
ATOM 1374 N N . LYS A 1 168 ? -15.713 -13.831 9.345 1.00 11.70 168 LYS A N 1
ATOM 1375 C CA . LYS A 1 168 ? -16.043 -12.670 10.199 1.00 11.26 168 LYS A CA 1
ATOM 1376 C C . LYS A 1 168 ? -15.776 -11.323 9.521 1.00 10.21 168 LYS A C 1
ATOM 1377 O O . LYS A 1 168 ? -15.976 -10.282 10.125 1.00 10.10 168 LYS A O 1
ATOM 1383 N N . PHE A 1 169 ? -15.373 -11.374 8.251 1.00 9.59 169 PHE A N 1
ATOM 1384 C CA . PHE A 1 169 ? -15.062 -10.239 7.398 1.00 8.78 169 PHE A CA 1
ATOM 1385 C C . PHE A 1 169 ? -15.896 -8.977 7.615 1.00 8.47 169 PHE A C 1
ATOM 1386 O O . PHE A 1 169 ? -15.325 -7.896 7.795 1.00 7.77 169 PHE A O 1
ATOM 1394 N N . TRP A 1 170 ? -17.217 -9.085 7.587 1.00 8.81 170 TRP A N 1
ATOM 1395 C CA . TRP A 1 170 ? -18.071 -7.893 7.609 1.00 9.03 170 TRP A CA 1
ATOM 1396 C C . TRP A 1 170 ? -18.220 -7.248 8.976 1.00 9.36 170 TRP A C 1
ATOM 1397 O O . TRP A 1 170 ? -18.894 -6.212 9.096 1.00 9.50 170 TRP A O 1
ATOM 1408 N N . SER A 1 171 ? -17.624 -7.835 10.002 1.00 9.64 171 SER A N 1
ATOM 1409 C CA . SER A 1 171 ? -17.940 -7.385 11.359 1.00 10.00 171 SER A CA 1
ATOM 1410 C C . SER A 1 171 ? -17.095 -6.196 11.817 1.00 9.36 171 SER A C 1
ATOM 1411 O O . SER A 1 171 ? -17.150 -5.859 12.990 1.00 8.88 171 SER A O 1
ATOM 1414 N N . PHE A 1 172 ? -16.384 -5.524 10.905 1.00 9.01 172 PHE A N 1
ATOM 1415 C CA . PHE A 1 172 ? -15.481 -4.422 11.274 1.00 8.93 172 PHE A CA 1
ATOM 1416 C C . PHE A 1 172 ? -15.805 -3.175 10.469 1.00 9.01 172 PHE A C 1
ATOM 1417 O O . PHE A 1 172 ? -15.825 -3.204 9.246 1.00 9.44 172 PHE A O 1
ATOM 1425 N N . GLY A 1 173 ? -16.053 -2.074 11.158 1.00 8.79 173 GLY A N 1
ATOM 1426 C CA . GLY A 1 173 ? -16.275 -0.795 10.505 1.00 8.68 173 GLY A CA 1
ATOM 1427 C C . GLY A 1 173 ? -15.051 -0.282 9.799 1.00 8.22 173 GLY A C 1
ATOM 1428 O O . GLY A 1 173 ? -13.932 -0.538 10.230 1.00 8.16 173 GLY A O 1
ATOM 1429 N N . CYS A 1 174 ? -15.267 0.429 8.694 1.00 8.34 174 CYS A N 1
ATOM 1430 C CA . CYS A 1 174 ? -14.165 0.911 7.861 1.00 8.19 174 CYS A CA 1
ATOM 1431 C C . CYS A 1 174 ? -14.568 2.095 7.009 1.00 8.33 174 CYS A C 1
ATOM 1432 O O . CYS A 1 174 ? -14.905 1.941 5.834 1.00 8.69 174 CYS A O 1
ATOM 1435 N N . ASP A 1 175 ? -14.553 3.297 7.595 1.00 8.21 175 ASP A N 1
ATOM 1436 C CA . ASP A 1 175 ? -14.977 4.508 6.908 1.00 8.76 175 ASP A CA 1
ATOM 1437 C C . ASP A 1 175 ? -13.804 5.179 6.206 1.00 8.25 175 ASP A C 1
ATOM 1438 O O . ASP A 1 175 ? -12.655 4.984 6.587 1.00 8.01 175 ASP A O 1
ATOM 1443 N N . ASN A 1 176 ? -14.100 5.945 5.165 1.00 8.38 176 ASN A N 1
ATOM 1444 C CA . ASN A 1 176 ? -13.042 6.697 4.477 1.00 8.34 176 ASN A CA 1
ATOM 1445 C C . ASN A 1 176 ? -12.236 7.578 5.433 1.00 8.58 176 ASN A C 1
ATOM 1446 O O . ASN A 1 176 ? -12.795 8.260 6.275 1.00 9.07 176 ASN A O 1
ATOM 1451 N N . ALA A 1 177 ? -10.920 7.554 5.254 1.00 8.45 177 ALA A N 1
ATOM 1452 C CA . ALA A 1 177 ? -9.980 8.359 6.033 1.00 8.74 177 ALA A CA 1
ATOM 1453 C C . ALA A 1 177 ? -10.054 8.117 7.544 1.00 8.71 177 ALA A C 1
ATOM 1454 O O . ALA A 1 177 ? -9.656 8.995 8.335 1.00 9.19 177 ALA A O 1
ATOM 1456 N N . SER A 1 178 ? -10.515 6.926 7.919 1.00 8.27 178 SER A N 1
ATOM 1457 C CA . SER A 1 178 ? -10.493 6.484 9.287 1.00 8.40 178 SER A CA 1
ATOM 1458 C C . SER A 1 178 ? -9.132 5.886 9.591 1.00 8.46 178 SER A C 1
ATOM 1459 O O . SER A 1 178 ? -8.369 5.550 8.688 1.00 8.42 178 SER A O 1
ATOM 1462 N N . TYR A 1 179 ? -8.853 5.703 10.881 1.00 9.06 179 TYR A N 1
ATOM 1463 C CA . TYR A 1 179 ? -7.712 4.915 11.277 1.00 9.31 179 TYR A CA 1
ATOM 1464 C C . TYR A 1 179 ? -8.066 3.992 12.435 1.00 8.82 179 TYR A C 1
ATOM 1465 O O . TYR A 1 179 ? -8.912 4.314 13.262 1.00 8.75 179 TYR A O 1
ATOM 1474 N N . SER A 1 180 ? -7.379 2.874 12.480 1.00 8.44 180 SER A N 1
ATOM 1475 C CA . SER A 1 180 ? -7.474 1.933 13.595 1.00 8.28 180 SER A CA 1
ATOM 1476 C C . SER A 1 180 ? -6.092 1.795 14.173 1.00 8.30 180 SER A C 1
ATOM 1477 O O . SER A 1 180 ? -5.116 1.917 13.437 1.00 8.46 180 SER A O 1
ATOM 1480 N N . VAL A 1 181 ? -6.001 1.517 15.467 1.00 8.42 181 VAL A N 1
ATOM 1481 C CA . VAL A 1 181 ? -4.724 1.360 16.151 1.00 8.82 181 VAL A CA 1
ATOM 1482 C C . VAL A 1 181 ? -4.649 -0.064 16.665 1.00 8.89 181 VAL A C 1
ATOM 1483 O O . VAL A 1 181 ? -5.496 -0.478 17.463 1.00 8.47 181 VAL A O 1
ATOM 1487 N N . ILE A 1 182 ? -3.658 -0.817 16.179 1.00 9.46 182 ILE A N 1
ATOM 1488 C CA . ILE A 1 182 ? -3.444 -2.207 16.554 1.00 10.17 182 ILE A CA 1
ATOM 1489 C C . ILE A 1 182 ? -2.066 -2.269 17.188 1.00 10.75 182 ILE A C 1
ATOM 1490 O O . ILE A 1 182 ? -1.136 -1.692 16.684 1.00 11.12 182 ILE A O 1
ATOM 1495 N N . HIS A 1 183 ? -1.968 -2.916 18.326 1.00 11.16 183 HIS A N 1
ATOM 1496 C CA . HIS A 1 183 ? -0.664 -3.222 18.901 1.00 12.22 183 HIS A CA 1
ATOM 1497 C C . HIS A 1 183 ? -0.347 -4.659 18.604 1.00 12.16 183 HIS A C 1
ATOM 1498 O O . HIS A 1 183 ? -1.084 -5.561 19.004 1.00 11.43 183 HIS A O 1
ATOM 1505 N N . MET A 1 184 ? 0.749 -4.881 17.889 1.00 12.61 184 MET A N 1
ATOM 1506 C CA . MET A 1 184 ? 1.200 -6.223 17.582 1.00 13.38 184 MET A CA 1
ATOM 1507 C C . MET A 1 184 ? 2.146 -6.596 18.724 1.00 14.29 184 MET A C 1
ATOM 1508 O O . MET A 1 184 ? 3.298 -6.160 18.749 1.00 14.74 184 MET A O 1
ATOM 1513 N N . GLU A 1 185 ? 1.644 -7.353 19.692 1.00 14.93 185 GLU A N 1
ATOM 1514 C CA . GLU A 1 185 ? 2.367 -7.625 20.938 1.00 16.47 185 GLU A CA 1
ATOM 1515 C C . GLU A 1 185 ? 3.044 -8.976 20.841 1.00 17.67 185 GLU A C 1
ATOM 1516 O O . GLU A 1 185 ? 2.902 -9.688 19.856 1.00 17.10 185 GLU A O 1
ATOM 1522 N N . GLU A 1 186 ? 3.792 -9.327 21.881 1.00 20.04 186 GLU A N 1
ATOM 1523 C CA . GLU A 1 186 ? 4.489 -10.598 21.906 1.00 22.22 186 GLU A CA 1
ATOM 1524 C C . GLU A 1 186 ? 3.579 -11.801 21.688 1.00 21.60 186 GLU A C 1
ATOM 1525 O O . GLU A 1 186 ? 3.914 -12.694 20.912 1.00 22.56 186 GLU A O 1
ATOM 1531 N N . ARG A 1 187 ? 2.434 -11.815 22.372 1.00 20.82 187 ARG A N 1
ATOM 1532 C CA . ARG A 1 187 ? 1.555 -12.989 22.400 1.00 20.62 187 ARG A CA 1
ATOM 1533 C C . ARG A 1 187 ? 0.330 -12.908 21.495 1.00 18.10 187 ARG A C 1
ATOM 1534 O O . ARG A 1 187 ? -0.320 -13.916 21.257 1.00 17.91 187 ARG A O 1
ATOM 1542 N N . ARG A 1 188 ? 0.022 -11.722 20.982 1.00 15.92 188 ARG A N 1
ATOM 1543 C CA . ARG A 1 188 ? -1.231 -11.508 20.268 1.00 14.42 188 ARG A CA 1
ATOM 1544 C C . ARG A 1 188 ? -1.228 -10.141 19.630 1.00 13.00 188 ARG A C 1
ATOM 1545 O O . ARG A 1 188 ? -0.383 -9.313 19.939 1.00 12.69 188 ARG A O 1
ATOM 1553 N N . ASN A 1 189 ? -2.232 -9.886 18.797 1.00 11.61 189 ASN A N 1
ATOM 1554 C CA . ASN A 1 189 ? -2.503 -8.564 18.275 1.00 10.71 189 ASN A CA 1
ATOM 1555 C C . ASN A 1 189 ? -3.733 -8.013 18.975 1.00 10.09 189 ASN A C 1
ATOM 1556 O O . ASN A 1 189 ? -4.689 -8.734 19.180 1.00 10.16 189 ASN A O 1
ATOM 1561 N N . VAL A 1 190 ? -3.673 -6.748 19.355 1.00 9.59 190 VAL A N 1
ATOM 1562 C CA . VAL A 1 190 ? -4.773 -6.086 20.085 1.00 9.19 190 VAL A CA 1
ATOM 1563 C C . VAL A 1 190 ? -5.292 -4.937 19.235 1.00 8.70 190 VAL A C 1
ATOM 1564 O O . VAL A 1 190 ? -4.519 -4.086 18.822 1.00 8.62 190 VAL A O 1
ATOM 1568 N N . ILE A 1 191 ? -6.595 -4.919 18.961 1.00 8.18 191 ILE A N 1
ATOM 1569 C CA . ILE A 1 191 ? -7.236 -3.771 18.311 1.00 7.99 191 ILE A CA 1
ATOM 1570 C C . ILE A 1 191 ? -7.592 -2.785 19.406 1.00 8.05 191 ILE A C 1
ATOM 1571 O O . ILE A 1 191 ? -8.607 -2.939 20.081 1.00 8.11 191 ILE A O 1
ATOM 1576 N N . LEU A 1 192 ? -6.734 -1.794 19.626 1.00 8.21 192 LEU A N 1
ATOM 1577 C CA A LEU A 1 192 ? -6.958 -0.812 20.680 0.50 8.55 192 LEU A CA 1
ATOM 1578 C CA B LEU A 1 192 ? -6.942 -0.805 20.675 0.50 8.55 192 LEU A CA 1
ATOM 1579 C C . LEU A 1 192 ? -8.048 0.178 20.282 1.00 8.45 192 LEU A C 1
ATOM 1580 O O . LEU A 1 192 ? -8.842 0.606 21.125 1.00 8.69 192 LEU A O 1
ATOM 1589 N N . LYS A 1 193 ? -8.066 0.568 19.010 1.00 8.22 193 LYS A N 1
ATOM 1590 C CA . LYS A 1 193 ? -9.051 1.530 18.493 1.00 8.41 193 LYS A CA 1
ATOM 1591 C C . LYS A 1 193 ? -9.460 1.065 17.123 1.00 7.86 193 LYS A C 1
ATOM 1592 O O . LYS A 1 193 ? -8.618 0.677 16.322 1.00 7.49 193 LYS A O 1
ATOM 1598 N N . LEU A 1 194 ? -10.755 1.113 16.815 1.00 7.75 194 LEU A N 1
ATOM 1599 C CA . LEU A 1 194 ? -11.201 0.704 15.485 1.00 7.61 194 LEU A CA 1
ATOM 1600 C C . LEU A 1 194 ? -12.034 1.802 14.839 1.00 7.64 194 LEU A C 1
ATOM 1601 O O . LEU A 1 194 ? -13.023 2.262 15.406 1.00 7.84 194 LEU A O 1
ATOM 1606 N N . ASN A 1 195 ? -11.633 2.195 13.629 1.00 7.63 195 ASN A N 1
ATOM 1607 C CA . ASN A 1 195 ? -12.430 3.025 12.737 1.00 7.80 195 ASN A CA 1
ATOM 1608 C C . ASN A 1 195 ? -12.679 4.414 13.294 1.00 8.37 195 ASN A C 1
ATOM 1609 O O . ASN A 1 195 ? -13.784 4.938 13.248 1.00 8.64 195 ASN A O 1
ATOM 1614 N N . ILE A 1 196 ? -11.615 5.044 13.797 1.00 8.62 196 ILE A N 1
ATOM 1615 C CA . ILE A 1 196 ? -11.713 6.382 14.356 1.00 9.60 196 ILE A CA 1
ATOM 1616 C C . ILE A 1 196 ? -11.834 7.398 13.230 1.00 9.77 196 ILE A C 1
ATOM 1617 O O . ILE A 1 196 ? -11.066 7.359 12.285 1.00 9.17 196 ILE A O 1
ATOM 1622 N N . THR A 1 197 ? -12.826 8.272 13.344 1.00 10.55 197 THR A N 1
ATOM 1623 C CA . THR A 1 197 ? -13.104 9.311 12.345 1.00 11.20 197 THR A CA 1
ATOM 1624 C C . THR A 1 197 ? -13.311 10.702 12.955 1.00 12.79 197 THR A C 1
ATOM 1625 O O . THR A 1 197 ? -13.682 11.616 12.236 1.00 12.97 197 THR A O 1
ATOM 1629 N N . CYS A 1 198 ? -13.051 10.869 14.251 1.00 13.66 198 CYS A N 1
ATOM 1630 C CA A CYS A 1 198 ? -13.341 12.155 14.918 0.70 14.92 198 CYS A CA 1
ATOM 1631 C CA B CYS A 1 198 ? -13.300 12.135 14.947 0.30 14.99 198 CYS A CA 1
ATOM 1632 C C . CYS A 1 198 ? -12.674 13.357 14.257 1.00 15.38 198 CYS A C 1
ATOM 1633 O O . CYS A 1 198 ? -13.253 14.443 14.260 1.00 16.32 198 CYS A O 1
ATOM 1638 N N . HIS A 1 199 ? -11.481 13.159 13.703 1.00 14.65 199 HIS A N 1
ATOM 1639 C CA . HIS A 1 199 ? -10.701 14.224 13.066 1.00 15.06 199 HIS A CA 1
ATOM 1640 C C . HIS A 1 199 ? -11.371 14.775 11.809 1.00 15.51 199 HIS A C 1
ATOM 1641 O O . HIS A 1 199 ? -11.026 15.864 11.338 1.00 16.24 199 HIS A O 1
ATOM 1648 N N . LEU A 1 200 ? -12.336 14.036 11.271 1.00 15.30 200 LEU A N 1
ATOM 1649 C CA . LEU A 1 200 ? -12.947 14.418 10.008 1.00 15.73 200 LEU A CA 1
ATOM 1650 C C . LEU A 1 200 ? -13.991 15.509 10.149 1.00 17.56 200 LEU A C 1
ATOM 1651 O O . LEU A 1 200 ? -14.255 16.205 9.186 1.00 18.26 200 LEU A O 1
ATOM 1656 N N . GLY A 1 201 ? -14.597 15.625 11.330 1.00 18.64 201 GLY A N 1
ATOM 1657 C CA . GLY A 1 201 ? -15.609 16.658 11.586 1.00 20.53 201 GLY A CA 1
ATOM 1658 C C . GLY A 1 201 ? -16.758 16.510 10.610 1.00 21.40 201 GLY A C 1
ATOM 1659 O O . GLY A 1 201 ? -17.275 15.405 10.426 1.00 20.92 201 GLY A O 1
ATOM 1660 N N . GLU A 1 202 ? -17.110 17.620 9.960 1.00 23.33 202 GLU A N 1
ATOM 1661 C CA . GLU A 1 202 ? -18.227 17.688 9.019 1.00 24.40 202 GLU A CA 1
ATOM 1662 C C . GLU A 1 202 ? -17.964 16.895 7.735 1.00 23.39 202 GLU A C 1
ATOM 1663 O O . GLU A 1 202 ? -18.889 16.638 6.960 1.00 23.58 202 GLU A O 1
ATOM 1669 N N . PHE A 1 203 ? -16.707 16.503 7.513 1.00 22.19 203 PHE A N 1
ATOM 1670 C CA . PHE A 1 203 ? -16.341 15.757 6.298 1.00 21.57 203 PHE A CA 1
ATOM 1671 C C . PHE A 1 203 ? -16.381 14.260 6.507 1.00 20.30 203 PHE A C 1
ATOM 1672 O O . PHE A 1 203 ? -15.972 13.495 5.629 1.00 18.98 203 PHE A O 1
ATOM 1680 N N . TYR A 1 204 ? -16.886 13.829 7.661 1.00 20.21 204 TYR A N 1
ATOM 1681 C CA . TYR A 1 204 ? -17.110 12.403 7.934 1.00 19.78 204 TYR A CA 1
ATOM 1682 C C . TYR A 1 204 ? -18.277 11.871 7.121 1.00 19.85 204 TYR A C 1
ATOM 1683 O O . TYR A 1 204 ? -19.347 12.494 7.076 1.00 20.49 204 TYR A O 1
ATOM 1692 N N . VAL A 1 205 ? -18.064 10.724 6.478 1.00 18.84 205 VAL A N 1
ATOM 1693 C CA . VAL A 1 205 ? -19.091 10.049 5.705 1.00 19.39 205 VAL A CA 1
ATOM 1694 C C . VAL A 1 205 ? -19.116 8.605 6.136 1.00 19.40 205 VAL A C 1
ATOM 1695 O O . VAL A 1 205 ? -18.080 7.945 6.171 1.00 17.50 205 VAL A O 1
ATOM 1699 N N . GLU A 1 206 ? -20.307 8.119 6.463 1.00 22.01 206 GLU A N 1
ATOM 1700 C CA . GLU A 1 206 ? -20.501 6.715 6.793 1.00 23.52 206 GLU A CA 1
ATOM 1701 C C . GLU A 1 206 ? -20.397 5.852 5.535 1.00 23.55 206 GLU A C 1
ATOM 1702 O O . GLU A 1 206 ? -20.926 6.207 4.473 1.00 23.88 206 GLU A O 1
ATOM 1708 N N . ALA A 1 207 ? -19.680 4.735 5.659 1.00 22.19 207 ALA A N 1
ATOM 1709 C CA . ALA A 1 207 ? -19.400 3.843 4.522 1.00 22.74 207 ALA A CA 1
ATOM 1710 C C . ALA A 1 207 ? -20.659 3.180 3.965 1.00 24.01 207 ALA A C 1
ATOM 1711 O O . ALA A 1 207 ? -21.591 2.896 4.708 1.00 26.86 207 ALA A O 1
ATOM 1713 N N . HIS A 1 208 ? -20.644 2.923 2.661 1.00 24.56 208 HIS A N 1
ATOM 1714 C CA . HIS A 1 208 ? -21.719 2.231 1.962 1.00 25.67 208 HIS A CA 1
ATOM 1715 C C . HIS A 1 208 ? -21.763 0.760 2.319 1.00 25.60 208 HIS A C 1
ATOM 1716 O O . HIS A 1 208 ? -20.726 0.120 2.507 1.00 25.17 208 HIS A O 1
ATOM 1723 N N . LYS A 1 209 ? -22.972 0.216 2.355 1.00 26.07 209 LYS A N 1
ATOM 1724 C CA . LYS A 1 209 ? -23.151 -1.217 2.581 1.00 26.67 209 LYS A CA 1
ATOM 1725 C C . LYS A 1 209 ? -22.585 -1.996 1.384 1.00 23.69 209 LYS A C 1
ATOM 1726 O O . LYS A 1 209 ? -22.644 -1.530 0.233 1.00 24.00 209 LYS A O 1
ATOM 1732 N N . ALA A 1 210 ? -21.975 -3.143 1.679 1.00 21.68 210 ALA A N 1
ATOM 1733 C CA . ALA A 1 210 ? -21.505 -4.118 0.681 1.00 20.59 210 ALA A CA 1
ATOM 1734 C C . ALA A 1 210 ? -20.231 -3.682 -0.074 1.00 19.49 210 ALA A C 1
ATOM 1735 O O . ALA A 1 210 ? -19.811 -4.310 -1.077 1.00 19.03 210 ALA A O 1
ATOM 1737 N N . ILE A 1 211 ? -19.605 -2.641 0.451 1.00 18.93 211 ILE A N 1
ATOM 1738 C CA . ILE A 1 211 ? -18.328 -2.136 -0.051 1.00 19.31 211 ILE A CA 1
ATOM 1739 C C . ILE A 1 211 ? -17.274 -2.543 0.969 1.00 18.79 211 ILE A C 1
ATOM 1740 O O . ILE A 1 211 ? -16.324 -3.243 0.627 1.00 19.86 211 ILE A O 1
ATOM 1746 N N . MET B 1 1 ? -32.481 -3.493 13.391 1.00 19.97 1 MET B N 1
ATOM 1747 C CA . MET B 1 1 ? -31.141 -3.672 14.054 1.00 18.69 1 MET B CA 1
ATOM 1748 C C . MET B 1 1 ? -31.096 -2.991 15.413 1.00 17.47 1 MET B C 1
ATOM 1749 O O . MET B 1 1 ? -31.845 -2.054 15.674 1.00 17.60 1 MET B O 1
ATOM 1754 N N . VAL B 1 2 ? -30.215 -3.474 16.292 1.00 15.74 2 VAL B N 1
ATOM 1755 C CA . VAL B 1 2 ? -29.945 -2.774 17.550 1.00 15.00 2 VAL B CA 1
ATOM 1756 C C . VAL B 1 2 ? -28.688 -1.928 17.380 1.00 13.96 2 VAL B C 1
ATOM 1757 O O . VAL B 1 2 ? -27.659 -2.425 16.923 1.00 12.94 2 VAL B O 1
ATOM 1761 N N . LYS B 1 3 ? -28.767 -0.652 17.729 1.00 13.95 3 LYS B N 1
ATOM 1762 C CA . LYS B 1 3 ? -27.564 0.155 17.829 1.00 13.64 3 LYS B CA 1
ATOM 1763 C C . LYS B 1 3 ? -27.109 0.079 19.272 1.00 12.90 3 LYS B C 1
ATOM 1764 O O . LYS B 1 3 ? -27.707 0.674 20.167 1.00 13.45 3 LYS B O 1
ATOM 1770 N N . LEU B 1 4 ? -26.049 -0.690 19.482 1.00 11.95 4 LEU B N 1
ATOM 1771 C CA . LEU B 1 4 ? -25.553 -0.978 20.800 1.00 11.59 4 LEU B CA 1
ATOM 1772 C C . LEU B 1 4 ? -24.336 -0.093 21.066 1.00 10.82 4 LEU B C 1
ATOM 1773 O O . LEU B 1 4 ? -23.374 -0.127 20.318 1.00 10.44 4 LEU B O 1
ATOM 1778 N N . ILE B 1 5 ? -24.399 0.696 22.121 1.00 10.63 5 ILE B N 1
ATOM 1779 C CA . ILE B 1 5 ? -23.317 1.598 22.483 1.00 10.28 5 ILE B CA 1
ATOM 1780 C C . ILE B 1 5 ? -22.742 1.069 23.783 1.00 9.79 5 ILE B C 1
ATOM 1781 O O . ILE B 1 5 ? -23.396 1.160 24.833 1.00 10.12 5 ILE B O 1
ATOM 1786 N N . LEU B 1 6 ? -21.521 0.540 23.708 1.00 9.05 6 LEU B N 1
ATOM 1787 C CA A LEU B 1 6 ? -20.900 -0.115 24.859 0.50 8.69 6 LEU B CA 1
ATOM 1788 C CA B LEU B 1 6 ? -20.901 -0.130 24.839 0.50 8.75 6 LEU B CA 1
ATOM 1789 C C . LEU B 1 6 ? -19.916 0.855 25.478 1.00 8.44 6 LEU B C 1
ATOM 1790 O O . LEU B 1 6 ? -18.940 1.284 24.835 1.00 8.47 6 LEU B O 1
ATOM 1799 N N . VAL B 1 7 ? -20.154 1.199 26.736 1.00 8.28 7 VAL B N 1
ATOM 1800 C CA . VAL B 1 7 ? -19.394 2.224 27.435 1.00 8.13 7 VAL B CA 1
ATOM 1801 C C . VAL B 1 7 ? -18.655 1.627 28.608 1.00 7.71 7 VAL B C 1
ATOM 1802 O O . VAL B 1 7 ? -19.265 0.920 29.416 1.00 7.71 7 VAL B O 1
ATOM 1806 N N . ARG B 1 8 ? -17.370 1.940 28.736 1.00 7.37 8 ARG B N 1
ATOM 1807 C CA . ARG B 1 8 ? -16.668 1.607 29.980 1.00 7.19 8 ARG B CA 1
ATOM 1808 C C . ARG B 1 8 ? -16.860 2.766 30.942 1.00 7.65 8 ARG B C 1
ATOM 1809 O O . ARG B 1 8 ? -16.740 3.913 30.538 1.00 7.96 8 ARG B O 1
ATOM 1817 N N . HIS B 1 9 ? -17.111 2.460 32.212 1.00 7.71 9 HIS B N 1
ATOM 1818 C CA . HIS B 1 9 ? -17.195 3.500 33.229 1.00 8.17 9 HIS B CA 1
ATOM 1819 C C . HIS B 1 9 ? -15.994 4.440 33.193 1.00 8.32 9 HIS B C 1
ATOM 1820 O O . HIS B 1 9 ? -14.855 4.060 32.844 1.00 7.83 9 HIS B O 1
ATOM 1827 N N . ALA B 1 10 ? -16.244 5.666 33.609 1.00 9.11 10 ALA B N 1
ATOM 1828 C CA . ALA B 1 10 ? -15.189 6.634 33.821 1.00 9.71 10 ALA B CA 1
ATOM 1829 C C . ALA B 1 10 ? -14.225 6.169 34.923 1.00 9.76 10 ALA B C 1
ATOM 1830 O O . ALA B 1 10 ? -14.514 5.257 35.700 1.00 9.52 10 ALA B O 1
ATOM 1832 N N . GLU B 1 11 ? -13.086 6.846 34.998 1.00 10.53 11 GLU B N 1
ATOM 1833 C CA . GLU B 1 11 ? -11.998 6.453 35.882 1.00 11.07 11 GLU B CA 1
ATOM 1834 C C . GLU B 1 11 ? -12.430 6.417 37.335 1.00 11.76 11 GLU B C 1
ATOM 1835 O O . GLU B 1 11 ? -12.989 7.389 37.853 1.00 12.04 11 GLU B O 1
ATOM 1841 N N . SER B 1 12 ? -12.131 5.315 38.003 1.00 12.27 12 SER B N 1
ATOM 1842 C CA . SER B 1 12 ? -12.350 5.222 39.430 1.00 13.55 12 SER B CA 1
ATOM 1843 C C . SER B 1 12 ? -11.071 5.607 40.151 1.00 14.68 12 SER B C 1
ATOM 1844 O O . SER B 1 12 ? -9.980 5.694 39.557 1.00 14.18 12 SER B O 1
ATOM 1847 N N . GLU B 1 13 ? -11.209 5.836 41.450 1.00 16.61 13 GLU B N 1
ATOM 1848 C CA . GLU B 1 13 ? -10.069 6.184 42.267 1.00 18.40 13 GLU B CA 1
ATOM 1849 C C . GLU B 1 13 ? -8.977 5.107 42.275 1.00 17.43 13 GLU B C 1
ATOM 1850 O O . GLU B 1 13 ? -7.840 5.404 42.619 1.00 18.53 13 GLU B O 1
ATOM 1856 N N . TRP B 1 14 ? -9.313 3.884 41.865 1.00 15.79 14 TRP B N 1
ATOM 1857 C CA . TRP B 1 14 ? -8.382 2.768 41.869 1.00 14.86 14 TRP B CA 1
ATOM 1858 C C . TRP B 1 14 ? -7.746 2.549 40.540 1.00 14.76 14 TRP B C 1
ATOM 1859 O O . TRP B 1 14 ? -6.798 1.789 40.434 1.00 14.77 14 TRP B O 1
ATOM 1870 N N . ASN B 1 15 ? -8.234 3.227 39.507 1.00 14.87 15 ASN B N 1
ATOM 1871 C CA . ASN B 1 15 ? -7.698 2.988 38.169 1.00 14.54 15 ASN B CA 1
ATOM 1872 C C . ASN B 1 15 ? -6.256 3.507 37.954 1.00 15.65 15 ASN B C 1
ATOM 1873 O O .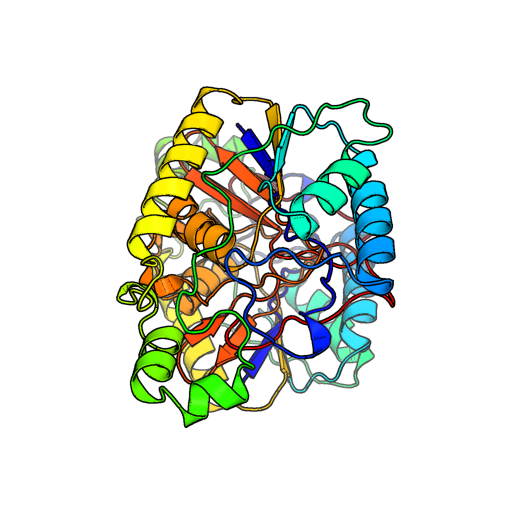 ASN B 1 15 ? -5.447 2.785 37.376 1.00 15.71 15 ASN B O 1
ATOM 1878 N N . PRO B 1 16 ? -5.919 4.733 38.420 1.00 16.29 16 PRO B N 1
ATOM 1879 C CA . PRO B 1 16 ? -4.553 5.229 38.204 1.00 17.64 16 PRO B CA 1
ATOM 1880 C C . PRO B 1 16 ? -3.451 4.362 38.816 1.00 18.09 16 PRO B C 1
ATOM 1881 O O . PRO B 1 16 ? -2.356 4.264 38.249 1.00 19.37 16 PRO B O 1
ATOM 1885 N N . VAL B 1 17 ? -3.714 3.718 39.951 1.00 17.60 17 VAL B N 1
ATOM 1886 C CA . VAL B 1 17 ? -2.663 2.906 40.592 1.00 18.05 17 VAL B CA 1
ATOM 1887 C C . VAL B 1 17 ? -2.668 1.433 40.155 1.00 17.02 17 VAL B C 1
ATOM 1888 O O . VAL B 1 17 ? -1.752 0.661 40.503 1.00 18.19 17 VAL B O 1
ATOM 1892 N N . GLY B 1 18 ? -3.690 1.043 39.399 1.00 15.61 18 GLY B N 1
ATOM 1893 C CA . GLY B 1 18 ? -3.811 -0.328 38.940 1.00 14.74 18 GLY B CA 1
ATOM 1894 C C . GLY B 1 18 ? -4.131 -1.298 40.070 1.00 14.03 18 GLY B C 1
ATOM 1895 O O . GLY B 1 18 ? -3.496 -2.350 40.199 1.00 14.26 18 GLY B O 1
ATOM 1896 N N . ARG B 1 19 ? -5.123 -0.953 40.889 1.00 12.88 19 ARG B N 1
ATOM 1897 C CA . ARG B 1 19 ? -5.542 -1.824 41.984 1.00 12.00 19 ARG B CA 1
ATOM 1898 C C . ARG B 1 19 ? -6.768 -2.571 41.510 1.00 11.45 19 ARG B C 1
ATOM 1899 O O . ARG B 1 19 ? -7.752 -1.946 41.084 1.00 11.23 19 ARG B O 1
ATOM 1907 N N . TYR B 1 20 ? -6.734 -3.902 41.596 1.00 11.10 20 TYR B N 1
ATOM 1908 C CA . TYR B 1 20 ? -7.848 -4.741 41.108 1.00 10.85 20 TYR B CA 1
ATOM 1909 C C . TYR B 1 20 ? -9.120 -4.465 41.919 1.00 10.70 20 TYR B C 1
ATOM 1910 O O . TYR B 1 20 ? -9.107 -4.563 43.142 1.00 11.08 20 TYR B O 1
ATOM 1919 N N . GLN B 1 21 ? -10.197 -4.087 41.232 1.00 10.50 21 GLN B N 1
ATOM 1920 C CA . GLN B 1 21 ? -11.442 -3.714 41.913 1.00 10.68 21 GLN B CA 1
ATOM 1921 C C . GLN B 1 21 ? -12.440 -4.856 42.101 1.00 10.83 21 GLN B C 1
ATOM 1922 O O . GLN B 1 21 ? -12.984 -5.012 43.188 1.00 11.32 21 GLN B O 1
ATOM 1928 N N . GLY B 1 22 ? -12.697 -5.673 41.074 1.00 10.43 22 GLY B N 1
ATOM 1929 C CA . GLY B 1 22 ? -13.717 -6.710 41.189 1.00 10.64 22 GLY B CA 1
ATOM 1930 C C . GLY B 1 22 ? -15.053 -6.113 41.634 1.00 10.52 22 GLY B C 1
ATOM 1931 O O . GLY B 1 22 ? -15.513 -5.078 41.104 1.00 10.29 22 GLY B O 1
ATOM 1932 N N . LEU B 1 23 ? -15.661 -6.739 42.639 1.00 10.85 23 LEU B N 1
ATOM 1933 C CA . LEU B 1 23 ? -16.950 -6.298 43.160 1.00 11.16 23 LEU B CA 1
ATOM 1934 C C . LEU B 1 23 ? -16.837 -5.209 44.233 1.00 11.16 23 LEU B C 1
ATOM 1935 O O . LEU B 1 23 ? -17.840 -4.752 44.782 1.00 11.67 23 LEU B O 1
ATOM 1940 N N . LEU B 1 24 ? -15.608 -4.800 44.547 1.00 10.76 24 LEU B N 1
ATOM 1941 C CA . LEU B 1 24 ? -15.421 -3.656 45.440 1.00 11.06 24 LEU B CA 1
ATOM 1942 C C . LEU B 1 24 ? -15.931 -2.399 44.739 1.00 11.09 24 LEU B C 1
ATOM 1943 O O . LEU B 1 24 ? -15.988 -2.334 43.509 1.00 11.22 24 LEU B O 1
ATOM 1948 N N . ASP B 1 25 ? -16.299 -1.395 45.517 1.00 11.51 25 ASP B N 1
ATOM 1949 C CA . ASP B 1 25 ? -17.122 -0.308 44.997 1.00 11.97 25 ASP B CA 1
ATOM 1950 C C . ASP B 1 25 ? -16.558 1.116 45.248 1.00 12.05 25 ASP B C 1
ATOM 1951 O O . ASP B 1 25 ? -17.226 1.952 45.884 1.00 12.69 25 ASP B O 1
ATOM 1956 N N . PRO B 1 26 ? -15.358 1.426 44.691 1.00 11.56 26 PRO B N 1
ATOM 1957 C CA . PRO B 1 26 ? -14.828 2.781 44.854 1.00 12.05 26 PRO B CA 1
ATOM 1958 C C . PRO B 1 26 ? -15.575 3.815 44.032 1.00 12.12 26 PRO B C 1
ATOM 1959 O O . PRO B 1 26 ? -16.214 3.493 43.037 1.00 12.04 26 PRO B O 1
ATOM 1963 N N . ASP B 1 27 ? -15.467 5.061 44.479 1.00 12.77 27 ASP B N 1
ATOM 1964 C CA . ASP B 1 27 ? -16.016 6.209 43.779 1.00 13.47 27 ASP B CA 1
ATOM 1965 C C . ASP B 1 27 ? -15.254 6.475 42.495 1.00 12.93 27 ASP B C 1
ATOM 1966 O O . ASP B 1 27 ? -14.114 6.046 42.321 1.00 12.50 27 ASP B O 1
ATOM 1971 N N . LEU B 1 28 ? -15.877 7.225 41.600 1.00 13.23 28 LEU B N 1
ATOM 1972 C CA . LEU B 1 28 ? -15.129 7.829 40.506 1.00 12.95 28 LEU B CA 1
ATOM 1973 C C . LEU B 1 28 ? -14.063 8.794 41.066 1.00 13.54 28 LEU B C 1
ATOM 1974 O O . LEU B 1 28 ? -14.237 9.432 42.115 1.00 14.43 28 LEU B O 1
ATOM 1979 N N . SER B 1 29 ? -12.946 8.895 40.356 1.00 13.32 29 SER B N 1
ATOM 1980 C CA . SER B 1 29 ? -11.955 9.928 40.659 1.00 13.99 29 SER B CA 1
ATOM 1981 C C . SER B 1 29 ? -12.489 11.292 40.217 1.00 15.33 29 SER B C 1
ATOM 1982 O O . SER B 1 29 ? -13.480 11.373 39.485 1.00 14.92 29 SER B O 1
ATOM 1985 N N . GLU B 1 30 ? -11.839 12.368 40.640 1.00 16.67 30 GLU B N 1
ATOM 1986 C CA . GLU B 1 30 ? -12.190 13.704 40.133 1.00 18.57 30 GLU B CA 1
ATOM 1987 C C . GLU B 1 30 ? -12.096 13.746 38.599 1.00 17.83 30 GLU B C 1
ATOM 1988 O O . GLU B 1 30 ? -12.987 14.261 37.928 1.00 18.08 30 GLU B O 1
ATOM 1994 N N . ARG B 1 31 ? -11.041 13.158 38.049 1.00 16.71 31 ARG B N 1
ATOM 1995 C CA . ARG B 1 31 ? -10.888 13.088 36.598 1.00 16.27 31 ARG B CA 1
ATOM 1996 C C . ARG B 1 31 ? -12.037 12.283 35.993 1.00 14.90 31 ARG B C 1
ATOM 1997 O O . ARG B 1 31 ? -12.610 12.683 34.975 1.00 14.72 31 ARG B O 1
ATOM 2005 N N . GLY B 1 32 ? -12.370 11.155 36.622 1.00 13.78 32 GLY B N 1
ATOM 2006 C CA . GLY B 1 32 ? -13.472 10.295 36.147 1.00 13.03 32 GLY B CA 1
ATOM 2007 C C . GLY B 1 32 ? -14.802 11.037 36.107 1.00 13.70 32 GLY B C 1
ATOM 2008 O O . GLY B 1 32 ? -15.574 10.901 35.158 1.00 13.37 32 GLY B O 1
ATOM 2009 N N . LYS B 1 33 ? -15.076 11.844 37.130 1.00 14.71 33 LYS B N 1
ATOM 2010 C CA . LYS B 1 33 ? -16.309 12.659 37.131 1.00 15.95 33 LYS B CA 1
ATOM 2011 C C . LYS B 1 33 ? -16.375 13.597 35.925 1.00 16.62 33 LYS B C 1
ATOM 2012 O O . LYS B 1 33 ? -17.437 13.731 35.307 1.00 16.94 33 LYS B O 1
ATOM 2018 N N . LYS B 1 34 ? -15.247 14.211 35.569 1.00 16.93 34 LYS B N 1
ATOM 2019 C CA . LYS B 1 34 ? -15.163 15.035 34.356 1.00 17.90 34 LYS B CA 1
ATOM 2020 C C . LYS B 1 34 ? -15.326 14.204 33.082 1.00 16.71 34 LYS B C 1
ATOM 2021 O O . LYS B 1 34 ? -16.038 14.617 32.151 1.00 17.04 34 LYS B O 1
ATOM 2027 N N . GLN B 1 35 ? -14.701 13.029 33.047 1.00 15.21 35 GLN B N 1
ATOM 2028 C CA . GLN B 1 35 ? -14.821 12.162 31.883 1.00 14.29 35 GLN B CA 1
ATOM 2029 C C . GLN B 1 35 ? -16.271 11.806 31.639 1.00 14.15 35 GLN B C 1
ATOM 2030 O O . GLN B 1 35 ? -16.710 11.775 30.494 1.00 14.21 35 GLN B O 1
ATOM 2036 N N . ALA B 1 36 ? -17.001 11.486 32.711 1.00 14.21 36 ALA B N 1
ATOM 2037 C CA . ALA B 1 36 ? -18.402 11.060 32.573 1.00 14.41 36 ALA B CA 1
ATOM 2038 C C . ALA B 1 36 ? -19.265 12.173 31.976 1.00 15.91 36 ALA B C 1
ATOM 2039 O O . ALA B 1 36 ? -20.162 11.913 31.171 1.00 15.95 36 ALA B O 1
ATOM 2041 N N . LYS B 1 37 ? -18.981 13.416 32.372 1.00 17.35 37 LYS B N 1
ATOM 2042 C CA . LYS B 1 37 ? -19.654 14.583 31.796 1.00 18.99 37 LYS B CA 1
ATOM 2043 C C . LYS B 1 37 ? -19.326 14.762 30.319 1.00 18.90 37 LYS B C 1
ATOM 2044 O O . LYS B 1 37 ? -20.228 15.039 29.539 1.00 19.68 37 LYS B O 1
ATOM 2050 N N . LEU B 1 38 ? -18.058 14.589 29.940 1.00 18.29 38 LEU B N 1
ATOM 2051 C CA . LEU B 1 38 ? -17.647 14.739 28.544 1.00 18.31 38 LEU B CA 1
ATOM 2052 C C . LEU B 1 38 ? -18.243 13.668 27.658 1.00 17.65 38 LEU B C 1
ATOM 2053 O O . LEU B 1 38 ? -18.625 13.950 26.526 1.00 17.95 38 LEU B O 1
ATOM 2058 N N . LEU B 1 39 ? -18.302 12.435 28.164 1.00 16.68 39 LEU B N 1
ATOM 2059 C CA . LEU B 1 39 ? -18.944 11.331 27.449 1.00 16.31 39 LEU B CA 1
ATOM 2060 C C . LEU B 1 39 ? -20.449 11.565 27.317 1.00 17.62 39 LEU B C 1
ATOM 2061 O O . LEU B 1 39 ? -21.029 11.335 26.261 1.00 17.79 39 LEU B O 1
ATOM 2066 N N . ALA B 1 40 ? -21.076 12.047 28.387 1.00 18.98 40 ALA B N 1
ATOM 2067 C CA . ALA B 1 40 ? -22.497 12.377 28.361 1.00 20.86 40 ALA B CA 1
ATOM 2068 C C . ALA B 1 40 ? -22.814 13.400 27.273 1.00 22.74 40 ALA B C 1
ATOM 2069 O O . ALA B 1 40 ? -23.818 13.267 26.552 1.00 23.29 40 ALA B O 1
ATOM 2071 N N . GLN B 1 41 ? -21.950 14.407 27.154 1.00 24.42 41 GLN B N 1
ATOM 2072 C CA . GLN B 1 41 ? -22.116 15.485 26.157 1.00 26.87 41 GLN B CA 1
ATOM 2073 C C . GLN B 1 41 ? -22.012 14.957 24.735 1.00 26.73 41 GLN B C 1
ATOM 2074 O O . GLN B 1 41 ? -22.613 15.485 23.809 1.00 27.67 41 GLN B O 1
ATOM 2080 N N . GLU B 1 42 ? -21.199 13.930 24.557 1.00 25.45 42 GLU B N 1
ATOM 2081 C CA . GLU B 1 42 ? -21.030 13.320 23.243 1.00 25.66 42 GLU B CA 1
ATOM 2082 C C . GLU B 1 42 ? -22.257 12.470 22.847 1.00 25.15 42 GLU B C 1
ATOM 2083 O O . GLU B 1 42 ? -22.710 12.535 21.700 1.00 26.45 42 GLU B O 1
ATOM 2089 N N . LEU B 1 43 ? -22.826 11.720 23.787 1.00 24.74 43 LEU B N 1
ATOM 2090 C CA . LEU B 1 43 ? -23.951 10.807 23.506 1.00 24.44 43 LEU B CA 1
ATOM 2091 C C . LEU B 1 43 ? -25.329 11.477 23.488 1.00 26.88 43 LEU B C 1
ATOM 2092 O O . LEU B 1 43 ? -26.300 10.900 22.972 1.00 27.08 43 LEU B O 1
ATOM 2097 N N . SER B 1 44 ? -25.399 12.678 24.058 1.00 28.71 44 SER B N 1
ATOM 2098 C CA . SER B 1 44 ? -26.647 13.427 24.137 1.00 31.13 44 SER B CA 1
ATOM 2099 C C . SER B 1 44 ? -27.069 13.996 22.791 1.00 32.92 44 SER B C 1
ATOM 2100 O O . SER B 1 44 ? -28.198 14.446 22.623 1.00 33.47 44 SER B O 1
ATOM 2103 N N . ARG B 1 45 ? -26.146 13.968 21.843 1.00 32.81 45 ARG B N 1
ATOM 2104 C CA . ARG B 1 45 ? -26.368 14.512 20.538 1.00 34.42 45 ARG B CA 1
ATOM 2105 C C . ARG B 1 45 ? -27.212 13.521 19.758 1.00 34.02 45 ARG B C 1
ATOM 2106 O O . ARG B 1 45 ? -27.687 13.822 18.675 1.00 35.09 45 ARG B O 1
ATOM 2114 N N . GLU B 1 46 ? -27.422 12.327 20.301 1.00 32.65 46 GLU B N 1
ATOM 2115 C CA . GLU B 1 46 ? -28.270 11.399 19.581 1.00 32.69 46 GLU B CA 1
ATOM 2116 C C . GLU B 1 46 ? -29.328 10.667 20.380 1.00 31.13 46 GLU B C 1
ATOM 2117 O O . GLU B 1 46 ? -29.321 10.668 21.604 1.00 30.53 46 GLU B O 1
ATOM 2123 N N . HIS B 1 47 ? -30.240 10.029 19.657 1.00 28.94 47 HIS B N 1
ATOM 2124 C CA . HIS B 1 47 ? -31.394 9.418 20.273 1.00 27.89 47 HIS B CA 1
ATOM 2125 C C . HIS B 1 47 ? -31.001 8.150 21.009 1.00 24.68 47 HIS B C 1
ATOM 2126 O O . HIS B 1 47 ? -30.440 7.242 20.418 1.00 22.97 47 HIS B O 1
ATOM 2133 N N . LEU B 1 48 ? -31.315 8.106 22.298 1.00 23.59 48 LEU B N 1
ATOM 2134 C CA . LEU B 1 48 ? -31.068 6.930 23.120 1.00 21.82 48 LEU B CA 1
ATOM 2135 C C . LEU B 1 48 ? -32.407 6.435 23.659 1.00 22.08 48 LEU B C 1
ATOM 2136 O O . LEU B 1 48 ? -33.217 7.222 24.184 1.00 23.70 48 LEU B O 1
ATOM 2141 N N . ASP B 1 49 ? -32.664 5.140 23.503 1.00 20.71 49 ASP B N 1
ATOM 2142 C CA . ASP B 1 49 ? -33.915 4.549 23.992 1.00 21.42 49 ASP B CA 1
ATOM 2143 C C . ASP B 1 49 ? -33.824 4.018 25.415 1.00 20.96 49 ASP B C 1
ATOM 2144 O O . ASP B 1 49 ? -34.794 4.125 26.171 1.00 22.29 49 ASP B O 1
ATOM 2149 N N . VAL B 1 50 ? -32.665 3.459 25.779 1.00 19.29 50 VAL B N 1
ATOM 2150 C CA . VAL B 1 50 ? -32.506 2.814 27.065 1.00 18.94 50 VAL B CA 1
ATOM 2151 C C . VAL B 1 50 ? -31.041 2.764 27.465 1.00 17.38 50 VAL B C 1
ATOM 2152 O O . VAL B 1 50 ? -30.164 2.679 26.604 1.00 16.47 50 VAL B O 1
ATOM 2156 N N . ILE B 1 51 ? -30.808 2.849 28.770 1.00 17.39 51 ILE B N 1
ATOM 2157 C CA . ILE B 1 51 ? -29.457 2.768 29.336 1.00 16.16 51 ILE B CA 1
ATOM 2158 C C . ILE B 1 51 ? -29.435 1.686 30.410 1.00 15.83 51 ILE B C 1
ATOM 2159 O O . ILE B 1 51 ? -30.163 1.778 31.393 1.00 16.65 51 ILE B O 1
ATOM 2164 N N . TYR B 1 52 ? -28.601 0.668 30.203 1.00 14.46 52 TYR B N 1
ATOM 2165 C CA . TYR B 1 52 ? -28.325 -0.375 31.191 1.00 14.08 52 TYR B CA 1
ATOM 2166 C C . TYR B 1 52 ? -26.984 -0.075 31.834 1.00 13.12 52 TYR B C 1
ATOM 2167 O O . TYR B 1 52 ? -26.071 0.375 31.156 1.00 12.69 52 TYR B O 1
ATOM 2176 N N . SER B 1 53 ? -26.871 -0.347 33.121 1.00 13.14 53 SER B N 1
ATOM 2177 C CA . SER B 1 53 ? -25.625 -0.111 33.839 1.00 12.40 53 SER B CA 1
ATOM 2178 C C . SER B 1 53 ? -25.352 -1.202 34.857 1.00 12.39 53 SER B C 1
ATOM 2179 O O . SER B 1 53 ? -26.245 -1.624 35.585 1.00 13.43 53 SER B O 1
ATOM 2182 N N . SER B 1 54 ? -24.087 -1.606 34.965 1.00 11.60 54 SER B N 1
ATOM 2183 C CA . SER B 1 54 ? -23.652 -2.345 36.123 1.00 11.60 54 SER B CA 1
ATOM 2184 C C . SER B 1 54 ? -24.020 -1.518 37.373 1.00 12.24 54 SER B C 1
ATOM 2185 O O . SER B 1 54 ? -23.926 -0.283 37.351 1.00 12.06 54 SER B O 1
ATOM 2188 N N . PRO B 1 55 ? -24.413 -2.194 38.468 1.00 13.29 55 PRO B N 1
ATOM 2189 C CA . PRO B 1 55 ? -24.907 -1.468 39.654 1.00 14.29 55 PRO B CA 1
ATOM 2190 C C . PRO B 1 55 ? -23.818 -0.833 40.511 1.00 14.06 55 PRO B C 1
ATOM 2191 O O . PRO B 1 55 ? -24.128 -0.064 41.436 1.00 15.08 55 PRO B O 1
ATOM 2195 N N . LEU B 1 56 ? -22.562 -1.127 40.206 1.00 13.09 56 LEU B N 1
ATOM 2196 C CA . LEU B 1 56 ? -21.449 -0.537 40.958 1.00 12.73 56 LEU B CA 1
ATOM 2197 C C . LEU B 1 56 ? -21.407 0.961 40.723 1.00 13.01 56 LEU B C 1
ATOM 2198 O O . LEU B 1 56 ? -21.878 1.459 39.695 1.00 12.74 56 LEU B O 1
ATOM 2203 N N . LYS B 1 57 ? -20.875 1.687 41.700 1.00 13.19 57 LYS B N 1
ATOM 2204 C CA . LYS B 1 57 ? -20.897 3.142 41.691 1.00 13.99 57 LYS B CA 1
ATOM 2205 C C . LYS B 1 57 ? -20.187 3.714 40.457 1.00 12.93 57 LYS B C 1
ATOM 2206 O O . LYS B 1 57 ? -20.685 4.617 39.799 1.00 13.29 57 LYS B O 1
ATOM 2212 N N . ARG B 1 58 ? -19.025 3.179 40.111 1.00 11.38 58 ARG B N 1
ATOM 2213 C CA . ARG B 1 58 ? -18.271 3.772 39.015 1.00 10.71 58 ARG B CA 1
ATOM 2214 C C . ARG B 1 58 ? -19.054 3.733 37.700 1.00 10.57 58 ARG B C 1
ATOM 2215 O O . ARG B 1 58 ? -19.055 4.697 36.953 1.00 10.57 58 ARG B O 1
ATOM 2223 N N . THR B 1 59 ? -19.731 2.616 37.445 1.00 10.25 59 THR B N 1
ATOM 2224 C CA . THR B 1 59 ? -20.577 2.453 36.255 1.00 10.44 59 THR B CA 1
ATOM 2225 C C . THR B 1 59 ? -21.883 3.231 36.402 1.00 11.46 59 THR B C 1
ATOM 2226 O O . THR B 1 59 ? -22.275 3.974 35.495 1.00 11.76 59 THR B O 1
ATOM 2230 N N . TYR B 1 60 ? -22.539 3.118 37.552 1.00 12.30 60 TYR B N 1
ATOM 2231 C CA . TYR B 1 60 ? -23.823 3.782 37.713 1.00 13.55 60 TYR B CA 1
ATOM 2232 C C . TYR B 1 60 ? -23.732 5.307 37.604 1.00 13.98 60 TYR B C 1
ATOM 2233 O O . TYR B 1 60 ? -24.575 5.925 36.960 1.00 14.65 60 TYR B O 1
ATOM 2242 N N . LEU B 1 61 ? -22.714 5.908 38.211 1.00 13.80 61 LEU B N 1
ATOM 2243 C CA . LEU B 1 61 ? -22.504 7.361 38.134 1.00 14.55 61 LEU B CA 1
ATOM 2244 C C . LEU B 1 61 ? -22.218 7.807 36.704 1.00 14.27 61 LEU B C 1
ATOM 2245 O O . LEU B 1 61 ? -22.633 8.895 36.288 1.00 15.31 61 LEU B O 1
ATOM 2250 N N . THR B 1 62 ? -21.500 6.984 35.947 1.00 13.27 62 THR B N 1
ATOM 2251 C CA . THR B 1 62 ? -21.237 7.301 34.553 1.00 13.04 62 THR B CA 1
ATOM 2252 C C . THR B 1 62 ? -22.547 7.288 33.760 1.00 13.67 62 THR B C 1
ATOM 2253 O O . THR B 1 62 ? -22.813 8.204 32.972 1.00 14.23 62 THR B O 1
ATOM 2257 N N . ALA B 1 63 ? -23.346 6.248 33.995 1.00 13.58 63 ALA B N 1
ATOM 2258 C CA . ALA B 1 63 ? -24.659 6.083 33.344 1.00 14.39 63 ALA B CA 1
ATOM 2259 C C . ALA B 1 63 ? -25.609 7.209 33.685 1.00 16.08 63 ALA B C 1
ATOM 2260 O O . ALA B 1 63 ? -26.346 7.665 32.815 1.00 16.99 63 ALA B O 1
ATOM 2262 N N . LEU B 1 64 ? -25.570 7.673 34.929 1.00 17.02 64 LEU B N 1
ATOM 2263 C CA . LEU B 1 64 ? -26.419 8.799 35.329 1.00 18.95 64 LEU B CA 1
ATOM 2264 C C . LEU B 1 64 ? -26.127 10.087 34.570 1.00 19.85 64 LEU B C 1
ATOM 2265 O O . LEU B 1 64 ? -27.058 10.832 34.230 1.00 21.08 64 LEU B O 1
ATOM 2270 N N . GLU B 1 65 ? -24.854 10.386 34.355 1.00 19.62 65 GLU B N 1
ATOM 2271 C CA . GLU B 1 65 ? -24.458 11.560 33.573 1.00 20.90 65 GLU B CA 1
ATOM 2272 C C . GLU B 1 65 ? -24.977 11.506 32.148 1.00 21.15 65 GLU B C 1
ATOM 2273 O O . GLU B 1 65 ? -25.487 12.513 31.637 1.00 22.26 65 GLU B O 1
ATOM 2279 N N . ILE B 1 66 ? -24.891 10.333 31.527 1.00 20.13 66 ILE B N 1
ATOM 2280 C CA . ILE B 1 66 ? -25.370 10.137 30.160 1.00 20.66 66 ILE B CA 1
ATOM 2281 C C . ILE B 1 66 ? -26.878 10.308 30.131 1.00 22.52 66 ILE B C 1
ATOM 2282 O O . ILE B 1 66 ? -27.441 10.910 29.212 1.00 23.75 66 ILE B O 1
ATOM 2287 N N . ALA B 1 67 ? -27.554 9.802 31.146 1.00 23.44 67 ALA B N 1
ATOM 2288 C CA . ALA B 1 67 ? -28.999 9.911 31.169 1.00 25.60 67 ALA B CA 1
ATOM 2289 C C . ALA B 1 67 ? -29.504 11.325 31.480 1.00 28.03 67 ALA B C 1
ATOM 2290 O O . ALA B 1 67 ? -30.551 11.707 31.000 1.00 29.27 67 ALA B O 1
ATOM 2292 N N . GLU B 1 68 ? -28.769 12.118 32.252 1.00 29.23 68 GLU B N 1
ATOM 2293 C CA . GLU B 1 68 ? -29.323 13.406 32.676 1.00 32.15 68 GLU B CA 1
ATOM 2294 C C . GLU B 1 68 ? -29.643 14.190 31.444 1.00 34.61 68 GLU B C 1
ATOM 2295 O O . GLU B 1 68 ? -28.890 14.234 30.488 1.00 34.87 68 GLU B O 1
ATOM 2301 N N . ALA B 1 69 ? -30.775 14.823 31.392 1.00 37.44 69 ALA B N 1
ATOM 2302 C CA . ALA B 1 69 ? -30.905 15.591 30.185 1.00 40.23 69 ALA B CA 1
ATOM 2303 C C . ALA B 1 69 ? -31.106 14.739 28.960 1.00 39.45 69 ALA B C 1
ATOM 2304 O O . ALA B 1 69 ? -31.053 15.278 27.865 1.00 42.33 69 ALA B O 1
ATOM 2306 N N . LYS B 1 70 ? -31.257 13.429 29.116 1.00 37.78 70 LYS B N 1
ATOM 2307 C CA . LYS B 1 70 ? -32.127 12.707 28.194 1.00 37.93 70 LYS B CA 1
ATOM 2308 C C . LYS B 1 70 ? -33.385 12.193 28.886 1.00 37.66 70 LYS B C 1
ATOM 2309 O O . LYS B 1 70 ? -34.214 11.522 28.257 1.00 37.59 70 LYS B O 1
ATOM 2315 N N . ASN B 1 71 ? -33.524 12.537 30.166 1.00 36.82 71 ASN B N 1
ATOM 2316 C CA . ASN B 1 71 ? -34.650 12.088 30.981 1.00 37.65 71 ASN B CA 1
ATOM 2317 C C . ASN B 1 71 ? -34.926 10.585 30.803 1.00 35.62 71 ASN B C 1
ATOM 2318 O O . ASN B 1 71 ? -36.052 10.147 30.564 1.00 36.83 71 ASN B O 1
ATOM 2323 N N . LEU B 1 72 ? -33.858 9.802 30.900 1.00 32.03 72 LEU B N 1
ATOM 2324 C CA . LEU B 1 72 ? -33.955 8.352 30.921 1.00 30.54 72 LEU B CA 1
ATOM 2325 C C . LEU B 1 72 ? -33.699 7.833 32.338 1.00 29.27 72 LEU B C 1
ATOM 2326 O O . LEU B 1 72 ? -33.001 8.468 33.131 1.00 28.48 72 LEU B O 1
ATOM 2331 N N . GLU B 1 73 ? -34.271 6.677 32.642 1.00 29.32 73 GLU B N 1
ATOM 2332 C CA . GLU B 1 73 ? -34.019 6.006 33.914 1.00 29.67 73 GLU B CA 1
ATOM 2333 C C . GLU B 1 73 ? -32.966 4.951 33.682 1.00 26.90 73 GLU B C 1
ATOM 2334 O O . GLU B 1 73 ? -33.138 4.086 32.833 1.00 27.16 73 GLU B O 1
ATOM 2340 N N . VAL B 1 74 ? -31.885 5.001 34.449 1.00 25.05 74 VAL B N 1
ATOM 2341 C CA . VAL B 1 74 ? -30.844 3.989 34.327 1.00 22.83 74 VAL B CA 1
ATOM 2342 C C . VAL B 1 74 ? -31.366 2.662 34.884 1.00 22.70 74 VAL B C 1
ATOM 2343 O O . VAL B 1 74 ? -31.862 2.595 36.009 1.00 24.04 74 VAL B O 1
ATOM 2347 N N . ILE B 1 75 ? -31.298 1.611 34.076 1.00 21.43 75 ILE B N 1
ATOM 2348 C CA . ILE B 1 75 ? -31.695 0.280 34.515 1.00 21.45 75 ILE B CA 1
ATOM 2349 C C . ILE B 1 75 ? -30.463 -0.478 34.998 1.00 20.06 75 ILE B C 1
ATOM 2350 O O . ILE B 1 75 ? -29.534 -0.739 34.216 1.00 18.57 75 ILE B O 1
ATOM 2355 N N . LYS B 1 76 ? -30.448 -0.814 36.284 1.00 20.35 76 LYS B N 1
ATOM 2356 C CA . LYS B 1 76 ? -29.363 -1.611 36.855 1.00 19.65 76 LYS B CA 1
ATOM 2357 C C . LYS B 1 76 ? -29.449 -3.040 36.342 1.00 19.16 76 LYS B C 1
ATOM 2358 O O . LYS B 1 76 ? -30.526 -3.622 36.230 1.00 20.57 76 LYS B O 1
ATOM 2364 N N . GLU B 1 77 ? -28.295 -3.588 35.988 1.00 17.69 77 GLU B N 1
ATOM 2365 C CA . GLU B 1 77 ? -28.234 -4.886 35.374 1.00 17.45 77 GLU B CA 1
ATOM 2366 C C . GLU B 1 77 ? -27.056 -5.660 35.964 1.00 16.77 77 GLU B C 1
ATOM 2367 O O . GLU B 1 77 ? -25.900 -5.345 35.685 1.00 15.22 77 GLU B O 1
ATOM 2373 N N . ASP B 1 78 ? -27.359 -6.679 36.762 1.00 17.50 78 ASP B N 1
ATOM 2374 C CA . ASP B 1 78 ? -26.336 -7.545 37.367 1.00 17.28 78 ASP B CA 1
ATOM 2375 C C . ASP B 1 78 ? -25.508 -8.340 36.362 1.00 16.06 78 ASP B C 1
ATOM 2376 O O . ASP B 1 78 ? -24.351 -8.637 36.626 1.00 15.34 78 ASP B O 1
ATOM 2381 N N . ARG B 1 79 ? -26.086 -8.694 35.215 1.00 15.92 79 ARG B N 1
ATOM 2382 C CA . ARG B 1 79 ? -25.376 -9.533 34.247 1.00 15.22 79 ARG B CA 1
ATOM 2383 C C . ARG B 1 79 ? -24.160 -8.839 33.614 1.00 13.36 79 ARG B C 1
ATOM 2384 O O . ARG B 1 79 ? -23.332 -9.527 33.013 1.00 12.90 79 ARG B O 1
ATOM 2392 N N . ILE B 1 80 ? -24.072 -7.517 33.743 1.00 12.52 80 ILE B N 1
ATOM 2393 C CA . ILE B 1 80 ? -22.934 -6.755 33.201 1.00 11.30 80 ILE B CA 1
ATOM 2394 C C . ILE B 1 80 ? -22.021 -6.177 34.304 1.00 10.80 80 ILE B C 1
ATOM 2395 O O . ILE B 1 80 ? -21.190 -5.321 34.049 1.00 9.98 80 ILE B O 1
ATOM 2400 N N . ILE B 1 81 ? -22.161 -6.691 35.519 1.00 10.98 81 ILE B N 1
ATOM 2401 C CA . ILE B 1 81 ? -21.302 -6.303 36.632 1.00 10.76 81 ILE B CA 1
ATOM 2402 C C . ILE B 1 81 ? -19.882 -6.802 36.380 1.00 10.07 81 ILE B C 1
ATOM 2403 O O . ILE B 1 81 ? -19.656 -7.722 35.588 1.00 9.96 81 ILE B O 1
ATOM 2408 N N . GLU B 1 82 ? -18.927 -6.190 37.061 1.00 9.54 82 GLU B N 1
ATOM 2409 C CA . GLU B 1 82 ? -17.519 -6.565 36.961 1.00 9.35 82 GLU B CA 1
ATOM 2410 C C . GLU B 1 82 ? -17.339 -8.029 37.371 1.00 9.78 82 GLU B C 1
ATOM 2411 O O . GLU B 1 82 ? -18.115 -8.566 38.170 1.00 10.59 82 GLU B O 1
ATOM 2417 N N . ILE B 1 83 ? -16.317 -8.686 36.813 1.00 9.74 83 ILE B N 1
ATOM 2418 C CA . ILE B 1 83 ? -15.939 -10.017 37.288 1.00 10.34 83 ILE B CA 1
ATOM 2419 C C . ILE B 1 83 ? -15.583 -9.945 38.784 1.00 10.67 83 ILE B C 1
ATOM 2420 O O . ILE B 1 83 ? -15.010 -8.956 39.254 1.00 10.27 83 ILE B O 1
ATOM 2425 N N . ASP B 1 84 ? -15.915 -11.001 39.525 1.00 11.58 84 ASP B N 1
ATOM 2426 C CA . ASP B 1 84 ? -15.438 -11.138 40.898 1.00 12.13 84 ASP B CA 1
ATOM 2427 C C . ASP B 1 84 ? -13.991 -11.630 40.850 1.00 12.34 84 ASP B C 1
ATOM 2428 O O . ASP B 1 84 ? -13.729 -12.810 40.608 1.00 12.64 84 ASP B O 1
ATOM 2433 N N . HIS B 1 85 ? -13.056 -10.717 41.099 1.00 12.16 85 HIS B N 1
ATOM 2434 C CA . HIS B 1 85 ? -11.638 -11.039 41.088 1.00 12.71 85 HIS B CA 1
ATOM 2435 C C . HIS B 1 85 ? -11.173 -11.812 42.318 1.00 13.26 85 HIS B C 1
ATOM 2436 O O . HIS B 1 85 ? -9.992 -12.137 42.433 1.00 13.51 85 HIS B O 1
ATOM 2443 N N . GLY B 1 86 ? -12.093 -12.089 43.240 1.00 13.55 86 GLY B N 1
ATOM 2444 C CA . GLY B 1 86 ? -11.778 -12.931 44.382 1.00 14.72 86 GLY B CA 1
ATOM 2445 C C . GLY B 1 86 ? -10.597 -12.385 45.155 1.00 14.89 86 GLY B C 1
ATOM 2446 O O . GLY B 1 86 ? -10.564 -11.206 45.519 1.00 13.89 86 GLY B O 1
ATOM 2447 N N . MET B 1 87 ? -9.609 -13.240 45.383 1.00 16.23 87 MET B N 1
ATOM 2448 C CA . MET B 1 87 ? -8.449 -12.863 46.201 1.00 17.16 87 MET B CA 1
ATOM 2449 C C . MET B 1 87 ? -7.596 -11.731 45.641 1.00 15.56 87 MET B C 1
ATOM 2450 O O . MET B 1 87 ? -6.886 -11.075 46.390 1.00 15.45 87 MET B O 1
ATOM 2455 N N . TRP B 1 88 ? -7.664 -11.486 44.343 1.00 14.18 88 TRP B N 1
ATOM 2456 C CA . TRP B 1 88 ? -6.939 -10.347 43.775 1.00 13.14 88 TRP B CA 1
ATOM 2457 C C . TRP B 1 88 ? -7.546 -9.000 44.130 1.00 12.33 88 TRP B C 1
ATOM 2458 O O . TRP B 1 88 ? -6.890 -7.977 44.005 1.00 11.94 88 TRP B O 1
ATOM 2469 N N . SER B 1 89 ? -8.804 -8.985 44.532 1.00 11.98 89 SER B N 1
ATOM 2470 C CA . SER B 1 89 ? -9.501 -7.726 44.778 1.00 11.57 89 SER B CA 1
ATOM 2471 C C . SER B 1 89 ? -8.791 -6.927 45.876 1.00 11.64 89 SER B C 1
ATOM 2472 O O . SER B 1 89 ? -8.638 -7.406 46.994 1.00 12.06 89 SER B O 1
ATOM 2475 N N . GLY B 1 90 ? -8.348 -5.713 45.545 1.00 11.53 90 GLY B N 1
ATOM 2476 C CA . GLY B 1 90 ? -7.633 -4.857 46.494 1.00 11.94 90 GLY B CA 1
ATOM 2477 C C . GLY B 1 90 ? -6.120 -4.885 46.365 1.00 12.41 90 GLY B C 1
ATOM 2478 O O . GLY B 1 90 ? -5.422 -4.118 47.038 1.00 12.89 90 GLY B O 1
ATOM 2479 N N . MET B 1 91 ? -5.621 -5.785 45.518 1.00 12.67 91 MET B N 1
ATOM 2480 C CA . MET B 1 91 ? -4.201 -5.880 45.246 1.00 13.24 91 MET B CA 1
ATOM 2481 C C . MET B 1 91 ? -3.821 -5.094 43.999 1.00 12.87 91 MET B C 1
ATOM 2482 O O . MET B 1 91 ? -4.575 -4.992 43.051 1.00 12.06 91 MET B O 1
ATOM 2487 N N . LEU B 1 92 ? -2.606 -4.567 44.025 1.00 13.62 92 LEU B N 1
ATOM 2488 C CA . LEU B 1 92 ? -2.006 -3.961 42.851 1.00 13.87 92 LEU B CA 1
ATOM 2489 C C . LEU B 1 92 ? -1.567 -5.026 41.868 1.00 14.26 92 LEU B C 1
ATOM 2490 O O . LEU B 1 92 ? -1.218 -6.136 42.264 1.00 14.40 92 LEU B O 1
ATOM 2495 N N . VAL B 1 93 ? -1.557 -4.672 40.588 1.00 14.29 93 VAL B N 1
ATOM 2496 C CA . VAL B 1 93 ? -1.100 -5.598 39.557 1.00 15.04 93 VAL B CA 1
ATOM 2497 C C . VAL B 1 93 ? 0.283 -6.170 39.914 1.00 16.19 93 VAL B C 1
ATOM 2498 O O . VAL B 1 93 ? 0.508 -7.379 39.826 1.00 16.02 93 VAL B O 1
ATOM 2502 N N . GLU B 1 94 ? 1.203 -5.309 40.328 1.00 17.14 94 GLU B N 1
ATOM 2503 C CA . GLU B 1 94 ? 2.555 -5.760 40.641 1.00 18.93 94 GLU B CA 1
ATOM 2504 C C . GLU B 1 94 ? 2.565 -6.707 41.833 1.00 18.76 94 GLU B C 1
ATOM 2505 O O . GLU B 1 94 ? 3.431 -7.578 41.904 1.00 19.48 94 GLU B O 1
ATOM 2511 N N . GLU B 1 95 ? 1.625 -6.544 42.773 1.00 17.68 95 GLU B N 1
ATOM 2512 C CA . GLU B 1 95 ? 1.531 -7.472 43.903 1.00 18.04 95 GLU B CA 1
ATOM 2513 C C . GLU B 1 95 ? 1.004 -8.831 43.484 1.00 17.79 95 GLU B C 1
ATOM 2514 O O . GLU B 1 95 ? 1.488 -9.855 43.961 1.00 18.81 95 GLU B O 1
ATOM 2520 N N . VAL B 1 96 ? 0.020 -8.839 42.590 1.00 16.62 96 VAL B N 1
ATOM 2521 C CA . VAL B 1 96 ? -0.522 -10.091 42.045 1.00 16.73 96 VAL B CA 1
ATOM 2522 C C . VAL B 1 96 ? 0.568 -10.849 41.279 1.00 18.12 96 VAL B C 1
ATOM 2523 O O . VAL B 1 96 ? 0.691 -12.074 41.410 1.00 18.53 96 VAL B O 1
ATOM 2527 N N . MET B 1 97 ? 1.344 -10.109 40.486 1.00 18.97 97 MET B N 1
ATOM 2528 C CA . MET B 1 97 ? 2.435 -10.692 39.689 1.00 21.00 97 MET B CA 1
ATOM 2529 C C . MET B 1 97 ? 3.448 -11.414 40.567 1.00 22.77 97 MET B C 1
ATOM 2530 O O . MET B 1 97 ? 3.967 -12.461 40.187 1.00 23.42 97 MET B O 1
ATOM 2535 N N . GLU B 1 98 ? 3.725 -10.859 41.738 1.00 23.49 98 GLU B N 1
ATOM 2536 C CA . GLU B 1 98 ? 4.717 -11.456 42.631 1.00 25.71 98 GLU B CA 1
ATOM 2537 C C . GLU B 1 98 ? 4.135 -12.579 43.508 1.00 25.60 98 GLU B C 1
ATOM 2538 O O . GLU B 1 98 ? 4.801 -13.604 43.751 1.00 26.80 98 GLU B O 1
ATOM 2544 N N . LYS B 1 99 ? 2.915 -12.382 43.997 1.00 24.31 99 LYS B N 1
ATOM 2545 C CA . LYS B 1 99 ? 2.288 -13.321 44.922 1.00 24.46 99 LYS B CA 1
ATOM 2546 C C . LYS B 1 99 ? 1.685 -14.533 44.213 1.00 24.03 99 LYS B C 1
ATOM 2547 O O . LYS B 1 99 ? 1.790 -15.645 44.713 1.00 24.82 99 LYS B O 1
ATOM 2553 N N . TYR B 1 100 ? 1.036 -14.306 43.068 1.00 22.40 100 TYR B N 1
ATOM 2554 C CA . TYR B 1 100 ? 0.378 -15.380 42.314 1.00 22.54 100 TYR B CA 1
ATOM 2555 C C . TYR B 1 100 ? 0.914 -15.410 40.873 1.00 22.40 100 TYR B C 1
ATOM 2556 O O . TYR B 1 100 ? 0.184 -15.121 39.923 1.00 21.11 100 TYR B O 1
ATOM 2565 N N . PRO B 1 101 ? 2.195 -15.778 40.688 1.00 23.48 101 PRO B N 1
ATOM 2566 C CA . PRO B 1 101 ? 2.755 -15.608 39.336 1.00 23.64 101 PRO B CA 1
ATOM 2567 C C . PRO B 1 101 ? 2.154 -16.503 38.255 1.00 23.91 101 PRO B C 1
ATOM 2568 O O . PRO B 1 101 ? 1.943 -16.046 37.127 1.00 22.76 101 PRO B O 1
ATOM 2572 N N . GLU B 1 102 ? 1.876 -17.761 38.588 1.00 25.33 102 GLU B N 1
ATOM 2573 C CA . GLU B 1 102 ? 1.260 -18.675 37.626 1.00 26.22 102 GLU B CA 1
ATOM 2574 C C . GLU B 1 102 ? -0.199 -18.340 37.314 1.00 24.16 102 GLU B C 1
ATOM 2575 O O . GLU B 1 102 ? -0.631 -18.480 36.163 1.00 23.55 102 GLU B O 1
ATOM 2581 N N . ASP B 1 103 ? -0.954 -17.877 38.314 1.00 22.50 103 ASP B N 1
ATOM 2582 C CA . ASP B 1 103 ? -2.343 -17.441 38.088 1.00 21.08 103 ASP B CA 1
ATOM 2583 C C . ASP B 1 103 ? -2.364 -16.166 37.251 1.00 19.60 103 ASP B C 1
ATOM 2584 O O . ASP B 1 103 ? -3.239 -15.982 36.397 1.00 18.21 103 ASP B O 1
ATOM 2589 N N . PHE B 1 104 ? -1.398 -15.287 37.481 1.00 19.24 104 PHE B N 1
ATOM 2590 C CA . PHE B 1 104 ? -1.314 -14.072 36.686 1.00 18.14 104 PHE B CA 1
ATOM 2591 C C . PHE B 1 104 ? -0.961 -14.410 35.241 1.00 18.84 104 PHE B C 1
ATOM 2592 O O . PHE B 1 104 ? -1.522 -13.842 34.307 1.00 17.57 104 PHE B O 1
ATOM 2600 N N . ARG B 1 105 ? -0.031 -15.349 35.069 1.00 20.58 105 ARG B N 1
ATOM 2601 C CA . ARG B 1 105 ? 0.346 -15.789 33.748 1.00 22.03 105 ARG B CA 1
ATOM 2602 C C . ARG B 1 105 ? -0.849 -16.382 33.006 1.00 21.30 105 ARG B C 1
ATOM 2603 O O . ARG B 1 105 ? -1.018 -16.141 31.809 1.00 20.79 105 ARG B O 1
ATOM 2611 N N . ARG B 1 106 ? -1.677 -17.155 33.704 1.00 21.55 106 ARG B N 1
ATOM 2612 C CA . ARG B 1 106 ? -2.854 -17.767 33.073 1.00 21.92 106 ARG B CA 1
ATOM 2613 C C . ARG B 1 106 ? -3.848 -16.692 32.640 1.00 19.71 106 ARG B C 1
ATOM 2614 O O . ARG B 1 106 ? -4.471 -16.804 31.595 1.00 19.31 106 ARG B O 1
ATOM 2622 N N . TRP B 1 107 ? -3.966 -15.641 33.433 1.00 18.22 107 TRP B N 1
ATOM 2623 C CA . TRP B 1 107 ? -4.872 -14.560 33.128 1.00 16.65 107 TRP B CA 1
ATOM 2624 C C . TRP B 1 107 ? -4.441 -13.869 31.853 1.00 16.45 107 TRP B C 1
ATOM 2625 O O . TRP B 1 107 ? -5.278 -13.546 31.011 1.00 15.18 107 TRP B O 1
ATOM 2636 N N . VAL B 1 108 ? -3.145 -13.630 31.705 1.00 17.32 108 VAL B N 1
ATOM 2637 C CA . VAL B 1 108 ? -2.644 -12.888 30.536 1.00 18.15 108 VA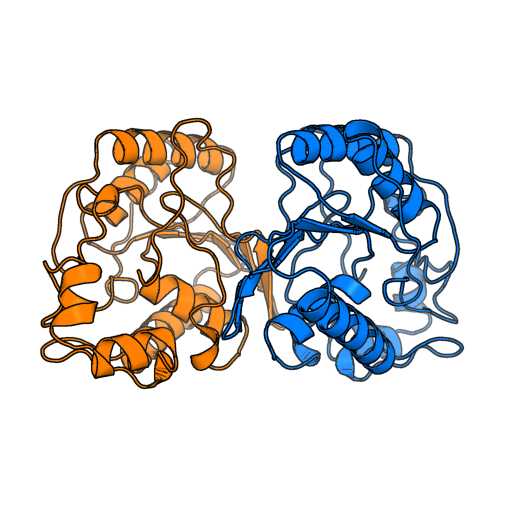L B CA 1
ATOM 2638 C C . VAL B 1 108 ? -2.499 -13.775 29.286 1.00 18.99 108 VAL B C 1
ATOM 2639 O O . VAL B 1 108 ? -2.664 -13.302 28.162 1.00 18.90 108 VAL B O 1
ATOM 2643 N N . GLU B 1 109 ? -2.202 -15.060 29.466 1.00 20.36 109 GLU B N 1
ATOM 2644 C CA . GLU B 1 109 ? -1.994 -15.955 28.337 1.00 21.83 109 GLU B CA 1
ATOM 2645 C C . GLU B 1 109 ? -3.223 -16.729 27.891 1.00 21.49 109 GLU B C 1
ATOM 2646 O O . GLU B 1 109 ? -3.426 -16.939 26.699 1.00 21.98 109 GLU B O 1
ATOM 2652 N N . GLU B 1 110 ? -3.995 -17.219 28.851 1.00 21.07 110 GLU B N 1
ATOM 2653 C CA . GLU B 1 110 ? -5.145 -18.072 28.587 1.00 21.23 110 GLU B CA 1
ATOM 2654 C C . GLU B 1 110 ? -6.328 -17.639 29.450 1.00 19.57 110 GLU B C 1
ATOM 2655 O O . GLU B 1 110 ? -6.798 -18.394 30.290 1.00 19.79 110 GLU B O 1
ATOM 2661 N N . PRO B 1 111 ? -6.838 -16.417 29.220 1.00 17.44 111 PRO B N 1
ATOM 2662 C CA . PRO B 1 111 ? -7.852 -15.828 30.105 1.00 16.54 111 PRO B CA 1
ATOM 2663 C C . PRO B 1 111 ? -9.130 -16.667 30.190 1.00 16.68 111 PRO B C 1
ATOM 2664 O O . PRO B 1 111 ? -9.782 -16.693 31.229 1.00 16.46 111 PRO B O 1
ATOM 2668 N N . HIS B 1 112 ? -9.458 -17.364 29.107 1.00 17.36 112 HIS B N 1
ATOM 2669 C CA . HIS B 1 112 ? -10.687 -18.141 29.026 1.00 18.20 112 HIS B CA 1
ATOM 2670 C C . HIS B 1 112 ? -10.747 -19.294 30.017 1.00 19.74 112 HIS B C 1
ATOM 2671 O O . HIS B 1 112 ? -11.834 -19.772 30.322 1.00 20.48 112 HIS B O 1
ATOM 2678 N N . LYS B 1 113 ? -9.585 -19.717 30.519 1.00 20.70 113 LYS B N 1
ATOM 2679 C CA . LYS B 1 113 ? -9.475 -20.844 31.456 1.00 22.46 113 LYS B CA 1
ATOM 2680 C C . LYS B 1 113 ? -9.495 -20.417 32.913 1.00 22.36 113 LYS B C 1
ATOM 2681 O O . LYS B 1 113 ? -9.512 -21.265 33.810 1.00 22.79 113 LYS B O 1
ATOM 2687 N N . VAL B 1 114 ? -9.512 -19.113 33.160 1.00 20.92 114 VAL B N 1
ATOM 2688 C CA . VAL B 1 114 ? -9.272 -18.614 34.521 1.00 20.98 114 VAL B CA 1
ATOM 2689 C C . VAL B 1 114 ? -10.533 -18.698 35.381 1.00 20.45 114 VAL B C 1
ATOM 2690 O O . VAL B 1 114 ? -11.631 -18.404 34.934 1.00 18.96 114 VAL B O 1
ATOM 2694 N N . GLU B 1 115 ? -10.346 -19.132 36.627 1.00 21.22 115 GLU B N 1
ATOM 2695 C CA . GLU B 1 115 ? -11.345 -18.974 37.678 1.00 21.59 115 GLU B CA 1
ATOM 2696 C C . GLU B 1 115 ? -10.652 -18.346 38.877 1.00 20.68 115 GLU B C 1
ATOM 2697 O O . GLU B 1 115 ? -9.722 -18.920 39.422 1.00 21.91 115 GLU B O 1
ATOM 2703 N N . PHE B 1 116 ? -11.095 -17.161 39.288 1.00 18.89 116 PHE B N 1
ATOM 2704 C CA . PHE B 1 116 ? -10.470 -16.497 40.422 1.00 18.32 116 PHE B CA 1
ATOM 2705 C C . PHE B 1 116 ? -10.824 -17.190 41.727 1.00 19.43 116 PHE B C 1
ATOM 2706 O O . PHE B 1 116 ? -11.985 -17.455 41.997 1.00 19.22 116 PHE B O 1
ATOM 2714 N N . GLN B 1 117 ? -9.795 -17.488 42.513 1.00 20.62 117 GLN B N 1
ATOM 2715 C CA . GLN B 1 117 ? -9.961 -18.087 43.834 1.00 22.20 117 GLN B CA 1
ATOM 2716 C C . GLN B 1 117 ? -10.824 -17.145 44.694 1.00 20.64 117 GLN B C 1
ATOM 2717 O O . GLN B 1 117 ? -10.481 -15.983 44.877 1.00 19.11 117 GLN B O 1
ATOM 2723 N N . GLY B 1 118 ? -11.934 -17.649 45.225 1.00 20.70 118 GLY B N 1
ATOM 2724 C CA . GLY B 1 118 ? -12.856 -16.825 46.001 1.00 19.92 118 GLY B CA 1
ATOM 2725 C C . GLY B 1 118 ? -13.717 -15.917 45.147 1.00 18.83 118 GLY B C 1
ATOM 2726 O O . GLY B 1 118 ? -14.399 -15.034 45.656 1.00 18.29 118 GLY B O 1
ATOM 2727 N N . GLY B 1 119 ? -13.671 -16.123 43.836 1.00 17.92 119 GLY B N 1
ATOM 2728 C CA . GLY B 1 119 ? -14.354 -15.243 42.898 1.00 16.76 119 GLY B CA 1
ATOM 2729 C C . GLY B 1 119 ? -15.056 -15.993 41.790 1.00 16.85 119 GLY B C 1
ATOM 2730 O O . GLY B 1 119 ? -15.622 -17.060 42.006 1.00 18.62 119 GLY B O 1
ATOM 2731 N N . GLU B 1 120 ? -14.986 -15.429 40.588 1.00 15.49 120 GLU B N 1
ATOM 2732 C CA . GLU B 1 120 ? -15.752 -15.890 39.435 1.00 15.34 120 GLU B CA 1
ATOM 2733 C C . GLU B 1 120 ? -14.822 -16.319 38.299 1.00 15.21 120 GLU B C 1
ATOM 2734 O O . GLU B 1 120 ? -13.671 -15.915 38.252 1.00 14.73 120 GLU B O 1
ATOM 2740 N N . SER B 1 121 ? -15.320 -17.176 37.404 1.00 15.79 121 SER B N 1
ATOM 2741 C CA . SER B 1 121 ? -14.562 -17.561 36.210 1.00 15.76 121 SER B CA 1
ATOM 2742 C C . SER B 1 121 ? -14.897 -16.656 35.036 1.00 14.46 121 SER B C 1
ATOM 2743 O O . SER B 1 121 ? -15.962 -16.041 34.989 1.00 13.85 121 SER B O 1
ATOM 2746 N N . LEU B 1 122 ? -13.963 -16.545 34.105 1.00 14.09 122 LEU B N 1
ATOM 2747 C CA . LEU B 1 122 ? -14.229 -15.778 32.898 1.00 13.22 122 LEU B CA 1
ATOM 2748 C C . LEU B 1 122 ? -15.327 -16.454 32.074 1.00 13.52 122 LEU B C 1
ATOM 2749 O O . LEU B 1 122 ? -16.147 -15.781 31.474 1.00 13.05 122 LEU B O 1
ATOM 2754 N N . ALA B 1 123 ? -15.352 -17.791 32.066 1.00 14.62 123 ALA B N 1
ATOM 2755 C CA . ALA B 1 123 ? -16.440 -18.511 31.421 1.00 15.32 123 ALA B CA 1
ATOM 2756 C C . ALA B 1 123 ? -17.823 -18.058 31.964 1.00 15.16 123 ALA B C 1
ATOM 2757 O O . ALA B 1 123 ? -18.769 -17.884 31.208 1.00 15.15 123 ALA B O 1
ATOM 2759 N N . SER B 1 124 ? -17.919 -17.831 33.269 1.00 15.19 124 SER B N 1
ATOM 2760 C CA . SER B 1 124 ? -19.159 -17.367 33.903 1.00 15.18 124 SER B CA 1
ATOM 2761 C C . SER B 1 124 ? -19.546 -15.973 33.421 1.00 13.94 124 SER B C 1
ATOM 2762 O O . SER B 1 124 ? -20.705 -15.725 33.098 1.00 14.34 124 SER B O 1
ATOM 2765 N N . VAL B 1 125 ? -18.561 -15.096 33.335 1.00 12.87 125 VAL B N 1
ATOM 2766 C CA . VAL B 1 125 ? -18.786 -13.761 32.800 1.00 11.73 125 VAL B CA 1
ATOM 2767 C C . VAL B 1 125 ? -19.295 -13.835 31.362 1.00 11.77 125 VAL B C 1
ATOM 2768 O O . VAL B 1 125 ? -20.268 -13.166 31.005 1.00 11.45 125 VAL B O 1
ATOM 2772 N N . TYR B 1 126 ? -18.642 -14.643 30.540 1.00 12.26 126 TYR B N 1
ATOM 2773 C CA . TYR B 1 126 ? -19.062 -14.786 29.143 1.00 12.65 126 TYR B CA 1
ATOM 2774 C C . TYR B 1 126 ? -20.513 -15.267 29.065 1.00 13.71 126 TYR B C 1
ATOM 2775 O O . TYR B 1 126 ? -21.313 -14.765 28.280 1.00 13.60 126 TYR B O 1
ATOM 2784 N N . ASN B 1 127 ? -20.857 -16.236 29.904 1.00 15.13 127 ASN B N 1
ATOM 2785 C CA . ASN B 1 127 ? -22.175 -16.828 29.865 1.00 16.67 127 ASN B CA 1
ATOM 2786 C C . ASN B 1 127 ? -23.244 -15.767 30.221 1.00 16.16 127 ASN B C 1
ATOM 2787 O O . ASN B 1 127 ? -24.288 -15.657 29.541 1.00 16.78 127 ASN B O 1
ATOM 2792 N N . ARG B 1 128 ? -22.980 -14.949 31.247 1.00 15.22 128 ARG B N 1
ATOM 2793 C CA . ARG B 1 128 ? -23.988 -13.976 31.678 1.00 15.07 128 ARG B CA 1
ATOM 2794 C C . ARG B 1 128 ? -24.136 -12.786 30.730 1.00 14.38 128 ARG B C 1
ATOM 2795 O O . ARG B 1 128 ? -25.246 -12.297 30.503 1.00 14.97 128 ARG B O 1
ATOM 2803 N N . VAL B 1 129 ? -23.026 -12.314 30.166 1.00 13.42 129 VAL B N 1
ATOM 2804 C CA . VAL B 1 129 ? -23.119 -11.193 29.242 1.00 12.88 129 VAL B CA 1
ATOM 2805 C C . VAL B 1 129 ? -23.731 -11.648 27.919 1.00 13.56 129 VAL B C 1
ATOM 2806 O O . VAL B 1 129 ? -24.451 -10.891 27.297 1.00 13.55 129 VAL B O 1
ATOM 2810 N N . LYS B 1 130 ? -23.483 -12.892 27.527 1.00 14.51 130 LYS B N 1
ATOM 2811 C CA . LYS B 1 130 ? -24.046 -13.401 26.275 1.00 15.40 130 LYS B CA 1
ATOM 2812 C C . LYS B 1 130 ? -25.561 -13.474 26.405 1.00 16.27 130 LYS B C 1
ATOM 2813 O O . LYS B 1 130 ? -26.280 -13.089 25.487 1.00 16.12 130 LYS B O 1
ATOM 2819 N N . GLY B 1 131 ? -26.038 -13.962 27.549 1.00 16.83 131 GLY B N 1
ATOM 2820 C CA . GLY B 1 131 ? -27.484 -14.064 27.786 1.00 17.88 131 GLY B CA 1
ATOM 2821 C C . GLY B 1 131 ? -28.139 -12.693 27.822 1.00 17.44 131 GLY B C 1
ATOM 2822 O O . GLY B 1 131 ? -29.226 -12.495 27.282 1.00 18.39 131 GLY B O 1
ATOM 2823 N N . PHE B 1 132 ? -27.453 -11.723 28.422 1.00 16.55 132 PHE B N 1
ATOM 2824 C CA . PHE B 1 132 ? -27.914 -10.337 28.420 1.00 16.19 132 PHE B CA 1
ATOM 2825 C C . PHE B 1 132 ? -28.026 -9.797 26.991 1.00 16.02 132 PHE B C 1
ATOM 2826 O O . PHE B 1 132 ? -29.048 -9.223 26.618 1.00 16.45 132 PHE B O 1
ATOM 2834 N N . LEU B 1 133 ? -26.965 -9.980 26.204 1.00 15.16 133 LEU B N 1
ATOM 2835 C CA . LEU B 1 133 ? -26.971 -9.538 24.813 1.00 15.06 133 LEU B CA 1
ATOM 2836 C C . LEU B 1 133 ? -28.062 -10.210 23.965 1.00 16.18 133 LEU B C 1
ATOM 2837 O O . LEU B 1 133 ? -28.666 -9.557 23.098 1.00 16.12 133 LEU B O 1
ATOM 2842 N N . GLU B 1 134 ? -28.307 -11.502 24.197 1.00 17.30 134 GLU B N 1
ATOM 2843 C CA . GLU B 1 134 ? -29.372 -12.219 23.473 1.00 19.03 134 GLU B CA 1
ATOM 2844 C C . GLU B 1 134 ? -30.732 -11.604 23.811 1.00 19.96 134 GLU B C 1
ATOM 2845 O O . GLU B 1 134 ? -31.556 -11.407 22.913 1.00 20.01 134 GLU B O 1
ATOM 2851 N N . GLU B 1 135 ? -30.953 -11.255 25.081 1.00 20.27 135 GLU B N 1
ATOM 2852 C CA . GLU B 1 135 ? -32.205 -10.609 25.496 1.00 21.72 135 GLU B CA 1
ATOM 2853 C C . GLU B 1 135 ? -32.346 -9.188 24.916 1.00 20.61 135 GLU B C 1
ATOM 2854 O O . GLU B 1 135 ? -33.417 -8.781 24.466 1.00 21.28 135 GLU B O 1
ATOM 2860 N N . VAL B 1 136 ? -31.246 -8.442 24.889 1.00 18.54 136 VAL B N 1
ATOM 2861 C CA . VAL B 1 136 ? -31.242 -7.110 24.303 1.00 17.87 136 VAL B CA 1
ATOM 2862 C C . VAL B 1 136 ? -31.631 -7.152 22.819 1.00 17.79 136 VAL B C 1
ATOM 2863 O O . VAL B 1 136 ? -32.414 -6.320 22.358 1.00 18.05 136 VAL B O 1
ATOM 2867 N N . ARG B 1 137 ? -31.073 -8.115 22.082 1.00 17.50 137 ARG B N 1
ATOM 2868 C CA . ARG B 1 137 ? -31.326 -8.232 20.642 1.00 17.73 137 ARG B CA 1
ATOM 2869 C C . ARG B 1 137 ? -32.812 -8.434 20.359 1.00 19.73 137 ARG B C 1
ATOM 2870 O O . ARG B 1 137 ? -33.353 -7.842 19.438 1.00 19.97 137 ARG B O 1
ATOM 2878 N N . LYS B 1 138 ? -33.443 -9.261 21.183 1.00 21.69 138 LYS B N 1
ATOM 2879 C CA . LYS B 1 138 ? -34.876 -9.532 21.093 1.00 24.28 138 LYS B CA 1
ATOM 2880 C C . LYS B 1 138 ? -35.723 -8.340 21.484 1.00 24.64 138 LYS B C 1
ATOM 2881 O O . LYS B 1 138 ? -36.655 -7.975 20.758 1.00 25.55 138 LYS B O 1
ATOM 2887 N N . ARG B 1 139 ? -35.422 -7.756 22.641 1.00 24.07 139 ARG B N 1
ATOM 2888 C CA . ARG B 1 139 ? -36.270 -6.738 23.241 1.00 25.12 139 ARG B CA 1
ATOM 2889 C C . ARG B 1 139 ? -36.133 -5.368 22.595 1.00 23.73 139 ARG B C 1
ATOM 2890 O O . ARG B 1 139 ? -37.127 -4.640 22.455 1.00 24.71 139 ARG B O 1
ATOM 2898 N N . HIS B 1 140 ? -34.918 -5.036 22.155 1.00 21.09 140 HIS B N 1
ATOM 2899 C CA . HIS B 1 140 ? -34.605 -3.679 21.730 1.00 19.97 140 HIS B CA 1
ATOM 2900 C C . HIS B 1 140 ? -34.275 -3.578 20.255 1.00 19.04 140 HIS B C 1
ATOM 2901 O O . HIS B 1 140 ? -33.556 -2.693 19.832 1.00 17.97 140 HIS B O 1
ATOM 2908 N N . TRP B 1 141 ? -34.848 -4.455 19.446 1.00 19.48 141 TRP B N 1
ATOM 2909 C CA . TRP B 1 141 ? -34.698 -4.343 18.012 1.00 19.23 141 TRP B CA 1
ATOM 2910 C C . TRP B 1 141 ? -35.173 -2.971 17.545 1.00 19.42 141 TRP B C 1
ATOM 2911 O O . TRP B 1 141 ? -36.166 -2.469 18.046 1.00 20.60 141 TRP B O 1
ATOM 2922 N N . ASN B 1 142 ? -34.463 -2.357 16.602 1.00 18.33 142 ASN B N 1
ATOM 2923 C CA . ASN B 1 142 ? -34.773 -1.006 16.104 1.00 18.59 142 ASN B CA 1
ATOM 2924 C C . ASN B 1 142 ? -34.626 0.105 17.155 1.00 18.47 142 ASN B C 1
ATOM 2925 O O . ASN B 1 142 ? -35.173 1.177 17.007 1.00 19.41 142 ASN B O 1
ATOM 2930 N N . GLN B 1 143 ? -33.841 -0.145 18.201 1.00 17.42 143 GLN B N 1
ATOM 2931 C CA . GLN B 1 143 ? -33.598 0.842 19.244 1.00 17.31 143 GLN B CA 1
ATOM 2932 C C . GLN B 1 143 ? -32.107 1.046 19.461 1.00 15.82 143 GLN B C 1
ATOM 2933 O O . GLN B 1 143 ? -31.303 0.255 18.996 1.00 14.99 143 GLN B O 1
ATOM 2939 N N . THR B 1 144 ? -31.779 2.142 20.134 1.00 15.73 144 THR B N 1
ATOM 2940 C CA . THR B 1 144 ? -30.406 2.436 20.545 1.00 14.54 144 THR B CA 1
ATOM 2941 C C . THR B 1 144 ? -30.294 2.167 22.044 1.00 14.41 144 THR B C 1
ATOM 2942 O O . THR B 1 144 ? -31.078 2.698 22.840 1.00 15.35 144 THR B O 1
ATOM 2946 N N . VAL B 1 145 ? -29.327 1.329 22.407 1.00 13.25 145 VAL B N 1
ATOM 2947 C CA . VAL B 1 145 ? -29.176 0.786 23.758 1.00 13.05 145 VAL B CA 1
ATOM 2948 C C . VAL B 1 145 ? -27.778 1.113 24.241 1.00 12.04 145 VAL B C 1
ATOM 2949 O O . VAL B 1 145 ? -26.816 0.731 23.589 1.00 11.14 145 VAL B O 1
ATOM 2953 N N . VAL B 1 146 ? -27.672 1.823 25.360 1.00 12.28 146 VAL B N 1
ATOM 2954 C CA . VAL B 1 146 ? -26.372 2.068 25.995 1.00 11.46 146 VAL B CA 1
ATOM 2955 C C . VAL B 1 146 ? -26.174 1.032 27.087 1.00 11.07 146 VAL B C 1
ATOM 2956 O O . VAL B 1 146 ? -27.101 0.749 27.862 1.00 11.66 146 VAL B O 1
ATOM 2960 N N . VAL B 1 147 ? -24.968 0.476 27.148 1.00 10.06 147 VAL B N 1
ATOM 2961 C CA . VAL B 1 147 ? -24.604 -0.526 28.132 1.00 9.79 147 VAL B CA 1
ATOM 2962 C C . VAL B 1 147 ? -23.350 -0.015 28.828 1.00 9.15 147 VAL B C 1
ATOM 2963 O O . VAL B 1 147 ? -22.298 0.106 28.183 1.00 8.77 147 VAL B O 1
ATOM 2967 N N . VAL B 1 148 ? -23.465 0.305 30.114 1.00 9.37 148 VAL B N 1
ATOM 2968 C CA . VAL B 1 148 ? -22.329 0.855 30.871 1.00 8.91 148 VAL B CA 1
ATOM 2969 C C . VAL B 1 148 ? -21.749 -0.239 31.754 1.00 8.53 148 VAL B C 1
ATOM 2970 O O . VAL B 1 148 ? -22.429 -0.744 32.655 1.00 9.11 148 VAL B O 1
ATOM 2974 N N . SER B 1 149 ? -20.503 -0.608 31.489 1.00 7.83 149 SER B N 1
ATOM 2975 C CA . SER B 1 149 ? -19.933 -1.807 32.087 1.00 7.43 149 SER B CA 1
ATOM 2976 C C . SER B 1 149 ? -18.428 -1.635 32.330 1.00 7.00 149 SER B C 1
ATOM 2977 O O . SER B 1 149 ? -17.955 -0.505 32.484 1.00 6.73 149 SER B O 1
ATOM 2980 N N . HIS B 1 150 ? -17.737 -2.765 32.419 1.00 6.86 150 HIS B N 1
ATOM 2981 C CA . HIS B 1 150 ? -16.349 -2.853 32.851 1.00 6.82 150 HIS B CA 1
ATOM 2982 C C . HIS B 1 150 ? -15.542 -3.603 31.816 1.00 6.84 150 HIS B C 1
ATOM 2983 O O . HIS B 1 150 ? -16.097 -4.367 31.044 1.00 6.89 150 HIS B O 1
ATOM 2990 N N . THR B 1 151 ? -14.214 -3.450 31.845 1.00 7.03 151 THR B N 1
ATOM 2991 C CA . THR B 1 151 ? -13.351 -4.123 30.865 1.00 7.33 151 THR B CA 1
ATOM 2992 C C . THR B 1 151 ? -13.620 -5.615 30.722 1.00 7.15 151 THR B C 1
ATOM 2993 O O . THR B 1 151 ? -13.704 -6.131 29.612 1.00 7.11 151 THR B O 1
ATOM 2997 N N . VAL B 1 152 ? -13.735 -6.324 31.841 1.00 7.20 152 VAL B N 1
ATOM 2998 C CA . VAL B 1 152 ? -13.813 -7.794 31.729 1.00 7.47 152 VAL B CA 1
ATOM 2999 C C . VAL B 1 152 ? -15.122 -8.262 31.067 1.00 7.52 152 VAL B C 1
ATOM 3000 O O . VAL B 1 152 ? -15.078 -8.955 30.051 1.00 7.71 152 VAL B O 1
ATOM 3004 N N . PRO B 1 153 ? -16.293 -7.855 31.593 1.00 7.34 153 PRO B N 1
ATOM 3005 C CA . PRO B 1 153 ? -17.532 -8.174 30.871 1.00 7.67 153 PRO B CA 1
ATOM 3006 C C . PRO B 1 153 ? -17.589 -7.607 29.463 1.00 7.64 153 PRO B C 1
ATOM 3007 O O . PRO B 1 153 ? -18.126 -8.259 28.581 1.00 8.02 153 PRO B O 1
ATOM 3011 N N . MET B 1 154 ? -17.038 -6.421 29.227 1.00 7.30 154 MET B N 1
ATOM 3012 C CA . MET B 1 154 ? -17.061 -5.847 27.865 1.00 7.39 154 MET B CA 1
ATOM 3013 C C . MET B 1 154 ? -16.249 -6.674 26.873 1.00 7.39 154 MET B C 1
ATOM 3014 O O . MET B 1 154 ? -16.702 -6.941 25.763 1.00 7.52 154 MET B O 1
ATOM 3019 N N . ARG B 1 155 ? -15.066 -7.097 27.279 1.00 7.49 155 ARG B N 1
ATOM 3020 C CA . ARG B 1 155 ? -14.258 -7.955 26.398 1.00 7.92 155 ARG B CA 1
ATOM 3021 C C . ARG B 1 155 ? -14.941 -9.308 26.128 1.00 8.22 155 ARG B C 1
ATOM 3022 O O . ARG B 1 155 ? -14.916 -9.840 25.001 1.00 8.15 155 ARG B O 1
ATOM 3030 N N . ALA B 1 156 ? -15.566 -9.866 27.155 1.00 8.49 156 ALA B N 1
ATOM 3031 C CA . ALA B 1 156 ? -16.376 -11.062 26.960 1.00 9.19 156 ALA B CA 1
ATOM 3032 C C . ALA B 1 156 ? -17.531 -10.788 25.983 1.00 9.31 156 ALA B C 1
ATOM 3033 O O . ALA B 1 156 ? -17.820 -11.607 25.122 1.00 9.51 156 ALA B O 1
ATOM 3035 N N . MET B 1 157 ? -18.163 -9.622 26.099 1.00 9.16 157 MET B N 1
ATOM 3036 C CA . MET B 1 157 ? -19.196 -9.216 25.152 1.00 9.75 157 MET B CA 1
ATOM 3037 C C . MET B 1 157 ? -18.689 -9.157 23.720 1.00 9.04 157 MET B C 1
ATOM 3038 O O . MET B 1 157 ? -19.399 -9.626 22.813 1.00 9.01 157 MET B O 1
ATOM 3043 N N . TYR B 1 158 ? -17.492 -8.611 23.479 1.00 8.24 158 TYR B N 1
ATOM 3044 C CA . TYR B 1 158 ? -16.989 -8.559 22.102 1.00 8.05 158 TYR B CA 1
ATOM 3045 C C . TYR B 1 158 ? -16.814 -9.955 21.533 1.00 8.30 158 TYR B C 1
ATOM 3046 O O . TYR B 1 158 ? -17.112 -10.200 20.369 1.00 8.21 158 TYR B O 1
ATOM 3055 N N . CYS B 1 159 ? -16.334 -10.870 22.362 1.00 8.42 159 CYS B N 1
ATOM 3056 C CA . CYS B 1 159 ? -16.193 -12.260 21.905 1.00 9.20 159 CYS B CA 1
ATOM 3057 C C . CYS B 1 159 ? -17.553 -12.850 21.523 1.00 9.81 159 CYS B C 1
ATOM 3058 O O . CYS B 1 159 ? -17.702 -13.437 20.459 1.00 10.15 159 CYS B O 1
ATOM 3061 N N . ALA B 1 160 ? -18.546 -12.676 22.397 1.00 9.89 160 ALA B N 1
ATOM 3062 C CA . ALA B 1 160 ? -19.906 -13.160 22.122 1.00 10.57 160 ALA B CA 1
ATOM 3063 C C . ALA B 1 160 ? -20.505 -12.495 20.872 1.00 10.57 160 ALA B C 1
ATOM 3064 O O . ALA B 1 160 ? -21.102 -13.172 20.022 1.00 11.47 160 ALA B O 1
ATOM 3066 N N . LEU B 1 161 ? -20.338 -11.181 20.749 1.00 9.95 161 LEU B N 1
ATOM 3067 C CA . LEU B 1 161 ? -20.886 -10.438 19.623 1.00 10.09 161 LEU B CA 1
ATOM 3068 C C . LEU B 1 161 ? -20.304 -10.889 18.292 1.00 10.25 161 LEU B C 1
ATOM 3069 O O . LEU B 1 161 ? -21.015 -11.021 17.299 1.00 10.50 161 LEU B O 1
ATOM 3074 N N . LEU B 1 162 ? -18.997 -11.128 18.268 1.00 10.11 162 LEU B N 1
ATOM 3075 C CA . LEU B 1 162 ? -18.329 -11.578 17.037 1.00 10.58 162 LEU B CA 1
ATOM 3076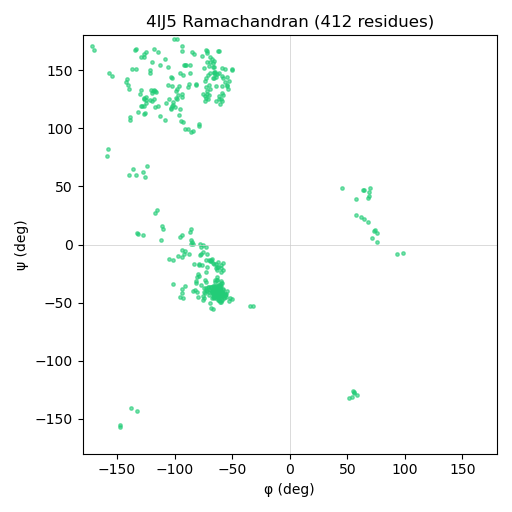 C C . LEU B 1 162 ? -18.534 -13.064 16.768 1.00 11.55 162 LEU B C 1
ATOM 3077 O O . LEU B 1 162 ? -18.299 -13.508 15.651 1.00 12.25 162 LEU B O 1
ATOM 3082 N N . GLY B 1 163 ? -18.944 -13.835 17.776 1.00 11.97 163 GLY B N 1
ATOM 3083 C CA . GLY B 1 163 ? -19.065 -15.282 17.654 1.00 13.13 163 GLY B CA 1
ATOM 3084 C C . GLY B 1 163 ? -17.684 -15.887 17.539 1.00 13.51 163 GLY B C 1
ATOM 3085 O O . GLY B 1 163 ? -17.442 -16.744 16.701 1.00 14.30 163 GLY B O 1
ATOM 3086 N N . VAL B 1 164 ? -16.756 -15.373 18.351 1.00 13.06 164 VAL B N 1
ATOM 3087 C CA . VAL B 1 164 ? -15.396 -15.921 18.394 1.00 13.65 164 VAL B CA 1
ATOM 3088 C C . VAL B 1 164 ? -15.081 -16.470 19.765 1.00 14.49 164 VAL B C 1
ATOM 3089 O O . VAL B 1 164 ? -15.815 -16.238 20.728 1.00 14.30 164 VAL B O 1
ATOM 3093 N N . ASP B 1 165 ? -13.976 -17.198 19.854 1.00 15.84 165 ASP B N 1
ATOM 3094 C CA . ASP B 1 165 ? -13.607 -17.876 21.087 1.00 17.21 165 ASP B CA 1
ATOM 3095 C C . ASP B 1 165 ? -13.297 -16.882 22.182 1.00 15.77 165 ASP B C 1
ATOM 3096 O O . ASP B 1 165 ? -12.717 -15.840 21.927 1.00 14.73 165 ASP B O 1
ATOM 3101 N N . LEU B 1 166 ? -13.677 -17.222 23.403 1.00 15.29 166 LEU B N 1
ATOM 3102 C CA . LEU B 1 166 ? -13.348 -16.401 24.574 1.00 14.37 166 LEU B CA 1
ATOM 3103 C C . LEU B 1 166 ? -11.823 -16.206 24.751 1.00 14.16 166 LEU B C 1
ATOM 3104 O O . LEU B 1 166 ? -11.396 -15.228 25.373 1.00 13.39 166 LEU B O 1
ATOM 3109 N N . SER B 1 167 ? -11.009 -17.099 24.174 1.00 14.97 167 SER B N 1
ATOM 3110 C CA . SER B 1 167 ? -9.548 -16.918 24.162 1.00 15.20 167 SER B CA 1
ATOM 3111 C C . SER B 1 167 ? -9.101 -15.614 23.496 1.00 14.20 167 SER B C 1
ATOM 3112 O O . SER B 1 167 ? -7.939 -15.207 23.665 1.00 14.73 167 SER B O 1
ATOM 3115 N N . LYS B 1 168 ? -9.991 -14.975 22.736 1.00 13.41 168 LYS B N 1
ATOM 3116 C CA . LYS B 1 168 ? -9.664 -13.702 22.075 1.00 12.54 168 LYS B CA 1
ATOM 3117 C C . LYS B 1 168 ? -9.875 -12.467 22.979 1.00 11.40 168 LYS B C 1
ATOM 3118 O O . LYS B 1 168 ? -9.695 -11.320 22.552 1.00 10.66 168 LYS B O 1
ATOM 3124 N N . PHE B 1 169 ? -10.276 -12.727 24.225 1.00 11.02 169 PHE B N 1
ATOM 3125 C CA . PHE B 1 169 ? -10.550 -11.720 25.255 1.00 10.23 169 PHE B CA 1
ATOM 3126 C C . PHE B 1 169 ? -9.716 -10.422 25.220 1.00 9.82 169 PHE B C 1
ATOM 3127 O O . PHE B 1 169 ? -10.265 -9.318 25.228 1.00 9.23 169 PHE B O 1
ATOM 3135 N N . TRP B 1 170 ? -8.392 -10.553 25.201 1.00 10.32 170 TRP B N 1
ATOM 3136 C CA . TRP B 1 170 ? -7.520 -9.388 25.347 1.00 10.44 170 TRP B CA 1
ATOM 3137 C C . TRP B 1 170 ? -7.375 -8.556 24.098 1.00 10.73 170 TRP B C 1
ATOM 3138 O O . TRP B 1 170 ? -6.687 -7.516 24.115 1.00 10.99 170 TRP B O 1
ATOM 3149 N N . SER B 1 171 ? -8.038 -8.952 23.028 1.00 11.03 171 SER B N 1
ATOM 3150 C CA . SER B 1 171 ? -7.747 -8.291 21.767 1.00 11.43 171 SER B CA 1
ATOM 3151 C C . SER B 1 171 ? -8.540 -7.002 21.502 1.00 10.48 171 SER B C 1
ATOM 3152 O O . SER B 1 171 ? -8.456 -6.461 20.415 1.00 9.86 171 SER B O 1
ATOM 3155 N N . PHE B 1 172 ? -9.248 -6.488 22.502 1.00 9.80 172 PHE B N 1
ATOM 3156 C CA . PHE B 1 172 ? -10.122 -5.306 22.341 1.00 9.40 172 PHE B CA 1
ATOM 3157 C C . PHE B 1 172 ? -9.771 -4.205 23.332 1.00 9.45 172 PHE B C 1
ATOM 3158 O O . PHE B 1 172 ? -9.747 -4.420 24.540 1.00 9.70 172 PHE B O 1
ATOM 3166 N N . GLY B 1 173 ? -9.487 -3.016 22.810 1.00 9.48 173 GLY B N 1
ATOM 3167 C CA . GLY B 1 173 ? -9.237 -1.842 23.648 1.00 9.48 173 GLY B CA 1
ATOM 3168 C C . GLY B 1 173 ? -10.473 -1.439 24.427 1.00 8.98 173 GLY B C 1
ATOM 3169 O O . GLY B 1 173 ? -11.600 -1.621 23.974 1.00 8.94 173 GLY B O 1
ATOM 3170 N N . CYS B 1 174 ? -10.239 -0.884 25.618 1.00 8.81 174 CYS B N 1
ATOM 3171 C CA . CYS B 1 174 ? -11.328 -0.585 26.539 1.00 8.38 174 CYS B CA 1
ATOM 3172 C C . CYS B 1 174 ? -10.886 0.478 27.553 1.00 8.44 174 CYS B C 1
ATOM 3173 O O . CYS B 1 174 ? -10.528 0.142 28.689 1.00 8.26 174 CYS B O 1
ATOM 3176 N N . ASP B 1 175 ? -10.823 1.738 27.128 1.00 8.53 175 ASP B N 1
ATOM 3177 C CA . ASP B 1 175 ? -10.365 2.828 27.992 1.00 8.88 175 ASP B CA 1
ATOM 3178 C C . ASP B 1 175 ? -11.530 3.399 28.815 1.00 8.37 175 ASP B C 1
ATOM 3179 O O . ASP B 1 175 ? -12.702 3.308 28.424 1.00 7.97 175 ASP B O 1
ATOM 3184 N N . ASN B 1 176 ? -11.210 3.991 29.965 1.00 8.34 176 ASN B N 1
ATOM 3185 C CA . ASN B 1 176 ? -12.228 4.635 30.798 1.00 8.45 176 ASN B CA 1
ATOM 3186 C C . ASN B 1 176 ? -13.029 5.657 29.993 1.00 8.70 176 ASN B C 1
ATOM 3187 O O . ASN B 1 176 ? -12.453 6.464 29.272 1.00 9.12 176 ASN B O 1
ATOM 3192 N N . ALA B 1 177 ? -14.359 5.610 30.144 1.00 8.61 177 ALA B N 1
ATOM 3193 C CA . ALA B 1 177 ? -15.283 6.577 29.542 1.00 9.26 177 ALA B CA 1
ATOM 3194 C C . ALA B 1 177 ? -15.236 6.587 28.014 1.00 9.27 177 ALA B C 1
ATOM 3195 O O . ALA B 1 177 ? -15.604 7.563 27.379 1.00 9.96 177 ALA B O 1
ATOM 3197 N N . SER B 1 178 ? -14.792 5.478 27.436 1.00 8.59 178 SER B N 1
ATOM 3198 C CA . SER B 1 178 ? -14.841 5.250 25.989 1.00 8.56 178 SER B CA 1
ATOM 3199 C C . SER B 1 178 ? -16.208 4.743 25.616 1.00 8.75 178 SER B C 1
ATOM 3200 O O . SER B 1 178 ? -16.935 4.248 26.467 1.00 8.56 178 SER B O 1
ATOM 3203 N N . TYR B 1 179 ? -16.521 4.800 24.324 1.00 9.29 179 TYR B N 1
ATOM 3204 C CA . TYR B 1 179 ? -17.669 4.073 23.804 1.00 9.65 179 TYR B CA 1
ATOM 3205 C C . TYR B 1 179 ? -17.320 3.329 22.528 1.00 9.08 179 TYR B C 1
ATOM 3206 O O . TYR B 1 179 ? -16.426 3.734 21.789 1.00 9.17 179 TYR B O 1
ATOM 3215 N N . SER B 1 180 ? -18.029 2.229 22.311 1.00 8.84 180 SER B N 1
ATOM 3216 C CA . SER B 1 180 ? -17.950 1.450 21.081 1.00 8.59 180 SER B CA 1
ATOM 3217 C C . SER B 1 180 ? -19.342 1.407 20.491 1.00 8.72 180 SER B C 1
ATOM 3218 O O . SER B 1 180 ? -20.321 1.394 21.243 1.00 9.06 180 SER B O 1
ATOM 3221 N N . VAL B 1 181 ? -19.435 1.363 19.169 1.00 8.60 181 VAL B N 1
ATOM 3222 C CA . VAL B 1 181 ? -20.726 1.281 18.485 1.00 9.22 181 VAL B CA 1
ATOM 3223 C C . VAL B 1 181 ? -20.801 -0.058 17.777 1.00 9.10 181 VAL B C 1
ATOM 3224 O O . VAL B 1 181 ? -19.962 -0.364 16.914 1.00 8.60 181 VAL B O 1
ATOM 3228 N N . ILE B 1 182 ? -21.788 -0.875 18.148 1.00 9.76 182 ILE B N 1
ATOM 3229 C CA . ILE B 1 182 ? -21.999 -2.165 17.531 1.00 10.24 182 ILE B CA 1
ATOM 3230 C C . ILE B 1 182 ? -23.398 -2.145 16.933 1.00 10.80 182 ILE B C 1
ATOM 3231 O O . ILE B 1 182 ? -24.344 -1.720 17.588 1.00 11.61 182 ILE B O 1
ATOM 3236 N N . HIS B 1 183 ? -23.521 -2.582 15.692 1.00 10.77 183 HIS B N 1
ATOM 3237 C CA . HIS B 1 183 ? -24.844 -2.800 15.098 1.00 11.86 183 HIS B CA 1
ATOM 3238 C C . HIS B 1 183 ? -25.148 -4.276 15.163 1.00 11.95 183 HIS B C 1
ATOM 3239 O O . HIS B 1 183 ? -24.423 -5.108 14.609 1.00 11.33 183 HIS B O 1
ATOM 3246 N N . MET B 1 184 ? -26.219 -4.602 15.880 1.00 12.59 184 MET B N 1
ATOM 3247 C CA . MET B 1 184 ? -26.703 -5.976 15.945 1.00 13.32 184 MET B CA 1
ATOM 3248 C C . MET B 1 184 ? -27.672 -6.156 14.788 1.00 14.40 184 MET B C 1
ATOM 3249 O O . MET B 1 184 ? -28.797 -5.699 14.859 1.00 14.93 184 MET B O 1
ATOM 3254 N N . GLU B 1 185 ? -27.202 -6.754 13.691 1.00 14.76 185 GLU B N 1
ATOM 3255 C CA . GLU B 1 185 ? -27.950 -6.792 12.432 1.00 16.08 185 GLU B CA 1
ATOM 3256 C C . GLU B 1 185 ? -28.621 -8.157 12.282 1.00 17.11 185 GLU B C 1
ATOM 3257 O O . GLU B 1 185 ? -28.444 -9.041 13.112 1.00 16.62 185 GLU B O 1
ATOM 3263 N N . GLU B 1 186 ? -29.387 -8.329 11.216 1.00 19.09 186 GLU B N 1
ATOM 3264 C CA . GLU B 1 186 ? -30.095 -9.583 11.004 1.00 21.17 186 GLU B CA 1
ATOM 3265 C C . GLU B 1 186 ? -29.190 -10.809 10.994 1.00 20.39 186 GLU B C 1
ATOM 3266 O O . GLU B 1 186 ? -29.536 -11.833 11.572 1.00 20.73 186 GLU B O 1
ATOM 3272 N N . ARG B 1 187 ? -28.034 -10.707 10.337 1.00 19.50 187 ARG B N 1
ATOM 3273 C CA . ARG B 1 187 ? -27.171 -11.882 10.136 1.00 19.46 187 ARG B CA 1
ATOM 3274 C C . ARG B 1 187 ? -25.913 -11.957 11.005 1.00 17.45 187 ARG B C 1
ATOM 3275 O O . ARG B 1 187 ? -25.281 -13.016 11.082 1.00 17.92 187 ARG B O 1
ATOM 3283 N N . ARG B 1 188 ? -25.567 -10.855 11.664 1.00 15.37 188 ARG B N 1
ATOM 3284 C CA . ARG B 1 188 ? -24.311 -10.724 12.375 1.00 13.74 188 ARG B CA 1
ATOM 3285 C C . ARG B 1 188 ? -24.319 -9.465 13.203 1.00 12.45 188 ARG B C 1
ATOM 3286 O O . ARG B 1 188 ? -25.175 -8.586 13.033 1.00 12.24 188 ARG B O 1
ATOM 3294 N N . ASN B 1 189 ? -23.335 -9.382 14.090 1.00 11.40 189 ASN B N 1
ATOM 3295 C CA . ASN B 1 189 ? -23.022 -8.167 14.823 1.00 10.55 189 ASN B CA 1
ATOM 3296 C C . ASN B 1 189 ? -21.790 -7.520 14.191 1.00 9.85 189 ASN B C 1
ATOM 3297 O O . ASN B 1 189 ? -20.813 -8.208 13.853 1.00 10.10 189 ASN B O 1
ATOM 3302 N N . VAL B 1 190 ? -21.846 -6.206 14.033 1.00 9.39 190 VAL B N 1
ATOM 3303 C CA . VAL B 1 190 ? -20.766 -5.446 13.408 1.00 8.96 190 VAL B CA 1
ATOM 3304 C C . VAL B 1 190 ? -20.228 -4.437 14.409 1.00 8.56 190 VAL B C 1
ATOM 3305 O O . VAL B 1 190 ? -20.998 -3.617 14.952 1.00 8.87 190 VAL B O 1
ATOM 3309 N N . ILE B 1 191 ? -18.928 -4.492 14.680 1.00 8.17 191 ILE B N 1
ATOM 3310 C CA . ILE B 1 191 ? -18.267 -3.463 15.492 1.00 7.90 191 ILE B CA 1
ATOM 3311 C C . ILE B 1 191 ? -17.911 -2.320 14.554 1.00 8.04 191 ILE B C 1
ATOM 3312 O O . ILE B 1 191 ? -16.907 -2.376 13.837 1.00 8.08 191 ILE B O 1
ATOM 3317 N N . LEU B 1 192 ? -18.751 -1.302 14.519 1.00 8.40 192 LEU B N 1
ATOM 3318 C CA . LEU B 1 192 ? -18.525 -0.131 13.681 1.00 9.04 192 LEU B CA 1
ATOM 3319 C C . LEU B 1 192 ? -17.415 0.762 14.219 1.00 8.77 192 LEU B C 1
ATOM 3320 O O . LEU B 1 192 ? -16.625 1.299 13.432 1.00 8.94 192 LEU B O 1
ATOM 3325 N N . LYS B 1 193 ? -17.399 0.957 15.533 1.00 8.29 193 LYS B N 1
ATOM 3326 C CA . LYS B 1 193 ? -16.406 1.824 16.197 1.00 8.37 193 LYS B CA 1
ATOM 3327 C C . LYS B 1 193 ? -15.991 1.145 17.476 1.00 7.75 193 LYS B C 1
ATOM 3328 O O . LYS B 1 193 ? -16.857 0.657 18.205 1.00 7.41 193 LYS B O 1
ATOM 3334 N N . LEU B 1 194 ? -14.682 1.083 17.773 1.00 7.47 194 LEU B N 1
ATOM 3335 C CA . LEU B 1 194 ? -14.241 0.468 19.020 1.00 7.27 194 LEU B CA 1
ATOM 3336 C C . LEU B 1 194 ? -13.382 1.438 19.803 1.00 7.17 194 LEU B C 1
ATOM 3337 O O . LEU B 1 194 ? -12.400 1.980 19.283 1.00 7.13 194 LEU B O 1
ATOM 3342 N N . ASN B 1 195 ? -13.774 1.642 21.059 1.00 7.04 195 ASN B N 1
ATOM 3343 C CA . ASN B 1 195 ? -12.958 2.312 22.058 1.00 7.34 195 ASN B CA 1
ATOM 3344 C C . ASN B 1 195 ? -12.667 3.772 21.699 1.00 8.07 195 ASN B C 1
ATOM 3345 O O . ASN B 1 195 ? -11.544 4.278 21.806 1.00 8.37 195 ASN B O 1
ATOM 3350 N N . ILE B 1 196 ? -13.723 4.480 21.297 1.00 8.47 196 ILE B N 1
ATOM 3351 C CA . ILE B 1 196 ? -13.632 5.903 20.967 1.00 9.69 196 ILE B CA 1
ATOM 3352 C C . ILE B 1 196 ? -13.483 6.733 22.248 1.00 10.03 196 ILE B C 1
ATOM 3353 O O . ILE B 1 196 ? -14.259 6.577 23.189 1.00 9.41 196 ILE B O 1
ATOM 3358 N N . THR B 1 197 ? -12.457 7.576 22.264 1.00 10.93 197 THR B N 1
ATOM 3359 C CA . THR B 1 197 ? -12.164 8.435 23.416 1.00 11.86 197 THR B CA 1
ATOM 3360 C C . THR B 1 197 ? -11.897 9.903 23.028 1.00 13.56 197 THR B C 1
ATOM 3361 O O . THR B 1 197 ? -11.481 10.688 23.893 1.00 14.36 197 THR B O 1
ATOM 3365 N N . CYS B 1 198 ? -12.156 10.285 21.772 1.00 14.74 198 CYS B N 1
ATOM 3366 C CA A CYS B 1 198 ? -11.814 11.633 21.291 0.70 16.19 198 CYS B CA 1
ATOM 3367 C CA B CYS B 1 198 ? -11.824 11.629 21.269 0.30 16.37 198 CYS B CA 1
ATOM 3368 C C . CYS B 1 198 ? -12.439 12.733 22.130 1.00 17.10 198 CYS B C 1
ATOM 3369 O O . CYS B 1 198 ? -11.847 13.796 22.296 1.00 18.62 198 CYS B O 1
ATOM 3374 N N . HIS B 1 199 ? -13.640 12.479 22.634 1.00 16.46 199 HIS B N 1
ATOM 3375 C CA . HIS B 1 199 ? -14.371 13.452 23.471 1.00 17.08 199 HIS B CA 1
ATOM 3376 C C . HIS B 1 199 ? -13.684 13.770 24.780 1.00 17.51 199 HIS B C 1
ATOM 3377 O O . HIS B 1 199 ? -14.017 14.776 25.432 1.00 18.40 199 HIS B O 1
ATOM 3384 N N . LEU B 1 200 ? -12.732 12.938 25.185 1.00 16.92 200 LEU B N 1
ATOM 3385 C CA . LEU B 1 200 ? -12.136 13.108 26.500 1.00 17.17 200 LEU B CA 1
ATOM 3386 C C . LEU B 1 200 ? -11.067 14.189 26.530 1.00 19.00 200 LEU B C 1
ATOM 3387 O O . LEU B 1 200 ? -10.836 14.785 27.581 1.00 19.46 200 LEU B O 1
ATOM 3392 N N . GLY B 1 201 ? -10.406 14.434 25.394 1.00 20.11 201 GLY B N 1
ATOM 3393 C CA . GLY B 1 201 ? -9.344 15.435 25.323 1.00 22.21 201 GLY B CA 1
ATOM 3394 C C . GLY B 1 201 ? -8.243 15.211 26.337 1.00 22.93 201 GLY B C 1
ATOM 3395 O O . GLY B 1 201 ? -7.696 14.095 26.446 1.00 22.18 201 GLY B O 1
ATOM 3396 N N . GLU B 1 202 ? -7.961 16.256 27.115 1.00 24.71 202 GLU B N 1
ATOM 3397 C CA . GLU B 1 202 ? -6.938 16.231 28.161 1.00 25.79 202 GLU B CA 1
ATOM 3398 C C . GLU B 1 202 ? -7.275 15.309 29.344 1.00 24.21 202 GLU B C 1
ATOM 3399 O O . GLU B 1 202 ? -6.414 15.014 30.170 1.00 24.47 202 GLU B O 1
ATOM 3405 N N . PHE B 1 203 ? -8.522 14.849 29.421 1.00 23.14 203 PHE B N 1
ATOM 3406 C CA . PHE B 1 203 ? -8.943 13.929 30.493 1.00 21.95 203 PHE B CA 1
ATOM 3407 C C . PHE B 1 203 ? -8.895 12.457 30.089 1.00 21.08 203 PHE B C 1
ATOM 3408 O O . PHE B 1 203 ? -9.316 11.578 30.848 1.00 19.96 203 PHE B O 1
ATOM 3416 N N . TYR B 1 204 ? -8.364 12.196 28.899 1.00 21.45 204 TYR B N 1
ATOM 3417 C CA . TYR B 1 204 ? -8.124 10.845 28.431 1.00 21.37 204 TYR B CA 1
ATOM 3418 C C . TYR B 1 204 ? -7.000 10.190 29.217 1.00 21.49 204 TYR B C 1
ATOM 3419 O O . TYR B 1 204 ? -5.950 10.805 29.436 1.00 22.62 204 TYR B O 1
ATOM 3428 N N . VAL B 1 205 ? -7.225 8.948 29.646 1.00 20.51 205 VAL B N 1
ATOM 3429 C CA . VAL B 1 205 ? -6.202 8.125 30.285 1.00 21.33 205 VAL B CA 1
ATOM 3430 C C . VAL B 1 205 ? -6.160 6.785 29.584 1.00 21.53 205 VAL B C 1
ATOM 3431 O O . VAL B 1 205 ? -7.204 6.152 29.376 1.00 19.14 205 VAL B O 1
ATOM 3435 N N . GLU B 1 206 ? -4.958 6.328 29.260 1.00 23.96 206 GLU B N 1
ATOM 3436 C CA . GLU B 1 206 ? -4.794 4.985 28.683 1.00 25.27 206 GLU B CA 1
ATOM 3437 C C . GLU B 1 206 ? -4.984 3.921 29.740 1.00 23.86 206 GLU B C 1
ATOM 3438 O O . GLU B 1 206 ? -4.552 4.075 30.873 1.00 23.61 206 GLU B O 1
ATOM 3444 N N . ALA B 1 207 ? -5.641 2.837 29.358 1.00 21.82 207 ALA B N 1
ATOM 3445 C CA . ALA B 1 207 ? -5.945 1.762 30.291 1.00 21.67 207 ALA B CA 1
ATOM 3446 C C . ALA B 1 207 ? -4.666 1.015 30.696 1.00 22.83 207 ALA B C 1
ATOM 3447 O O . ALA B 1 207 ? -3.713 0.921 29.923 1.00 24.33 207 ALA B O 1
ATOM 3449 N N . HIS B 1 208 ? -4.663 0.540 31.931 1.00 23.31 208 HIS B N 1
ATOM 3450 C CA . HIS B 1 208 ? -3.561 -0.245 32.472 1.00 25.23 208 HIS B CA 1
ATOM 3451 C C . HIS B 1 208 ? -3.531 -1.642 31.893 1.00 25.48 208 HIS B C 1
ATOM 3452 O O . HIS B 1 208 ? -4.579 -2.263 31.678 1.00 25.36 208 HIS B O 1
ATOM 3459 N N . LYS B 1 209 ? -2.322 -2.157 31.677 1.00 26.19 209 LYS B N 1
ATOM 3460 C CA . LYS B 1 209 ? -2.181 -3.553 31.270 1.00 26.99 209 LYS B CA 1
ATOM 3461 C C . LYS B 1 209 ? -2.703 -4.495 32.355 1.00 24.09 209 LYS B C 1
ATOM 3462 O O . LYS B 1 209 ? -2.648 -4.191 33.554 1.00 23.55 209 LYS B O 1
ATOM 3468 N N . ALA B 1 210 ? -3.253 -5.617 31.897 1.00 22.22 210 ALA B N 1
ATOM 3469 C CA . ALA B 1 210 ? -3.693 -6.725 32.748 1.00 21.43 210 ALA B CA 1
ATOM 3470 C C . ALA B 1 210 ? -4.966 -6.441 33.540 1.00 20.20 210 ALA B C 1
ATOM 3471 O O . ALA B 1 210 ? -5.340 -7.208 34.446 1.00 18.58 210 ALA B O 1
ATOM 3473 N N . ILE B 1 211 ? -5.639 -5.348 33.183 1.00 19.45 211 ILE B N 1
ATOM 3474 C CA . ILE B 1 211 ? -6.905 -4.939 33.814 1.00 19.18 211 ILE B CA 1
ATOM 3475 C C . ILE B 1 211 ? -8.030 -5.093 32.795 1.00 18.34 211 ILE B C 1
ATOM 3476 O O . ILE B 1 211 ? -9.047 -5.762 32.999 1.00 17.35 211 ILE B O 1
#

CATH classification: 3.40.50.1240

Organism: Hydrogenobacter thermophilus (strain DSM 6534 / IAM 12695 / TK-6) (NCBI:txid608538)

InterPro domains:
  IPR013078 Histidine phosphatase superfamily, clade-1 [PF00300] (4-196)
  IPR013078 Histidine phosphatase superfamily, clade-1 [SM00855] (3-157)
  IPR013078 Histidine phosphatase superfamily, clade-1 [cd07067] (3-196)
  IPR029033 Histidine phosphatase superfamily [G3DSA:3.40.50.1240] (1-211)
  IPR029033 Histidine phosphatase superfamily [SSF53254] (1-204)
  IPR050275 Phosphoglycerate Mutase/Phosphatase [PTHR48100] (2-188)

Solvent-accessible surface area: 17571 Å² total; per-residue (Å²): 70,0,54,0,1,0,0,7,4,0,3,0,100,62,12,62,84,3,70,4,13,1,76,82,58,15,50,6,16,113,91,0,72,96,0,0,102,48,0,5,100,60,6,35,188,54,122,6,47,16,0,13,0,0,38,14,112,0,0,55,61,0,0,66,48,0,2,134,51,62,146,54,151,21,77,120,18,100,70,0,32,17,0,37,5,16,110,11,30,25,26,32,22,101,78,0,98,148,136,49,74,134,53,25,102,78,0,39,50,46,0,59,129,6,129,7,136,68,25,31,25,0,45,44,0,46,98,44,0,70,30,0,5,79,74,2,89,164,174,12,86,118,66,17,0,0,0,0,0,0,4,1,0,1,18,0,0,1,0,11,11,7,48,15,88,20,39,50,0,22,5,1,1,3,9,7,0,2,31,1,15,0,24,5,44,144,154,52,22,9,2,44,28,2,2,5,13,62,27,0,53,155,55,71,35,124,30,74,149,12,26,73,0,50,0,2,1,0,6,4,0,3,0,99,63,12,58,83,3,74,3,14,0,80,76,67,19,56,4,8,155,87,0,93,80,0,0,103,31,0,12,108,51,6,51,179,56,126,10,45,15,0,12,0,0,38,14,85,0,0,60,55,0,0,71,49,1,4,126,92,51,151,45,152,21,76,121,18,101,69,0,34,14,0,38,5,15,100,10,33,26,28,35,20,104,80,0,99,152,132,43,80,127,56,25,135,96,0,36,42,73,0,58,129,6,131,7,131,71,28,30,22,0,55,45,0,54,105,37,0,71,28,0,6,83,61,2,88,162,156,15,85,117,64,15,0,0,0,0,0,0,2,0,0,2,17,0,0,1,0,20,9,6,50,17,100,22,40,49,0,23,5,1,1,2,8,6,0,2,32,1,16,0,28,5,47,146,155,56,23,9,2,42,25,2,1,6,14,63,27,2,54,157,58,81,28,131,27,74,143,13,23

Nearest PDB structures (foldseek):
  4ij5-assembly1_B  TM=1.003E+00  e=2.238E-47  Hydrogenobacter thermophilus TK-6
  4ij6-assembly1_B  TM=1.003E+00  e=8.174E-44  Hydrogenobacter thermophilus TK-6
  1ebb-assembly1_A  TM=9.400E-01  e=4.486E-18  Geobacillus stearothermophilus
  6e4b-assembly2_C  TM=9.173E-01  e=1.391E-16  Escherichia coli K-12
  6nru-assembly5_E  TM=9.118E-01  e=1.462E-15  Shigella flexneri 2a

B-factor: mean 16.45, std 7.07, range [5.28, 44.75]

Radius of gyration: 21.45 Å; Cα contacts (8 Å, |Δi|>4): 977; chains: 2; bounding box: 47×38×60 Å